Protein AF-A0A3R6XPB7-F1 (afdb_monomer_lite)

InterPro domains:
  IPR036163 Heavy metal-associated domain superfamily [SSF55008] (160-229)
  IPR056866 WRKY19-like, zinc finger domain [PF24906] (2-22)

Sequence (388 aa):
MCQFPGCTKGYQRGGFCRNHGGGSRCTVPFCIKVDAGHGLCRSHGGGKRCKAADCGKADVAPPVAFAYRRLLVQVQLQAPWTELRVLALLQSEPQVRSVHILGYRHSSAPRQPKSAVCFVVRWAAHSSAALELALGALDVRYSVLENSLVEDMASLVVVETILKVNGMMCVANCGNTVVRAIQSVASVLEVHLEFDDAQVVVQSHNTVTAHALIARIQAIGFEADLVSVTPVPWHRQFHMQRTGGCHVTMDVALQLETVLSHVEGVEKVAVVPHLATVDVFGFFDVHEVVLMAATVALHLTDREASVDPLQAEGGSTPVHHECSFACSSGCIKYQTTMAHTAALAVGWAVPGCGMAFGYECNCGDSCKCAGCPTHNPGTTIDPVTALL

pLDDT: mean 76.09, std 17.61, range [26.27, 96.38]

Secondary structure (DSSP, 8-state):
--SSTT--SPP-TTSS-GGGT-SPBPSSTT--SBP-STT--GGGT-SPBP-STT--SB-------EEEEEEEEEEE--TT--HHHHHHHHHHSTTEEEEEETT----SSPPPPPSEEEEEEEE-SS-SHHHHHHHHTTT--EEEEEEEEEEE--TT-EEEEEEEEET---IIIIIHHHHHHHHTSTTEEEEEEETTTTEEEEEEETTS-HHHHHHHHHHTT-EEEEEEEEEPPEEEEEEEEETTS----HHHHHHHHHHHTTSTTEEEEEEEGGGTEEEEEES--HHHHHHHHHTTTEEEEESSTT--TT--------------TT--S--HHHHHHHHHHHHHHTTPPPTT--PPTT-----GGG---TT-TTT-TT----TTTT--

Structure (mmCIF, N/CA/C/O backbone):
data_AF-A0A3R6XPB7-F1
#
_entry.id   AF-A0A3R6XPB7-F1
#
loop_
_atom_site.group_PDB
_atom_site.id
_atom_site.type_symbol
_atom_site.label_atom_id
_atom_site.label_alt_id
_atom_site.label_comp_id
_atom_site.label_asym_id
_atom_site.label_entity_id
_atom_site.label_seq_id
_atom_site.pdbx_PDB_ins_code
_atom_site.Cartn_x
_atom_site.Cartn_y
_atom_site.Cartn_z
_atom_site.occupancy
_atom_site.B_iso_or_equiv
_atom_site.auth_seq_id
_atom_site.auth_comp_id
_atom_site.auth_asym_id
_atom_site.auth_atom_id
_atom_site.pdbx_PDB_model_num
ATOM 1 N N . MET A 1 1 ? 14.703 -21.124 -35.960 1.00 80.12 1 MET A N 1
ATOM 2 C CA . MET A 1 1 ? 15.801 -20.570 -35.135 1.00 80.12 1 MET A CA 1
ATOM 3 C C . MET A 1 1 ? 16.540 -19.501 -35.927 1.00 80.12 1 MET A C 1
ATOM 5 O O . MET A 1 1 ? 16.455 -19.533 -37.149 1.00 80.12 1 MET A O 1
ATOM 9 N N . CYS A 1 2 ? 17.200 -18.553 -35.256 1.00 89.25 2 CYS A N 1
ATOM 10 C CA . CYS A 1 2 ? 18.058 -17.541 -35.882 1.00 89.25 2 CYS A CA 1
ATOM 11 C C . CYS A 1 2 ? 19.211 -18.184 -36.669 1.00 89.25 2 CYS A C 1
ATOM 13 O O . CYS A 1 2 ? 19.837 -19.113 -36.176 1.00 89.25 2 CYS A O 1
ATOM 15 N N . GLN A 1 3 ? 19.514 -17.669 -37.862 1.00 89.88 3 GLN A N 1
ATOM 16 C CA . GLN A 1 3 ? 20.593 -18.179 -38.722 1.00 89.88 3 GLN A CA 1
ATOM 17 C C . GLN A 1 3 ? 22.006 -17.786 -38.257 1.00 89.88 3 GLN A C 1
ATOM 19 O O . GLN A 1 3 ? 22.988 -18.323 -38.758 1.00 89.88 3 GLN A O 1
ATOM 24 N N . PHE A 1 4 ? 22.127 -16.863 -37.298 1.00 87.12 4 PHE A N 1
ATOM 25 C CA . PHE A 1 4 ? 23.420 -16.510 -36.707 1.00 87.12 4 PHE A CA 1
ATOM 26 C C . PHE A 1 4 ? 24.012 -17.700 -35.919 1.00 87.12 4 PHE A C 1
ATOM 28 O O . PHE A 1 4 ? 23.304 -18.239 -35.057 1.00 87.12 4 PHE A O 1
ATOM 35 N N . PRO A 1 5 ? 25.280 -18.095 -36.161 1.00 88.69 5 PRO A N 1
ATOM 36 C CA . PRO A 1 5 ? 25.899 -19.249 -35.510 1.00 88.69 5 PRO A CA 1
ATOM 37 C C . PRO A 1 5 ? 25.820 -19.172 -33.980 1.00 88.69 5 PRO A C 1
ATOM 39 O O . PRO A 1 5 ? 26.162 -18.156 -33.382 1.00 88.69 5 PRO A O 1
ATOM 42 N N . GLY A 1 6 ? 25.340 -20.242 -33.342 1.00 88.38 6 GLY A N 1
ATOM 43 C CA . GLY A 1 6 ? 25.217 -20.320 -31.880 1.00 88.38 6 GLY A CA 1
ATOM 44 C C . GLY A 1 6 ? 24.031 -19.557 -31.272 1.00 88.38 6 GLY A C 1
ATOM 45 O O . GLY A 1 6 ? 23.871 -19.561 -30.055 1.00 88.38 6 GLY A O 1
ATOM 46 N N . CYS A 1 7 ? 23.165 -18.923 -32.072 1.00 87.56 7 CYS A N 1
ATOM 47 C CA . CYS A 1 7 ? 21.994 -18.219 -31.550 1.00 87.56 7 CYS A CA 1
ATOM 48 C C . CYS A 1 7 ? 20.764 -19.133 -31.435 1.00 87.56 7 CYS A C 1
ATOM 50 O O . CYS A 1 7 ? 20.198 -19.570 -32.435 1.00 87.56 7 CYS A O 1
ATOM 52 N N . THR A 1 8 ? 20.275 -19.334 -30.212 1.00 89.25 8 THR A N 1
ATOM 53 C CA . THR A 1 8 ? 19.059 -20.116 -29.916 1.00 89.25 8 THR A CA 1
ATOM 54 C C . THR A 1 8 ? 17.771 -19.283 -29.916 1.00 89.25 8 THR A C 1
ATOM 56 O O . THR A 1 8 ? 16.692 -19.806 -29.649 1.00 89.25 8 THR A O 1
ATOM 59 N N . LYS A 1 9 ? 17.842 -17.976 -30.219 1.00 86.00 9 LYS A N 1
ATOM 60 C CA . LYS A 1 9 ? 16.659 -17.098 -30.261 1.00 86.00 9 LYS A CA 1
ATOM 61 C C . LYS A 1 9 ? 15.836 -17.351 -31.541 1.00 86.00 9 LYS A C 1
ATOM 63 O O . LYS A 1 9 ? 16.372 -17.686 -32.601 1.00 86.00 9 LYS A O 1
ATOM 68 N N . GLY A 1 10 ? 14.517 -17.155 -31.463 1.00 84.00 10 GLY A N 1
ATOM 69 C CA . GLY A 1 10 ? 13.610 -17.256 -32.615 1.00 84.00 10 GLY A CA 1
ATOM 70 C C . GLY A 1 10 ? 13.953 -16.253 -33.726 1.00 84.00 10 GLY A C 1
ATOM 71 O O . GLY A 1 10 ? 14.329 -15.112 -33.446 1.00 84.00 10 GLY A O 1
ATOM 72 N N . TYR A 1 11 ? 13.837 -16.674 -34.990 1.00 84.56 11 TYR A N 1
ATOM 73 C CA . TYR A 1 11 ? 14.066 -15.785 -36.132 1.00 84.56 11 TYR A CA 1
ATOM 74 C C . TYR A 1 11 ? 12.835 -14.912 -36.400 1.00 84.56 11 TYR A C 1
ATOM 76 O O . TYR A 1 11 ? 11.706 -15.304 -36.120 1.00 84.56 11 TYR A O 1
ATOM 84 N N . GLN A 1 12 ? 13.072 -13.719 -36.930 1.00 83.12 12 GLN A N 1
ATOM 85 C CA . GLN A 1 12 ? 12.059 -12.793 -37.433 1.00 83.12 12 GLN A CA 1
ATOM 86 C C . GLN A 1 12 ? 12.137 -12.749 -38.970 1.00 83.12 12 GLN A C 1
ATOM 88 O O . GLN A 1 12 ? 12.821 -13.565 -39.590 1.00 83.12 12 GLN A O 1
ATOM 93 N N . ARG A 1 13 ? 11.479 -11.787 -39.630 1.00 76.38 13 ARG A N 1
ATOM 94 C CA . ARG A 1 13 ? 11.708 -11.557 -41.070 1.00 76.38 13 ARG A CA 1
ATOM 95 C C . ARG A 1 13 ? 13.207 -11.373 -41.357 1.00 76.38 13 ARG A C 1
ATOM 97 O O . ARG A 1 13 ? 13.880 -10.633 -40.643 1.00 76.38 13 ARG A O 1
ATOM 104 N N . GLY A 1 14 ? 13.702 -12.049 -42.396 1.00 80.31 14 GLY A N 1
ATOM 105 C CA . GLY A 1 14 ? 15.111 -12.015 -42.803 1.00 80.31 14 GLY A CA 1
ATOM 106 C C . GLY A 1 14 ? 15.999 -13.108 -42.200 1.00 80.31 14 GLY A C 1
ATOM 107 O O . GLY A 1 14 ? 17.203 -13.050 -42.386 1.00 80.31 14 GLY A O 1
ATOM 108 N N . GLY A 1 15 ? 15.449 -14.095 -41.481 1.00 84.00 15 GLY A N 1
ATOM 109 C CA . GLY A 1 15 ? 16.212 -15.276 -41.032 1.00 84.00 15 GLY A CA 1
ATOM 110 C C . GLY A 1 15 ? 17.029 -15.083 -39.748 1.00 84.00 15 GLY A C 1
ATOM 111 O O . GLY A 1 15 ? 17.500 -16.057 -39.164 1.00 84.00 15 GLY A O 1
ATOM 112 N N . PHE A 1 16 ? 17.123 -13.860 -39.231 1.00 86.25 16 PHE A N 1
ATOM 113 C CA . PHE A 1 16 ? 17.847 -13.539 -37.999 1.00 86.25 16 PHE A CA 1
ATOM 114 C C . PHE A 1 16 ? 16.899 -13.178 -36.848 1.00 86.25 16 PHE A C 1
ATOM 116 O O . PHE A 1 16 ? 15.742 -12.820 -37.067 1.00 86.25 16 PHE A O 1
ATOM 123 N N . CYS A 1 17 ? 17.360 -13.278 -35.599 1.00 86.38 17 CYS A N 1
ATOM 124 C CA . CYS A 1 17 ? 16.636 -12.741 -34.443 1.00 86.38 17 CYS A CA 1
ATOM 125 C C . CYS A 1 17 ? 16.791 -11.217 -34.373 1.00 86.38 17 CYS A C 1
ATOM 127 O O . CYS A 1 17 ? 17.651 -10.640 -35.036 1.00 86.38 17 CYS A O 1
ATOM 129 N N . ARG A 1 18 ? 15.999 -10.554 -33.526 1.00 76.88 18 ARG A N 1
ATOM 130 C CA . ARG A 1 18 ? 16.013 -9.089 -33.371 1.00 76.88 18 ARG A CA 1
ATOM 131 C C . ARG A 1 18 ? 17.411 -8.504 -33.106 1.00 76.88 18 ARG A C 1
ATOM 133 O O . ARG A 1 18 ? 17.721 -7.445 -33.643 1.00 76.88 18 ARG A O 1
ATOM 140 N N . ASN A 1 19 ? 18.249 -9.210 -32.341 1.00 76.31 19 ASN A N 1
ATOM 141 C CA . ASN A 1 19 ? 19.615 -8.774 -32.018 1.00 76.31 19 ASN A CA 1
ATOM 142 C C . ASN A 1 19 ? 20.604 -9.011 -33.167 1.00 76.31 19 ASN A C 1
ATOM 144 O O . ASN A 1 19 ? 21.558 -8.259 -33.308 1.00 76.31 19 ASN A O 1
ATOM 148 N N . HIS A 1 20 ? 20.360 -10.009 -34.019 1.00 80.62 20 HIS A N 1
ATOM 149 C CA . HIS A 1 20 ? 21.228 -10.349 -35.152 1.00 80.62 20 HIS A CA 1
ATOM 150 C C . HIS A 1 20 ? 20.718 -9.791 -36.486 1.00 80.62 20 HIS A C 1
ATOM 152 O O . HIS A 1 20 ? 21.024 -10.326 -37.544 1.00 80.62 20 HIS A O 1
ATOM 158 N N . GLY A 1 21 ? 19.924 -8.719 -36.453 1.00 77.44 21 GLY A N 1
ATOM 159 C CA . GLY A 1 21 ? 19.478 -8.043 -37.673 1.00 77.44 21 GLY A CA 1
ATOM 160 C C . GLY A 1 21 ? 18.098 -8.464 -38.188 1.00 77.44 21 GLY A C 1
ATOM 161 O O . GLY A 1 21 ? 17.660 -7.961 -39.221 1.00 77.44 21 GLY A O 1
ATOM 162 N N . GLY A 1 22 ? 17.367 -9.300 -37.455 1.00 82.38 22 GLY A N 1
ATOM 163 C CA . GLY A 1 22 ? 16.000 -9.700 -37.782 1.00 82.38 22 GLY A CA 1
ATOM 164 C C . GLY A 1 22 ? 14.983 -8.566 -37.661 1.00 82.38 22 GLY A C 1
ATOM 165 O O . GLY A 1 22 ? 15.039 -7.768 -36.722 1.00 82.38 22 GLY A O 1
ATOM 166 N N . GLY A 1 23 ? 14.019 -8.541 -38.584 1.00 84.50 23 GLY A N 1
ATOM 167 C CA . GLY A 1 23 ? 12.950 -7.540 -38.658 1.00 84.50 23 GLY A CA 1
ATOM 168 C C . GLY A 1 23 ? 13.187 -6.460 -39.720 1.00 84.50 23 GLY A C 1
ATOM 169 O O . GLY A 1 23 ? 14.318 -6.202 -40.133 1.00 84.50 23 GLY A O 1
ATOM 170 N N . SER A 1 24 ? 12.099 -5.828 -40.169 1.00 86.81 24 SER A N 1
ATOM 171 C CA . SER A 1 24 ? 12.149 -4.723 -41.134 1.00 86.81 24 SER A CA 1
ATOM 172 C C . SER A 1 24 ? 12.866 -3.509 -40.536 1.00 86.81 24 SER A C 1
ATOM 174 O O . SER A 1 24 ? 12.782 -3.263 -39.331 1.00 86.81 24 SER A O 1
ATOM 176 N N . ARG A 1 25 ? 13.578 -2.742 -41.366 1.00 87.19 25 ARG A N 1
ATOM 177 C CA . ARG A 1 25 ? 14.220 -1.487 -40.952 1.00 87.19 25 ARG A CA 1
ATOM 178 C C . ARG A 1 25 ? 13.277 -0.316 -41.165 1.00 87.19 25 ARG A C 1
ATOM 180 O O . ARG A 1 25 ? 12.395 -0.365 -42.016 1.00 87.19 25 ARG A O 1
ATOM 187 N N . CYS A 1 26 ? 13.496 0.726 -40.378 1.00 86.94 26 CYS A N 1
ATOM 188 C CA . CYS A 1 26 ? 12.856 2.010 -40.577 1.00 86.94 26 CYS A CA 1
ATOM 189 C C . CYS A 1 26 ? 13.111 2.514 -42.007 1.00 86.94 26 CYS A C 1
ATOM 191 O O . CYS A 1 26 ? 14.246 2.511 -42.471 1.00 86.94 26 CYS A O 1
ATOM 193 N N . THR A 1 27 ? 12.063 2.975 -42.680 1.00 88.50 27 THR A N 1
ATOM 194 C CA . THR A 1 27 ? 12.092 3.471 -44.062 1.00 88.50 27 THR A CA 1
ATOM 195 C C . THR A 1 27 ? 12.718 4.857 -44.184 1.00 88.50 27 THR A C 1
ATOM 197 O O . THR A 1 27 ? 13.087 5.263 -45.282 1.00 88.50 27 THR A O 1
ATOM 200 N N . VAL A 1 28 ? 12.874 5.580 -43.068 1.00 81.38 28 VAL A N 1
ATOM 201 C CA . VAL A 1 28 ? 13.632 6.839 -43.034 1.00 81.38 28 VAL A CA 1
ATOM 202 C C . VAL A 1 28 ? 15.079 6.587 -43.482 1.00 81.38 28 VAL A C 1
ATOM 204 O O . VAL A 1 28 ? 15.744 5.735 -42.880 1.00 81.38 28 VAL A O 1
ATOM 207 N N . PRO A 1 29 ? 15.585 7.333 -44.484 1.00 81.50 29 PRO A N 1
ATOM 208 C CA . PRO A 1 29 ? 16.949 7.191 -44.979 1.00 81.50 29 PRO A CA 1
ATOM 209 C C . PRO A 1 29 ? 17.979 7.205 -43.847 1.00 81.50 29 PRO A C 1
ATOM 211 O O . PRO A 1 29 ? 17.874 7.992 -42.908 1.00 81.50 29 PRO A O 1
ATOM 214 N N . PHE A 1 30 ? 18.970 6.316 -43.937 1.00 78.62 30 PHE A N 1
ATOM 215 C CA . PHE A 1 30 ? 20.063 6.163 -42.964 1.00 78.62 30 PHE A CA 1
ATOM 216 C C . PHE A 1 30 ? 19.648 5.707 -41.552 1.00 78.62 30 PHE A C 1
ATOM 218 O O . PHE A 1 30 ? 20.490 5.600 -40.660 1.00 78.62 30 PHE A O 1
ATOM 225 N N . CYS A 1 31 ? 18.374 5.375 -41.319 1.00 76.56 31 CYS A N 1
ATOM 226 C CA . CYS A 1 31 ? 17.936 4.847 -40.035 1.00 76.56 31 CYS A CA 1
ATOM 227 C C . CYS A 1 31 ? 18.129 3.326 -39.945 1.00 76.56 31 CYS A C 1
ATOM 229 O O . CYS A 1 31 ? 17.431 2.552 -40.593 1.00 76.56 31 CYS A O 1
ATOM 231 N N . ILE A 1 32 ? 19.016 2.876 -39.057 1.00 82.12 32 ILE A N 1
ATOM 232 C CA . ILE A 1 32 ? 19.280 1.439 -38.833 1.00 82.12 32 ILE A CA 1
ATOM 233 C C . ILE A 1 32 ? 18.321 0.775 -37.824 1.00 82.12 32 ILE A C 1
ATOM 235 O O . ILE A 1 32 ? 18.379 -0.438 -37.585 1.00 82.12 32 ILE A O 1
ATOM 239 N N . LYS A 1 33 ? 17.428 1.563 -37.210 1.00 80.69 33 LYS A N 1
ATOM 240 C CA . LYS A 1 33 ? 16.485 1.086 -36.188 1.00 80.69 33 LYS A CA 1
ATOM 241 C C . LYS A 1 33 ? 15.419 0.178 -36.804 1.00 80.69 33 LYS A C 1
ATOM 243 O O . LYS A 1 33 ? 15.013 0.353 -37.951 1.00 80.69 33 LYS A O 1
ATOM 248 N N . VAL A 1 34 ? 14.967 -0.796 -36.019 1.00 82.44 34 VAL A N 1
ATOM 249 C CA . VAL A 1 34 ? 13.910 -1.738 -36.415 1.00 82.44 34 VAL A CA 1
ATOM 250 C C . VAL A 1 34 ? 12.568 -1.002 -36.509 1.00 82.44 34 VAL A C 1
ATOM 252 O O . VAL A 1 34 ? 12.255 -0.160 -35.662 1.00 82.44 34 VAL A O 1
ATOM 255 N N . ASP A 1 35 ? 11.797 -1.330 -37.540 1.00 85.12 35 ASP A N 1
ATOM 256 C CA . ASP A 1 35 ? 10.408 -0.924 -37.740 1.00 85.12 35 ASP A CA 1
ATOM 257 C C . ASP A 1 35 ? 9.536 -1.405 -36.568 1.00 85.12 35 ASP A C 1
ATOM 259 O O . ASP A 1 35 ? 9.539 -2.583 -36.204 1.00 85.12 35 ASP A O 1
ATOM 263 N N . ALA A 1 36 ? 8.810 -0.474 -35.956 1.00 79.19 36 ALA A N 1
ATOM 264 C CA . ALA A 1 36 ? 7.891 -0.726 -34.851 1.00 79.19 36 ALA A CA 1
ATOM 265 C C . ALA A 1 36 ? 6.413 -0.682 -35.286 1.00 79.19 36 ALA A C 1
ATOM 267 O O . ALA A 1 36 ? 5.526 -0.767 -34.437 1.00 79.19 36 ALA A O 1
ATOM 268 N N . GLY A 1 37 ? 6.151 -0.540 -36.585 1.00 77.94 37 GLY A N 1
ATOM 269 C CA . GLY A 1 37 ? 4.845 -0.423 -37.220 1.00 77.94 37 GLY A CA 1
ATOM 270 C C . GLY A 1 37 ? 4.864 0.643 -38.320 1.00 77.94 37 GLY A C 1
ATOM 271 O O . GLY A 1 37 ? 5.455 1.709 -38.147 1.00 77.94 37 GLY A O 1
ATOM 272 N N . HIS A 1 38 ? 4.163 0.377 -39.427 1.00 80.94 38 HIS A N 1
ATOM 273 C CA . HIS A 1 38 ? 4.027 1.284 -40.580 1.00 80.94 38 HIS A CA 1
ATOM 274 C C . HIS A 1 38 ? 5.347 1.653 -41.285 1.00 80.94 38 HIS A C 1
ATOM 276 O O . HIS A 1 38 ? 5.434 2.705 -41.915 1.00 80.94 38 HIS A O 1
ATOM 282 N N . GLY A 1 39 ? 6.377 0.805 -41.204 1.00 83.31 39 GLY A N 1
ATOM 283 C CA . GLY A 1 39 ? 7.665 1.061 -41.847 1.00 83.31 39 GLY A CA 1
ATOM 284 C C . GLY A 1 39 ? 8.564 2.014 -41.062 1.00 83.31 39 GLY A C 1
ATOM 285 O O . GLY A 1 39 ? 9.636 2.355 -41.540 1.00 83.31 39 GLY A O 1
ATOM 286 N N . LEU A 1 40 ? 8.187 2.459 -39.865 1.00 82.31 40 LEU A N 1
ATOM 287 C CA . LEU A 1 40 ? 8.917 3.481 -39.116 1.00 82.31 40 LEU A CA 1
ATOM 288 C C . LEU A 1 40 ? 9.385 2.918 -37.772 1.00 82.31 40 LEU A C 1
ATOM 290 O O . LEU A 1 40 ? 8.710 2.119 -37.130 1.00 82.31 40 LEU A O 1
ATOM 294 N N . CYS A 1 41 ? 10.562 3.330 -37.301 1.00 83.94 41 CYS A N 1
ATOM 295 C CA . CYS A 1 41 ? 10.961 3.030 -35.924 1.00 83.94 41 CYS A CA 1
ATOM 296 C C . CYS A 1 41 ? 10.207 3.928 -34.929 1.00 83.94 41 CYS A C 1
ATOM 298 O O . CYS A 1 41 ? 9.643 4.954 -35.310 1.00 83.94 41 CYS A O 1
ATOM 300 N N . ARG A 1 42 ? 10.255 3.599 -33.630 1.00 75.56 42 ARG A N 1
ATOM 301 C CA . ARG A 1 42 ? 9.580 4.385 -32.574 1.00 75.56 42 ARG A CA 1
ATOM 302 C C . ARG A 1 42 ? 9.935 5.876 -32.584 1.00 75.56 42 ARG A C 1
ATOM 304 O O . ARG A 1 42 ? 9.061 6.704 -32.376 1.00 75.56 42 ARG A O 1
ATOM 311 N N . SER A 1 43 ? 11.190 6.232 -32.872 1.00 69.62 43 SER A N 1
ATOM 312 C CA . SER A 1 43 ? 11.610 7.643 -32.936 1.00 69.62 43 SER A CA 1
ATOM 313 C C . SER A 1 43 ? 11.180 8.360 -34.215 1.00 69.62 43 SER A C 1
ATOM 315 O O . SER A 1 43 ? 11.243 9.578 -34.270 1.00 69.62 43 SER A O 1
ATOM 317 N N . HIS A 1 44 ? 10.796 7.616 -35.252 1.00 71.81 44 HIS A N 1
ATOM 318 C CA . HIS A 1 44 ? 10.298 8.162 -36.513 1.00 71.81 44 HIS A CA 1
ATOM 319 C C . HIS A 1 44 ? 8.783 7.958 -36.658 1.00 71.81 44 HIS A C 1
ATOM 321 O O . HIS A 1 44 ? 8.261 8.049 -37.760 1.00 71.81 44 HIS A O 1
ATOM 327 N N . GLY A 1 45 ? 8.066 7.696 -35.557 1.00 67.06 45 GLY A N 1
ATOM 328 C CA . GLY A 1 45 ? 6.601 7.653 -35.537 1.00 67.06 45 GLY A CA 1
ATOM 329 C C . GLY A 1 45 ? 5.967 6.284 -35.799 1.00 67.06 45 GLY A C 1
ATOM 330 O O . GLY A 1 45 ? 4.776 6.237 -36.123 1.00 67.06 45 GLY A O 1
ATOM 331 N N . GLY A 1 46 ? 6.728 5.193 -35.671 1.00 76.50 46 GLY A N 1
ATOM 332 C CA . GLY A 1 46 ? 6.201 3.825 -35.691 1.00 76.50 46 GLY A CA 1
ATOM 333 C C . GLY A 1 46 ? 5.750 3.322 -34.317 1.00 76.50 46 GLY A C 1
ATOM 334 O O . GLY A 1 46 ? 6.293 3.713 -33.284 1.00 76.50 46 GLY A O 1
ATOM 335 N N . GLY A 1 47 ? 4.769 2.420 -34.310 1.00 75.31 47 GLY A N 1
ATOM 336 C CA . GLY A 1 47 ? 4.080 1.933 -33.108 1.00 75.31 47 GLY A CA 1
ATOM 337 C C . GLY A 1 47 ? 2.598 2.317 -33.094 1.00 75.31 47 GLY A C 1
ATOM 338 O O . GLY A 1 47 ? 2.128 3.039 -33.973 1.00 75.31 47 GLY A O 1
ATOM 339 N N . LYS A 1 48 ? 1.846 1.823 -32.102 1.00 68.19 48 LYS A N 1
ATOM 340 C CA . LYS A 1 48 ? 0.450 2.241 -31.896 1.00 68.19 48 LYS A CA 1
ATOM 341 C C . LYS A 1 48 ? 0.423 3.743 -31.594 1.00 68.19 48 LYS A C 1
ATOM 343 O O . LYS A 1 48 ? 1.267 4.227 -30.837 1.00 68.19 48 LYS A O 1
ATOM 348 N N . ARG A 1 49 ? -0.509 4.474 -32.207 1.00 64.88 49 ARG A N 1
ATOM 349 C CA . ARG A 1 49 ? -0.719 5.910 -31.972 1.00 64.88 49 ARG A CA 1
ATOM 350 C C . ARG A 1 49 ? -1.931 6.132 -31.085 1.00 64.88 49 ARG A C 1
ATOM 352 O O . ARG A 1 49 ? -2.855 5.321 -31.114 1.00 64.88 49 ARG A O 1
ATOM 359 N N . CYS A 1 50 ? -1.894 7.220 -30.322 1.00 56.47 50 CYS A N 1
ATOM 360 C CA . CYS A 1 50 ? -3.019 7.640 -29.501 1.00 56.47 50 CYS A CA 1
ATOM 361 C C . CYS A 1 50 ? -4.285 7.744 -30.368 1.00 56.47 50 CYS A C 1
ATOM 363 O O . CYS A 1 50 ? -4.246 8.305 -31.462 1.00 56.47 50 CYS A O 1
ATOM 365 N N . LYS A 1 51 ? -5.404 7.184 -29.895 1.00 58.75 51 LYS A N 1
ATOM 366 C CA . LYS A 1 51 ? -6.686 7.194 -30.626 1.00 58.75 51 LYS A CA 1
ATOM 367 C C . LYS A 1 51 ? -7.441 8.529 -30.546 1.00 58.75 51 LYS A C 1
ATOM 369 O O . LYS A 1 51 ? -8.470 8.667 -31.201 1.00 58.75 51 LYS A O 1
ATOM 374 N N . ALA A 1 52 ? -6.974 9.483 -29.740 1.00 46.97 52 ALA A N 1
ATOM 375 C CA . ALA A 1 52 ? -7.572 10.811 -29.644 1.00 46.97 52 ALA A CA 1
ATOM 376 C C . ALA A 1 52 ? -7.317 11.618 -30.929 1.00 46.97 52 ALA A C 1
ATOM 378 O O . ALA A 1 52 ? -6.205 11.590 -31.464 1.00 46.97 52 ALA A O 1
ATOM 379 N N . ALA A 1 53 ? -8.338 12.341 -31.406 1.00 43.56 53 ALA A N 1
ATOM 380 C CA . ALA A 1 53 ? -8.214 13.214 -32.571 1.00 43.56 53 ALA A CA 1
ATOM 381 C C . ALA A 1 53 ? -7.062 14.217 -32.363 1.00 43.56 53 ALA A C 1
ATOM 383 O O . ALA A 1 53 ? -6.927 14.801 -31.290 1.00 43.56 53 ALA A O 1
ATOM 384 N N . ASP A 1 54 ? -6.206 14.346 -33.377 1.00 53.81 54 ASP A N 1
ATOM 385 C CA . ASP A 1 54 ? -5.052 15.256 -33.439 1.00 53.81 54 ASP A CA 1
ATOM 386 C C . ASP A 1 54 ? -3.899 15.016 -32.441 1.00 53.81 54 ASP A C 1
ATOM 388 O O . ASP A 1 54 ? -2.982 15.833 -32.326 1.00 53.81 54 ASP A O 1
ATOM 392 N N . CYS A 1 55 ? -3.841 13.856 -31.774 1.00 46.56 55 CYS A N 1
ATOM 393 C CA . CYS A 1 55 ? -2.697 13.498 -30.932 1.00 46.56 55 CYS A CA 1
ATOM 394 C C . CYS A 1 55 ? -1.601 12.757 -31.725 1.00 46.56 55 CYS A C 1
ATOM 396 O O . CYS A 1 55 ? -1.673 11.553 -31.963 1.00 46.56 55 CYS A O 1
ATOM 398 N N . GLY A 1 56 ? -0.521 13.460 -32.088 1.00 54.88 56 GLY A N 1
ATOM 399 C CA . GLY A 1 56 ? 0.656 12.879 -32.760 1.00 54.88 56 GLY A CA 1
ATOM 400 C C . GLY A 1 56 ? 1.567 12.015 -31.872 1.00 54.88 56 GLY A C 1
ATOM 401 O O . GLY A 1 56 ? 2.624 11.572 -32.325 1.00 54.88 56 GLY A O 1
ATOM 402 N N . LYS A 1 57 ? 1.201 11.792 -30.603 1.00 54.81 57 LYS A N 1
ATOM 403 C CA . LYS A 1 57 ? 2.011 11.026 -29.647 1.00 54.81 57 LYS A CA 1
ATOM 404 C C . LYS A 1 57 ? 1.808 9.520 -29.848 1.00 54.81 57 LYS A C 1
ATOM 406 O O . LYS A 1 57 ? 0.735 9.057 -30.247 1.00 54.81 57 LYS A O 1
ATOM 411 N N . ALA A 1 58 ? 2.856 8.745 -29.559 1.00 54.03 58 ALA A N 1
ATOM 412 C CA . ALA A 1 58 ? 2.723 7.298 -29.420 1.00 54.03 58 ALA A CA 1
ATOM 413 C C . ALA A 1 58 ? 1.636 6.998 -28.376 1.00 54.03 58 ALA A C 1
ATOM 415 O O . ALA A 1 58 ? 1.506 7.748 -27.409 1.00 54.03 58 ALA A O 1
ATOM 416 N N . ASP A 1 59 ? 0.855 5.940 -28.599 1.00 50.94 59 ASP A N 1
ATOM 417 C CA . ASP A 1 59 ? -0.140 5.424 -27.657 1.00 50.94 59 ASP A CA 1
ATOM 418 C C . ASP A 1 59 ? 0.627 5.033 -26.387 1.00 50.94 59 ASP A C 1
ATOM 420 O O . ASP A 1 59 ? 1.202 3.943 -26.297 1.00 50.94 59 ASP A O 1
ATOM 424 N N . VAL A 1 60 ? 0.768 5.979 -25.453 1.00 54.22 60 VAL A N 1
ATOM 425 C CA . VAL A 1 60 ? 1.200 5.670 -24.096 1.00 54.22 60 VAL A CA 1
ATOM 426 C C . VAL A 1 60 ? 0.123 4.718 -23.620 1.00 54.22 60 VAL A C 1
ATOM 428 O O . VAL A 1 60 ? -1.055 5.076 -23.634 1.00 54.22 60 VAL A O 1
ATOM 431 N N . ALA A 1 61 ? 0.509 3.472 -23.348 1.00 54.53 61 ALA A N 1
ATOM 432 C CA . ALA A 1 61 ? -0.419 2.480 -22.833 1.00 54.53 61 ALA A CA 1
ATOM 433 C C . ALA A 1 61 ? -1.250 3.114 -21.702 1.00 54.53 61 ALA A C 1
ATOM 435 O O . ALA A 1 61 ? -0.719 3.976 -20.992 1.00 54.53 61 ALA A O 1
ATOM 436 N N . PRO A 1 62 ? -2.541 2.751 -21.571 1.00 59.00 62 PRO A N 1
ATOM 437 C CA . PRO A 1 62 ? -3.390 3.340 -20.546 1.00 59.00 62 PRO A CA 1
ATOM 438 C C . PRO A 1 62 ? -2.696 3.249 -19.178 1.00 59.00 62 PRO A C 1
ATOM 440 O O . PRO A 1 62 ? -1.924 2.302 -18.970 1.00 59.00 62 PRO A O 1
ATOM 443 N N . PRO A 1 63 ? -2.934 4.218 -18.273 1.00 65.31 63 PRO A N 1
ATOM 444 C CA . PRO A 1 63 ? -2.356 4.195 -16.937 1.00 65.31 63 PRO A CA 1
ATOM 445 C C . PRO A 1 63 ? -2.548 2.823 -16.298 1.00 65.31 63 PRO A C 1
ATOM 447 O O . PRO A 1 63 ? -3.575 2.171 -16.508 1.00 65.31 63 PRO A O 1
ATOM 450 N N . VAL A 1 64 ? -1.561 2.381 -15.523 1.00 69.31 64 VAL A N 1
ATOM 451 C CA . VAL A 1 64 ? -1.705 1.157 -14.739 1.00 69.31 64 VAL A CA 1
ATOM 452 C C . VAL A 1 64 ? -2.814 1.407 -13.717 1.00 69.31 64 VAL A C 1
ATOM 454 O O . VAL A 1 64 ? -2.661 2.225 -12.807 1.00 69.31 64 VAL A O 1
ATOM 457 N N . ALA A 1 65 ? -3.955 0.749 -13.920 1.00 71.19 65 ALA A N 1
ATOM 458 C CA . ALA A 1 65 ? -5.059 0.751 -12.977 1.00 71.19 65 ALA A CA 1
ATOM 459 C C . ALA A 1 65 ? -4.760 -0.263 -11.873 1.00 71.19 65 ALA A C 1
ATOM 461 O O . ALA A 1 65 ? -4.378 -1.403 -12.157 1.00 71.19 65 ALA A O 1
ATOM 462 N N . PHE A 1 66 ? -4.950 0.149 -10.624 1.00 75.81 66 PHE A N 1
ATOM 463 C CA . PHE A 1 66 ? -4.878 -0.757 -9.488 1.00 75.81 66 PHE A CA 1
ATOM 464 C C . PHE A 1 66 ? -6.288 -1.066 -9.036 1.00 75.81 66 PHE A C 1
ATOM 466 O O . PHE A 1 66 ? -7.112 -0.173 -8.860 1.00 75.81 66 PHE A O 1
ATOM 473 N N . ALA A 1 67 ? -6.557 -2.349 -8.854 1.00 77.75 67 ALA A N 1
ATOM 474 C CA . ALA A 1 67 ? -7.786 -2.801 -8.246 1.00 77.75 67 ALA A CA 1
ATOM 475 C C . ALA A 1 67 ? -7.434 -3.602 -7.001 1.00 77.75 67 ALA A C 1
ATOM 477 O O . ALA A 1 67 ? -6.502 -4.408 -7.014 1.00 77.75 67 ALA A O 1
ATOM 478 N N . TYR A 1 68 ? -8.189 -3.385 -5.936 1.00 83.94 68 TYR A N 1
ATOM 479 C CA . TYR A 1 68 ? -8.119 -4.192 -4.730 1.00 83.94 68 TYR A CA 1
ATOM 480 C C . TYR A 1 68 ? -9.502 -4.750 -4.425 1.00 83.94 68 TYR A C 1
ATOM 482 O O . TYR A 1 68 ? -10.526 -4.214 -4.849 1.00 83.94 68 TYR A O 1
ATOM 490 N N . ARG A 1 69 ? -9.551 -5.848 -3.681 1.00 86.31 69 ARG A N 1
ATOM 491 C CA . ARG A 1 69 ? -10.803 -6.361 -3.134 1.00 86.31 69 ARG A CA 1
ATOM 492 C C . ARG A 1 69 ? -11.021 -5.785 -1.749 1.00 86.31 69 ARG A C 1
ATOM 494 O O . ARG A 1 69 ? -10.125 -5.834 -0.908 1.00 86.31 69 ARG A O 1
ATOM 501 N N . ARG A 1 70 ? -12.217 -5.260 -1.517 1.00 90.19 70 ARG A N 1
ATOM 502 C CA . ARG A 1 70 ? -12.726 -4.903 -0.200 1.00 90.19 70 ARG A CA 1
ATOM 503 C C . ARG A 1 70 ? -13.618 -6.038 0.278 1.00 90.19 70 ARG A C 1
ATOM 505 O O . ARG A 1 70 ? -14.614 -6.362 -0.369 1.00 90.19 70 ARG A O 1
ATOM 512 N N . LEU A 1 71 ? -13.237 -6.657 1.386 1.00 90.62 71 LEU A N 1
ATOM 513 C CA . LEU A 1 71 ? -13.916 -7.825 1.929 1.00 90.62 71 LEU A CA 1
ATOM 514 C C . LEU A 1 71 ? -14.435 -7.499 3.322 1.00 90.62 71 LEU A C 1
ATOM 516 O O . LEU A 1 71 ? -13.661 -7.089 4.184 1.00 90.62 71 LEU A O 1
ATOM 520 N N . LEU A 1 72 ? -15.729 -7.706 3.548 1.00 92.56 72 LEU A N 1
ATOM 521 C CA . LEU A 1 72 ? -16.309 -7.636 4.885 1.00 92.56 72 LEU A CA 1
ATOM 522 C C . LEU A 1 72 ? -16.395 -9.051 5.443 1.00 92.56 72 LEU A C 1
ATOM 524 O O . LEU A 1 72 ? -17.222 -9.846 5.003 1.00 92.56 72 LEU A O 1
ATOM 528 N N . VAL A 1 73 ? -15.537 -9.376 6.403 1.00 91.62 73 VAL A N 1
ATOM 529 C CA . VAL A 1 73 ? -15.427 -10.718 6.974 1.00 91.62 73 VAL A CA 1
ATOM 530 C C . VAL A 1 73 ? -15.931 -10.695 8.407 1.00 91.62 73 VAL A C 1
ATOM 532 O O . VAL A 1 73 ? -15.357 -10.034 9.268 1.00 91.62 73 VAL A O 1
ATOM 535 N N . GLN A 1 74 ? -17.000 -11.434 8.681 1.00 92.69 74 GLN A N 1
ATOM 536 C CA . GLN A 1 74 ? -17.454 -11.682 10.041 1.00 92.69 74 GLN A CA 1
ATOM 537 C C . GLN A 1 74 ? -16.785 -12.944 10.575 1.00 92.69 74 GLN A C 1
ATOM 539 O O . GLN A 1 74 ? -16.842 -13.997 9.948 1.00 92.69 74 GLN A O 1
ATOM 544 N N . VAL A 1 75 ? -16.181 -12.842 11.750 1.00 91.38 75 VAL A N 1
ATOM 545 C CA . VAL A 1 75 ? -15.435 -13.910 12.412 1.00 91.38 75 VAL A CA 1
ATOM 546 C C . VAL A 1 75 ? -16.083 -14.192 13.761 1.00 91.38 75 VAL A C 1
ATOM 548 O O . VAL A 1 75 ? -16.295 -13.271 14.550 1.00 91.38 75 VAL A O 1
ATOM 551 N N . GLN A 1 76 ? -16.410 -15.454 14.031 1.00 91.56 76 GLN A N 1
ATOM 552 C CA . GLN A 1 76 ? -16.887 -15.896 15.340 1.00 91.56 76 GLN A CA 1
ATOM 553 C C . GLN A 1 76 ? -15.692 -16.085 16.272 1.00 91.56 76 GLN A C 1
ATOM 555 O O . GLN A 1 76 ? -14.755 -16.814 15.952 1.00 91.56 76 GLN A O 1
ATOM 560 N N . LEU A 1 77 ? -15.723 -15.439 17.431 1.00 89.12 77 LEU A N 1
ATOM 561 C CA . LEU A 1 77 ? -14.645 -15.515 18.405 1.00 89.12 77 LEU A CA 1
ATOM 562 C C . LEU A 1 77 ? -14.899 -16.662 19.377 1.00 89.12 77 LEU A C 1
ATOM 564 O O . LEU A 1 77 ? -15.903 -16.701 20.087 1.00 89.12 77 LEU A O 1
ATOM 568 N N . GLN A 1 78 ? -13.948 -17.584 19.421 1.00 86.19 78 GLN A N 1
ATOM 569 C CA . GLN A 1 78 ? -13.881 -18.670 20.390 1.00 86.19 78 GLN A CA 1
ATOM 570 C C . GLN A 1 78 ? -12.431 -18.829 20.831 1.00 86.19 78 GLN A C 1
ATOM 572 O O . GLN A 1 78 ? -11.520 -18.572 20.044 1.00 86.19 78 GLN A O 1
ATOM 577 N N . ALA A 1 79 ? -12.196 -19.254 22.074 1.00 83.50 79 ALA A N 1
ATOM 578 C CA . ALA A 1 79 ? -10.836 -19.483 22.545 1.00 83.50 79 ALA A CA 1
ATOM 579 C C . ALA A 1 79 ? -10.100 -20.453 21.589 1.00 83.50 79 ALA A C 1
ATOM 581 O O . ALA A 1 79 ? -10.675 -21.474 21.216 1.00 83.50 79 ALA A O 1
ATOM 582 N N . PRO A 1 80 ? -8.860 -20.142 21.169 1.00 87.12 80 PRO A N 1
ATOM 583 C CA . PRO A 1 80 ? -7.975 -19.124 21.732 1.00 87.12 80 PRO A CA 1
ATOM 584 C C . PRO A 1 80 ? -7.953 -17.797 20.935 1.00 87.12 80 PRO A C 1
ATOM 586 O O . PRO A 1 80 ? -7.044 -16.983 21.118 1.00 87.12 80 PRO A O 1
ATOM 589 N N . TRP A 1 81 ? -8.913 -17.586 20.035 1.00 87.44 81 TRP A N 1
ATOM 590 C CA . TRP A 1 81 ? -8.983 -16.458 19.110 1.00 87.44 81 TRP A CA 1
ATOM 591 C C . TRP A 1 81 ? -9.645 -15.233 19.741 1.00 87.44 81 TRP A C 1
ATOM 593 O O . TRP A 1 81 ? -10.799 -15.264 20.166 1.00 87.44 81 TRP A O 1
ATOM 603 N N . THR A 1 82 ? -8.894 -14.134 19.780 1.00 87.50 82 THR A N 1
ATOM 604 C CA . THR A 1 82 ? -9.356 -12.808 20.208 1.00 87.50 82 THR A CA 1
ATOM 605 C C . THR A 1 82 ? -9.367 -11.850 19.020 1.00 87.50 82 THR A C 1
ATOM 607 O O . THR A 1 82 ? -8.726 -12.127 18.005 1.00 87.50 82 THR A O 1
ATOM 610 N N . GLU A 1 83 ? -10.037 -10.700 19.161 1.00 86.88 83 GLU A N 1
ATOM 611 C CA . GLU A 1 83 ? -10.053 -9.634 18.140 1.00 86.88 83 GLU A CA 1
ATOM 612 C C . GLU A 1 83 ? -8.639 -9.313 17.638 1.00 86.88 83 GLU A C 1
ATOM 614 O O . GLU A 1 83 ? -8.379 -9.345 16.440 1.00 86.88 83 GLU A O 1
ATOM 619 N N . LEU A 1 84 ? -7.711 -9.093 18.575 1.00 85.81 84 LEU A N 1
ATOM 620 C CA . LEU A 1 84 ? -6.325 -8.733 18.285 1.00 85.81 84 LEU A CA 1
ATOM 621 C C . LEU A 1 84 ? -5.542 -9.865 17.614 1.00 85.81 84 LEU A C 1
ATOM 623 O O . LEU A 1 84 ? -4.707 -9.596 16.760 1.00 85.81 84 LEU A O 1
ATOM 627 N N . ARG A 1 85 ? -5.803 -11.131 17.969 1.00 88.62 85 ARG A N 1
ATOM 628 C CA . ARG A 1 85 ? -5.115 -12.268 17.336 1.00 88.62 85 ARG A CA 1
ATOM 629 C C . ARG A 1 85 ? -5.559 -12.472 15.895 1.00 88.62 85 ARG A C 1
ATOM 631 O O . ARG A 1 85 ? -4.721 -12.751 15.048 1.00 88.62 85 ARG A O 1
ATOM 638 N N . VAL A 1 86 ? -6.857 -12.326 15.628 1.00 88.50 86 VAL A N 1
ATOM 639 C CA . VAL A 1 86 ? -7.391 -12.392 14.263 1.00 88.50 86 VAL A CA 1
ATOM 640 C C . VAL A 1 86 ? -6.875 -11.210 13.444 1.00 88.50 86 VAL A C 1
ATOM 642 O O . VAL A 1 86 ? -6.398 -11.414 12.333 1.00 88.50 86 VAL A O 1
ATOM 645 N N . LEU A 1 87 ? -6.892 -9.998 14.014 1.00 88.25 87 LEU A N 1
ATOM 646 C CA . LEU A 1 87 ? -6.349 -8.797 13.379 1.00 88.25 87 LEU A CA 1
ATOM 647 C C . LEU A 1 87 ? -4.876 -8.975 12.987 1.00 88.25 87 LEU A C 1
ATOM 649 O O . LEU A 1 87 ? -4.539 -8.802 11.821 1.00 88.25 87 LEU A O 1
ATOM 653 N N . ALA A 1 88 ? -4.024 -9.371 13.938 1.00 87.44 88 ALA A N 1
ATOM 654 C CA . ALA A 1 88 ? -2.591 -9.548 13.711 1.00 87.44 88 ALA A CA 1
ATOM 655 C C . ALA A 1 88 ? -2.295 -10.608 12.644 1.00 87.44 88 ALA A C 1
ATOM 657 O O . ALA A 1 88 ? -1.378 -10.443 11.844 1.00 87.44 88 ALA A O 1
ATOM 658 N N . LEU A 1 89 ? -3.083 -11.686 12.607 1.00 86.88 89 LEU A N 1
ATOM 659 C CA . LEU A 1 89 ? -2.908 -12.719 11.596 1.00 86.88 89 LEU A CA 1
ATOM 660 C C . LEU A 1 89 ? -3.313 -12.224 10.210 1.00 86.88 89 LEU A C 1
ATOM 662 O O . LEU A 1 89 ? -2.534 -12.361 9.274 1.00 86.88 89 LEU A O 1
ATOM 666 N N . LEU A 1 90 ? -4.479 -11.587 10.082 1.00 87.31 90 LEU A N 1
ATOM 667 C CA . LEU A 1 90 ? -4.896 -10.998 8.810 1.00 87.31 90 LEU A CA 1
ATOM 668 C C . LEU A 1 90 ? -3.884 -9.956 8.315 1.00 87.31 90 LEU A C 1
ATOM 670 O O . LEU A 1 90 ? -3.595 -9.912 7.129 1.00 87.31 90 LEU A O 1
ATOM 674 N N . GLN A 1 91 ? -3.300 -9.156 9.210 1.00 87.44 91 GLN A N 1
ATOM 675 C CA . GLN A 1 91 ? -2.244 -8.195 8.866 1.00 87.44 91 GLN A CA 1
ATOM 676 C C . GLN A 1 91 ? -0.925 -8.856 8.437 1.00 87.44 91 GLN A C 1
ATOM 678 O O . GLN A 1 91 ? -0.134 -8.223 7.747 1.00 87.44 91 GLN A O 1
ATOM 683 N N . SER A 1 92 ? -0.672 -10.106 8.837 1.00 86.12 92 SER A N 1
ATOM 684 C CA . SER A 1 92 ? 0.538 -10.844 8.448 1.00 86.12 92 SER A CA 1
ATOM 685 C C . SER A 1 92 ? 0.459 -11.472 7.052 1.00 86.12 92 SER A C 1
ATOM 687 O O . SER A 1 92 ? 1.475 -11.928 6.528 1.00 86.12 92 SER A O 1
ATOM 689 N N . GLU A 1 93 ? -0.724 -11.484 6.434 1.00 85.06 93 GLU A N 1
ATOM 690 C CA . GLU A 1 93 ? -0.909 -12.031 5.093 1.00 85.06 93 GLU A CA 1
ATOM 691 C C . GLU A 1 93 ? -0.312 -11.094 4.025 1.00 85.06 93 GLU A C 1
ATOM 693 O O . GLU A 1 93 ? -0.722 -9.939 3.916 1.00 85.06 93 GLU A O 1
ATOM 698 N N . PRO A 1 94 ? 0.601 -11.568 3.159 1.00 81.12 94 PRO A N 1
ATOM 699 C CA . PRO A 1 94 ? 1.413 -10.707 2.288 1.00 81.12 94 PRO A CA 1
ATOM 700 C C . PRO A 1 94 ? 0.619 -9.961 1.207 1.00 81.12 94 PRO A C 1
ATOM 702 O O . PRO A 1 94 ? 1.111 -8.999 0.622 1.00 81.12 94 PRO A O 1
ATOM 705 N N . GLN A 1 95 ? -0.594 -10.420 0.894 1.00 82.75 95 GLN A N 1
ATOM 706 C CA . GLN A 1 95 ? -1.482 -9.776 -0.080 1.00 82.75 95 GLN A CA 1
ATOM 707 C C . GLN A 1 95 ? -2.538 -8.880 0.581 1.00 82.75 95 GLN A C 1
ATOM 709 O O . GLN A 1 95 ? -3.298 -8.209 -0.126 1.00 82.75 95 GLN A O 1
ATOM 714 N N . VAL A 1 96 ? -2.585 -8.838 1.915 1.00 86.38 96 VAL A N 1
ATOM 715 C CA . VAL A 1 96 ? -3.397 -7.879 2.662 1.00 86.38 96 VAL A CA 1
ATOM 716 C C . VAL A 1 96 ? -2.677 -6.539 2.690 1.00 86.38 96 VAL A C 1
ATOM 718 O O . VAL A 1 96 ? -1.511 -6.442 3.051 1.00 86.38 96 VAL A O 1
ATOM 721 N N . ARG A 1 97 ? -3.397 -5.490 2.301 1.00 85.62 97 ARG A N 1
ATOM 722 C CA . ARG A 1 97 ? -2.940 -4.100 2.382 1.00 85.62 97 ARG A CA 1
ATOM 723 C C . ARG A 1 97 ? -3.256 -3.513 3.747 1.00 85.62 97 ARG A C 1
ATOM 725 O O . ARG A 1 97 ? -2.398 -2.920 4.383 1.00 85.62 97 ARG A O 1
ATOM 732 N N . SER A 1 98 ? -4.492 -3.700 4.201 1.00 90.44 98 SER A N 1
ATOM 733 C CA . SER A 1 98 ? -4.947 -3.191 5.489 1.00 90.44 98 SER A CA 1
ATOM 734 C C . SER A 1 98 ? -6.116 -4.009 6.037 1.00 90.44 98 SER A C 1
ATOM 736 O O . SER A 1 98 ? -6.864 -4.650 5.288 1.00 90.44 98 SER A O 1
ATOM 738 N N . VAL A 1 99 ? -6.267 -3.993 7.362 1.00 92.44 99 VAL A N 1
ATOM 739 C CA . VAL A 1 99 ? -7.324 -4.704 8.091 1.00 92.44 99 VAL A CA 1
ATOM 740 C C . VAL A 1 99 ? -7.867 -3.797 9.175 1.00 92.44 99 VAL A C 1
ATOM 742 O O . VAL A 1 99 ? -7.099 -3.264 9.972 1.00 92.44 99 VAL A O 1
ATOM 745 N N . HIS A 1 100 ? -9.189 -3.668 9.239 1.00 92.88 100 HIS A N 1
ATOM 746 C CA . HIS A 1 100 ? -9.847 -2.750 10.162 1.00 92.88 100 HIS A CA 1
ATOM 747 C C . HIS A 1 100 ? -11.048 -3.402 10.825 1.00 92.88 100 HIS A C 1
ATOM 749 O O . HIS A 1 100 ? -11.828 -4.093 10.176 1.00 92.88 100 HIS A O 1
ATOM 755 N N . ILE A 1 101 ? -11.234 -3.159 12.119 1.00 90.75 101 ILE A N 1
ATOM 756 C CA . ILE A 1 101 ? -12.425 -3.615 12.841 1.00 90.75 101 ILE A CA 1
ATOM 757 C C . ILE A 1 101 ? -13.578 -2.654 12.553 1.00 90.75 101 ILE A C 1
ATOM 759 O O . ILE A 1 101 ? -13.532 -1.481 12.928 1.00 90.75 101 ILE A O 1
ATOM 763 N N . LEU A 1 102 ? -14.646 -3.163 11.938 1.00 86.31 102 LEU A N 1
ATOM 764 C CA . LEU A 1 102 ? -15.830 -2.363 11.647 1.00 86.31 102 LEU A CA 1
ATOM 765 C C . LEU A 1 102 ? -16.535 -1.957 12.949 1.00 86.31 102 LEU A C 1
ATOM 767 O O . LEU A 1 102 ? -16.820 -2.790 13.813 1.00 86.31 102 LEU A O 1
ATOM 771 N N . GLY A 1 103 ? -16.852 -0.667 13.075 1.00 75.25 103 GLY A N 1
ATOM 772 C CA . GLY A 1 103 ? -17.532 -0.133 14.255 1.00 75.25 103 GLY A CA 1
ATOM 773 C C . GLY A 1 103 ? -16.646 -0.084 15.501 1.00 75.25 103 GLY A C 1
ATOM 774 O O . GLY A 1 103 ? -17.169 -0.097 16.621 1.00 75.25 103 GLY A O 1
ATOM 775 N N . TYR A 1 104 ? -15.319 -0.037 15.329 1.00 77.69 104 TYR A N 1
ATOM 776 C CA . TYR A 1 104 ? -14.406 0.223 16.433 1.00 77.69 104 TYR A CA 1
ATOM 777 C C . TYR A 1 104 ? -14.826 1.496 17.179 1.00 77.69 104 TYR A C 1
ATOM 779 O O . TYR A 1 104 ? -15.140 2.530 16.594 1.00 77.69 104 TYR A O 1
ATOM 787 N N . ARG A 1 105 ? -14.852 1.404 18.507 1.00 68.75 105 ARG A N 1
ATOM 788 C CA . ARG A 1 105 ? -15.034 2.558 19.390 1.00 68.75 105 ARG A CA 1
ATOM 789 C C . ARG A 1 105 ? -13.964 2.505 20.455 1.00 68.75 105 ARG A C 1
ATOM 791 O O . ARG A 1 105 ? -13.770 1.447 21.055 1.00 68.75 105 ARG A O 1
ATOM 798 N N . HIS A 1 106 ? -13.313 3.620 20.724 1.00 65.44 106 HIS A N 1
ATOM 799 C CA . HIS A 1 106 ? -12.473 3.714 21.902 1.00 65.44 106 HIS A CA 1
ATOM 800 C C . HIS A 1 106 ? -13.371 3.717 23.151 1.00 65.44 106 HIS A C 1
ATOM 802 O O . HIS A 1 106 ? -14.328 4.486 23.236 1.00 65.44 106 HIS A O 1
ATOM 808 N N . SER A 1 107 ? -13.121 2.815 24.100 1.00 67.50 107 SER A N 1
ATOM 809 C CA . SER A 1 107 ? -13.821 2.792 25.385 1.00 67.50 107 SER A CA 1
ATOM 810 C C . SER A 1 107 ? -12.852 2.362 26.472 1.00 67.50 107 SER A C 1
ATOM 812 O O . SER A 1 107 ? -12.204 1.329 26.347 1.00 67.50 107 SER A O 1
ATOM 814 N N . SER A 1 108 ? -12.778 3.156 27.538 1.00 59.75 108 SER A N 1
ATOM 815 C CA . SER A 1 108 ? -12.014 2.846 28.748 1.00 59.75 108 SER A CA 1
ATOM 816 C C . SER A 1 108 ? -12.722 1.838 29.662 1.00 59.75 108 SER A C 1
ATOM 818 O O . SER A 1 108 ? -12.131 1.377 30.635 1.00 59.75 108 SER A O 1
ATOM 820 N N . ALA A 1 109 ? -13.982 1.492 29.374 1.00 65.56 109 ALA A N 1
ATOM 821 C CA . ALA A 1 109 ? -14.744 0.525 30.153 1.00 65.56 109 ALA A CA 1
ATOM 822 C C . ALA A 1 109 ? -14.427 -0.919 29.716 1.00 65.56 109 ALA A C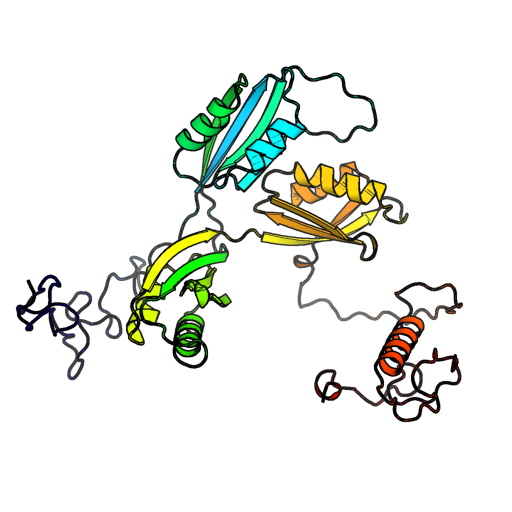 1
ATOM 824 O O . ALA A 1 109 ? -14.235 -1.170 28.521 1.00 65.56 109 ALA A O 1
ATOM 825 N N . PRO A 1 110 ? -14.422 -1.890 30.649 1.00 58.72 110 PRO A N 1
ATOM 826 C CA . PRO A 1 110 ? -14.231 -3.294 30.310 1.00 58.72 110 PRO A CA 1
ATOM 827 C C . PRO A 1 110 ? -15.337 -3.758 29.356 1.00 58.72 110 PRO A C 1
ATOM 829 O O . PRO A 1 110 ? -16.525 -3.740 29.684 1.00 58.72 110 PRO A O 1
ATOM 832 N N . ARG A 1 111 ? -14.940 -4.156 28.144 1.00 65.38 111 ARG A N 1
ATOM 833 C CA . ARG A 1 111 ? -15.858 -4.690 27.137 1.00 65.38 111 ARG A CA 1
ATOM 834 C C . ARG A 1 111 ? -16.259 -6.111 27.495 1.00 65.38 111 ARG A C 1
ATOM 836 O O . ARG A 1 111 ? -15.407 -6.939 27.811 1.00 65.38 111 ARG A O 1
ATOM 843 N N . GLN A 1 112 ? -17.550 -6.409 27.366 1.00 69.06 112 GLN A N 1
ATOM 844 C CA . GLN A 1 112 ? -17.986 -7.799 27.316 1.00 69.06 112 GLN A CA 1
ATOM 845 C C . GLN A 1 112 ? -17.334 -8.487 26.105 1.00 69.06 112 GLN A C 1
ATOM 847 O O . GLN A 1 112 ? -17.220 -7.860 25.044 1.00 69.06 112 GLN A O 1
ATOM 852 N N . PRO A 1 113 ? -16.892 -9.748 26.246 1.00 68.50 113 PRO A N 1
ATOM 853 C CA . PRO A 1 113 ? -16.320 -10.490 25.135 1.00 68.50 113 PRO A CA 1
ATOM 854 C C . PRO A 1 113 ? -17.369 -10.620 24.029 1.00 68.50 113 PRO A C 1
ATOM 856 O O . PRO A 1 113 ? -18.474 -11.114 24.260 1.00 68.50 113 PRO A O 1
ATOM 859 N N . LYS A 1 114 ? -17.037 -10.146 22.826 1.00 76.81 114 LYS A N 1
ATOM 860 C CA . LYS A 1 114 ? -17.914 -10.302 21.666 1.00 76.81 114 LYS A CA 1
ATOM 861 C C . LYS A 1 114 ? -17.854 -11.752 21.197 1.00 76.81 114 LYS A C 1
ATOM 863 O O . LYS A 1 114 ? -16.773 -12.321 21.098 1.00 76.81 114 LYS A O 1
ATOM 868 N N . SER A 1 115 ? -19.004 -12.331 20.865 1.00 83.75 115 SER A N 1
ATOM 869 C CA . SER A 1 115 ? -19.072 -13.646 20.217 1.00 83.75 115 SER A CA 1
ATOM 870 C C . SER A 1 115 ? -18.706 -13.587 18.732 1.00 83.75 115 SER A C 1
ATOM 872 O O . SER A 1 115 ? -18.323 -14.600 18.160 1.00 83.75 115 SER A O 1
ATOM 874 N N . ALA A 1 116 ? -18.785 -12.407 18.107 1.00 88.12 116 ALA A N 1
ATOM 875 C CA . ALA A 1 116 ? -18.419 -12.199 16.712 1.00 88.12 116 ALA A CA 1
ATOM 876 C C . ALA A 1 116 ? -17.898 -10.780 16.455 1.00 88.12 116 ALA A C 1
ATOM 878 O O . ALA A 1 116 ? -18.311 -9.829 17.123 1.00 88.12 116 ALA A O 1
ATOM 879 N N . VAL A 1 117 ? -17.023 -10.640 15.456 1.00 90.81 117 VAL A N 1
ATOM 880 C CA . VAL A 1 117 ? -16.437 -9.364 15.022 1.00 90.81 117 VAL A CA 1
ATOM 881 C C . VAL A 1 117 ? -16.369 -9.285 13.510 1.00 90.81 117 VAL A C 1
ATOM 883 O O . VAL A 1 117 ? -16.083 -10.276 12.849 1.00 90.81 117 VAL A O 1
ATOM 886 N N . CYS A 1 118 ? -16.634 -8.097 12.971 1.00 92.88 118 CYS A N 1
ATOM 887 C CA . CYS A 1 118 ? -16.518 -7.824 11.547 1.00 92.88 118 CYS A CA 1
ATOM 888 C C . CYS A 1 118 ? -15.216 -7.078 11.254 1.00 92.88 118 CYS A C 1
ATOM 890 O O . CYS A 1 118 ? -14.924 -6.058 11.881 1.00 92.88 118 CYS A O 1
ATOM 892 N N . PHE A 1 119 ? -14.477 -7.574 10.270 1.00 93.00 119 PHE A N 1
ATOM 893 C CA . PHE A 1 119 ? -13.258 -6.979 9.751 1.00 93.00 119 PHE A CA 1
ATOM 894 C C . PHE A 1 119 ? -13.486 -6.516 8.316 1.00 93.00 119 PHE A C 1
ATOM 896 O O . PHE A 1 119 ? -14.040 -7.256 7.505 1.00 93.00 119 PHE A O 1
ATOM 903 N N . VAL A 1 120 ? -13.035 -5.309 7.998 1.00 93.12 120 VAL A N 1
ATOM 904 C CA . VAL A 1 120 ? -12.833 -4.860 6.624 1.00 93.12 120 VAL A CA 1
ATOM 905 C C . VAL A 1 120 ? -11.401 -5.207 6.243 1.00 93.12 120 VAL A C 1
ATOM 907 O O . VAL A 1 120 ? -10.463 -4.729 6.878 1.00 93.12 120 VAL A O 1
ATOM 910 N N . VAL A 1 121 ? -11.233 -6.048 5.227 1.00 91.44 121 VAL A N 1
ATOM 911 C CA . VAL A 1 121 ? -9.930 -6.481 4.711 1.00 91.44 121 VAL A CA 1
ATOM 912 C C . VAL A 1 121 ? -9.758 -5.917 3.306 1.00 91.44 121 VAL A C 1
ATOM 914 O O . VAL A 1 121 ? -10.575 -6.194 2.423 1.00 91.44 121 VAL A O 1
ATOM 917 N N . ARG A 1 122 ? -8.698 -5.132 3.089 1.00 89.50 122 ARG A N 1
ATOM 918 C CA . ARG A 1 122 ? -8.295 -4.660 1.757 1.00 89.50 122 ARG A CA 1
ATOM 919 C C . ARG A 1 122 ? -7.200 -5.563 1.217 1.00 89.50 122 ARG A C 1
ATOM 921 O O . ARG A 1 122 ? -6.151 -5.716 1.835 1.00 89.50 122 ARG A O 1
ATOM 928 N N . TRP A 1 123 ? -7.455 -6.163 0.064 1.00 85.38 123 TRP A N 1
ATOM 929 C CA . TRP A 1 123 ? -6.658 -7.253 -0.488 1.00 85.38 123 TRP A CA 1
ATOM 930 C C . TRP A 1 123 ? -6.194 -6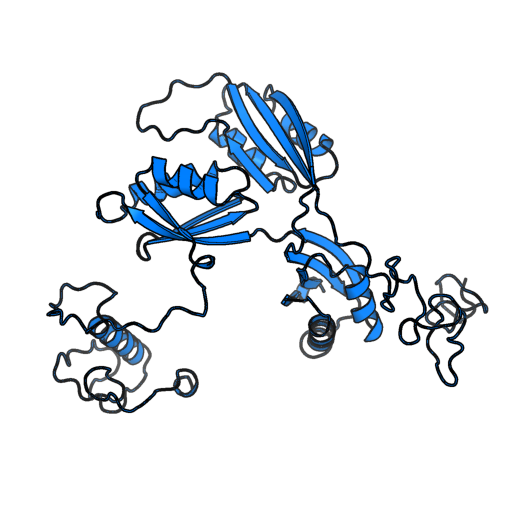.933 -1.909 1.00 85.38 123 TRP A C 1
ATOM 932 O O . TRP A 1 123 ? -7.013 -6.644 -2.779 1.00 85.38 123 TRP A O 1
ATOM 942 N N . ALA A 1 124 ? -4.888 -6.996 -2.161 1.00 76.81 124 ALA A N 1
ATOM 943 C CA . ALA A 1 124 ? -4.284 -6.577 -3.428 1.00 76.81 124 ALA A CA 1
ATOM 944 C C . ALA A 1 124 ? -4.396 -7.613 -4.562 1.00 76.81 124 ALA A C 1
ATOM 946 O O . ALA A 1 124 ? -4.114 -7.286 -5.713 1.00 76.81 124 ALA A O 1
ATOM 947 N N . ALA A 1 125 ? -4.773 -8.864 -4.279 1.00 68.06 125 ALA A N 1
ATOM 948 C CA . ALA A 1 125 ? -4.804 -9.897 -5.312 1.00 68.06 125 ALA A CA 1
ATOM 949 C C . ALA A 1 125 ? -6.112 -9.925 -6.113 1.00 68.06 125 ALA A C 1
ATOM 951 O O . ALA A 1 125 ? -7.201 -9.615 -5.629 1.00 68.06 125 ALA A O 1
ATOM 952 N N . HIS A 1 126 ? -6.006 -10.426 -7.344 1.00 66.00 126 HIS A N 1
ATOM 953 C CA . HIS A 1 126 ? -7.128 -10.541 -8.278 1.00 66.00 126 HIS A CA 1
ATOM 954 C C . HIS A 1 126 ? -8.186 -11.586 -7.860 1.00 66.00 126 HIS A C 1
ATOM 956 O O . HIS A 1 126 ? -9.326 -11.537 -8.333 1.00 66.00 126 HIS A O 1
ATOM 962 N N . SER A 1 127 ? -7.851 -12.505 -6.944 1.00 68.31 127 SER A N 1
ATOM 963 C CA . SER A 1 127 ? -8.754 -13.557 -6.447 1.00 68.31 127 SER A CA 1
ATOM 964 C C . SER A 1 127 ? -8.855 -13.568 -4.918 1.00 68.31 127 SER A C 1
ATOM 966 O O . SER A 1 127 ? -7.879 -13.249 -4.239 1.00 68.31 127 SER A O 1
ATOM 968 N N . SER A 1 128 ? -10.021 -13.965 -4.391 1.00 68.44 128 SER A N 1
ATOM 969 C CA . SER A 1 128 ? -10.248 -14.179 -2.951 1.00 68.44 128 SER A CA 1
ATOM 970 C C . SER A 1 128 ? -9.754 -15.540 -2.451 1.00 68.44 128 SER A C 1
ATOM 972 O O . SER A 1 128 ? -9.671 -15.736 -1.245 1.00 68.44 128 SER A O 1
ATOM 974 N N . ALA A 1 129 ? -9.382 -16.461 -3.349 1.00 73.50 129 ALA A N 1
ATOM 975 C CA . ALA A 1 129 ? -9.058 -17.848 -3.007 1.00 73.50 129 ALA A CA 1
ATOM 976 C C . ALA A 1 129 ? -7.908 -17.976 -1.993 1.00 73.50 129 ALA A C 1
ATOM 978 O O . ALA A 1 129 ? -7.960 -18.815 -1.100 1.00 73.50 129 ALA A O 1
ATOM 979 N N . ALA A 1 130 ? -6.885 -17.125 -2.100 1.00 70.81 130 ALA A N 1
ATOM 980 C CA . ALA A 1 130 ? -5.767 -17.118 -1.160 1.00 70.81 130 ALA A CA 1
ATOM 981 C C . ALA A 1 130 ? -6.168 -16.591 0.231 1.00 70.81 130 ALA A C 1
ATOM 983 O O . ALA A 1 130 ? -5.702 -17.132 1.228 1.00 70.81 130 ALA A O 1
ATOM 984 N N . LEU A 1 131 ? -7.090 -15.624 0.320 1.00 72.94 131 LEU A N 1
ATOM 985 C CA . LEU A 1 131 ? -7.631 -15.208 1.614 1.00 72.94 131 LEU A CA 1
ATOM 986 C C . LEU A 1 131 ? -8.565 -16.268 2.202 1.00 72.94 131 LEU A C 1
ATOM 988 O O . LEU A 1 131 ? -8.514 -16.514 3.396 1.00 72.94 131 LEU A O 1
ATOM 992 N N . GLU A 1 132 ? -9.415 -16.903 1.394 1.00 75.75 132 GLU A N 1
ATOM 993 C CA . GLU A 1 132 ? -10.275 -18.003 1.857 1.00 75.75 132 GLU A CA 1
ATOM 994 C C . GLU A 1 132 ? -9.439 -19.174 2.391 1.00 75.75 132 GLU A C 1
ATOM 996 O O . GLU A 1 132 ? -9.805 -19.784 3.395 1.00 75.75 132 GLU A O 1
ATOM 1001 N N . LEU A 1 133 ? -8.282 -19.437 1.773 1.00 76.88 133 LEU A N 1
ATOM 1002 C CA . LEU A 1 133 ? -7.290 -20.390 2.264 1.00 76.88 133 LEU A CA 1
ATOM 1003 C C . LEU A 1 133 ? -6.653 -19.925 3.583 1.00 76.88 133 LEU A C 1
ATOM 1005 O O . LEU A 1 133 ? -6.596 -20.712 4.526 1.00 76.88 133 LEU A O 1
ATOM 1009 N N . ALA A 1 134 ? -6.223 -18.661 3.675 1.00 71.75 134 ALA A N 1
ATOM 1010 C CA . ALA A 1 134 ? -5.644 -18.085 4.892 1.00 71.75 134 ALA A CA 1
ATOM 1011 C C . ALA A 1 134 ? -6.642 -18.092 6.063 1.00 71.75 134 ALA A C 1
ATOM 1013 O O . ALA A 1 134 ? -6.327 -18.553 7.155 1.00 71.75 134 ALA A O 1
ATOM 1014 N N . LEU A 1 135 ? -7.885 -17.669 5.818 1.00 74.69 135 LEU A N 1
ATOM 1015 C CA . LEU A 1 135 ? -8.992 -17.726 6.773 1.00 74.69 135 LEU A CA 1
ATOM 1016 C C . LEU A 1 135 ? -9.372 -19.171 7.118 1.00 74.69 135 LEU A C 1
ATOM 1018 O O . LEU A 1 135 ? -9.690 -19.465 8.267 1.00 74.69 135 LEU A O 1
ATOM 1022 N N . GLY A 1 136 ? -9.326 -20.083 6.146 1.00 75.44 136 GLY A N 1
ATOM 1023 C CA . GLY A 1 136 ? -9.554 -21.512 6.358 1.00 75.44 136 GLY A CA 1
ATOM 1024 C C . GLY A 1 136 ? -8.498 -22.155 7.259 1.00 75.44 136 GLY A C 1
ATOM 1025 O O . GLY A 1 136 ? -8.829 -23.029 8.058 1.00 75.44 136 GLY A O 1
ATOM 1026 N N . ALA A 1 137 ? -7.250 -21.685 7.198 1.00 73.56 137 ALA A N 1
ATOM 1027 C CA . ALA A 1 137 ? -6.158 -22.157 8.048 1.00 73.56 137 ALA A CA 1
ATOM 1028 C C . ALA A 1 137 ? -6.308 -21.753 9.527 1.00 73.56 137 ALA A C 1
ATOM 1030 O O . ALA A 1 137 ? -5.626 -22.310 10.385 1.00 73.56 137 ALA A O 1
ATOM 1031 N N . LEU A 1 138 ? -7.204 -20.811 9.842 1.00 71.94 138 LEU A N 1
ATOM 1032 C CA . LEU A 1 138 ? -7.405 -20.310 11.202 1.00 71.94 138 LEU A CA 1
ATOM 1033 C C . LEU A 1 138 ? -8.129 -21.287 12.131 1.00 71.94 138 LEU A C 1
ATOM 1035 O O . LEU A 1 138 ? -8.106 -21.085 13.341 1.00 71.94 138 LEU A O 1
ATOM 1039 N N . ASP A 1 139 ? -8.816 -22.303 11.601 1.00 79.88 139 ASP A N 1
ATOM 1040 C CA . ASP A 1 139 ? -9.777 -23.105 12.380 1.00 79.88 139 ASP A CA 1
ATOM 1041 C C . ASP A 1 139 ? -10.786 -22.215 13.152 1.00 79.88 139 ASP A C 1
ATOM 1043 O O . ASP A 1 139 ? -11.210 -22.481 14.281 1.00 79.88 139 ASP A O 1
ATOM 1047 N N . VAL A 1 140 ? -11.152 -21.083 12.539 1.00 82.69 140 VAL A N 1
ATOM 1048 C CA . VAL A 1 140 ? -12.155 -20.143 13.044 1.00 82.69 140 VAL A CA 1
ATOM 1049 C C . VAL A 1 140 ? -13.361 -20.168 12.122 1.00 82.69 140 VAL A C 1
ATOM 1051 O O . VAL A 1 140 ? -13.229 -20.211 10.901 1.00 82.69 140 VAL A O 1
ATOM 1054 N N . ARG A 1 141 ? -14.567 -20.093 12.693 1.00 88.69 141 ARG A N 1
ATOM 1055 C CA . ARG A 1 141 ? -15.778 -19.919 11.886 1.00 88.69 141 ARG A CA 1
ATOM 1056 C C . ARG A 1 141 ? -15.849 -18.484 11.381 1.00 88.69 141 ARG A C 1
ATOM 1058 O O . ARG A 1 141 ? -15.916 -17.553 12.183 1.00 88.69 141 ARG A O 1
ATOM 1065 N N . TYR A 1 142 ? -15.899 -18.316 10.067 1.00 90.50 142 TYR A N 1
ATOM 1066 C CA . TYR A 1 142 ? -16.042 -17.014 9.432 1.00 90.50 142 TYR A CA 1
ATOM 1067 C C . TYR A 1 142 ? -17.106 -17.038 8.331 1.00 90.50 142 TYR A C 1
ATOM 1069 O O . TYR A 1 142 ? -17.481 -18.094 7.825 1.00 90.50 142 TYR A O 1
ATOM 1077 N N . SER A 1 143 ? -17.585 -15.855 7.959 1.00 90.69 143 SER A N 1
ATOM 1078 C CA . SER A 1 143 ? -18.448 -15.632 6.804 1.00 90.69 143 SER A CA 1
ATOM 1079 C C . SER A 1 143 ? -18.052 -14.340 6.101 1.00 90.69 143 SER A C 1
ATOM 1081 O O . SER A 1 143 ? -17.935 -13.292 6.739 1.00 90.69 143 SER A O 1
ATOM 1083 N N . VAL A 1 144 ? -17.876 -14.403 4.783 1.00 90.44 144 VAL A N 1
ATOM 1084 C CA . VAL A 1 144 ? -17.658 -13.217 3.947 1.00 90.44 144 VAL A CA 1
ATOM 1085 C C . VAL A 1 144 ? -19.023 -12.607 3.633 1.00 90.44 144 VAL A C 1
ATOM 1087 O O . VAL A 1 144 ? -19.820 -13.197 2.909 1.00 90.44 144 VAL A O 1
ATOM 1090 N N . LEU A 1 145 ? -19.308 -11.453 4.231 1.00 91.25 145 LEU A N 1
ATOM 1091 C CA . LEU A 1 145 ? -20.561 -10.713 4.076 1.00 91.25 145 LEU A CA 1
ATOM 1092 C C . LEU A 1 145 ? -20.568 -9.846 2.810 1.00 91.25 145 LEU A C 1
ATOM 1094 O O . LEU A 1 145 ? -21.620 -9.626 2.220 1.00 91.25 145 LEU A O 1
ATOM 1098 N N . GLU A 1 146 ? -19.399 -9.357 2.394 1.00 90.75 146 GLU A N 1
ATOM 1099 C CA . GLU A 1 146 ? -19.227 -8.514 1.209 1.00 90.75 146 GLU A CA 1
ATOM 1100 C C . GLU A 1 146 ? -17.909 -8.863 0.511 1.00 90.75 146 GLU A C 1
ATOM 1102 O O . GLU A 1 146 ? -16.902 -9.103 1.182 1.00 90.75 146 GLU A O 1
ATOM 1107 N N . ASN A 1 147 ? -17.910 -8.868 -0.825 1.00 90.25 147 ASN A N 1
ATOM 1108 C CA . ASN A 1 147 ? -16.708 -8.994 -1.644 1.00 90.25 147 ASN A CA 1
ATOM 1109 C C . ASN A 1 147 ? -16.811 -8.095 -2.878 1.00 90.25 147 ASN A C 1
ATOM 1111 O O . ASN A 1 147 ? -17.397 -8.477 -3.893 1.00 90.25 147 ASN A O 1
ATOM 1115 N N . SER A 1 148 ? -16.222 -6.910 -2.770 1.00 87.81 148 SER A N 1
ATOM 1116 C CA . SER A 1 148 ? -16.318 -5.851 -3.772 1.00 87.81 148 SER A CA 1
ATOM 1117 C C . SER A 1 148 ? -14.954 -5.623 -4.419 1.00 87.81 148 SER A C 1
ATOM 1119 O O . SER A 1 148 ? -13.954 -5.471 -3.719 1.00 87.81 148 SER A O 1
ATOM 1121 N N . LEU A 1 149 ? -14.889 -5.600 -5.754 1.00 84.31 149 LEU A N 1
ATOM 1122 C CA . LEU A 1 149 ? -13.702 -5.133 -6.474 1.00 84.31 149 LEU A CA 1
ATOM 1123 C C . LEU A 1 149 ? -13.760 -3.606 -6.539 1.00 84.31 149 LEU A C 1
ATOM 1125 O O . LEU A 1 149 ? -14.712 -3.054 -7.083 1.00 84.31 149 LEU A O 1
ATOM 1129 N N . VAL A 1 150 ? -12.756 -2.944 -5.980 1.00 80.69 150 VAL A N 1
ATOM 1130 C CA . VAL A 1 150 ? -12.619 -1.491 -6.012 1.00 80.69 150 VAL A CA 1
ATOM 1131 C C . VAL A 1 150 ? -11.493 -1.147 -6.973 1.00 80.69 150 VAL A C 1
ATOM 1133 O O . VAL A 1 150 ? -10.349 -1.548 -6.761 1.00 80.69 150 VAL A O 1
ATOM 1136 N N . GLU A 1 151 ? -11.830 -0.433 -8.044 1.00 72.50 151 GLU A N 1
ATOM 1137 C CA . GLU A 1 151 ? -10.867 0.112 -9.000 1.00 72.50 151 GLU A CA 1
ATOM 1138 C C . GLU A 1 151 ? -10.449 1.502 -8.521 1.00 72.50 151 GLU A C 1
ATOM 1140 O O . GLU A 1 151 ? -11.254 2.434 -8.502 1.00 72.50 151 GLU A O 1
ATOM 1145 N N . ASP A 1 152 ? -9.197 1.638 -8.091 1.00 64.56 152 ASP A N 1
ATOM 1146 C CA . ASP A 1 152 ? -8.663 2.913 -7.633 1.00 64.56 152 ASP A CA 1
ATOM 1147 C C . ASP A 1 152 ? -8.217 3.723 -8.860 1.00 64.56 152 ASP A C 1
ATOM 1149 O O . ASP A 1 152 ? -7.169 3.478 -9.466 1.00 64.56 152 ASP A O 1
ATOM 1153 N N . MET A 1 153 ? -9.090 4.636 -9.293 1.00 53.41 153 MET A N 1
ATOM 1154 C CA . MET A 1 153 ? -8.928 5.468 -10.491 1.00 53.41 153 MET A CA 1
ATOM 1155 C C . MET A 1 153 ? -8.374 6.865 -10.180 1.00 53.41 153 MET A C 1
ATOM 1157 O O . MET A 1 153 ? -8.712 7.836 -10.861 1.00 53.41 153 MET A O 1
ATOM 1161 N N . ALA A 1 154 ? -7.521 7.014 -9.165 1.00 56.25 154 ALA A N 1
ATOM 1162 C CA . ALA A 1 154 ? -6.822 8.280 -8.986 1.00 56.25 154 ALA A CA 1
ATOM 1163 C C . ALA A 1 154 ? -5.915 8.555 -10.205 1.00 56.25 154 ALA A C 1
ATOM 1165 O O . ALA A 1 154 ? -5.065 7.749 -10.589 1.00 56.25 154 ALA A O 1
ATOM 1166 N N . SER A 1 155 ? -6.106 9.718 -10.832 1.00 54.16 155 SER A N 1
ATOM 1167 C CA . SER A 1 155 ? -5.525 10.082 -12.132 1.00 54.16 155 SER A CA 1
ATOM 1168 C C . SER A 1 155 ? -3.987 10.115 -12.167 1.00 54.16 155 SER A C 1
ATOM 1170 O O . SER A 1 155 ? -3.420 10.199 -13.254 1.00 54.16 155 SER A O 1
ATOM 1172 N N . LEU A 1 156 ? -3.317 10.058 -11.005 1.00 66.25 156 LEU A N 1
ATOM 1173 C CA . LEU A 1 156 ? -1.858 10.099 -10.835 1.00 66.25 156 LEU A CA 1
ATOM 1174 C C . LEU A 1 156 ? -1.408 9.357 -9.553 1.00 66.25 156 LEU A C 1
ATOM 1176 O O . LEU A 1 156 ? -0.872 9.970 -8.631 1.00 66.25 156 LEU A O 1
ATOM 1180 N N . VAL A 1 157 ? -1.606 8.038 -9.473 1.00 79.12 157 VAL A N 1
ATOM 1181 C CA . VAL A 1 157 ? -1.065 7.218 -8.364 1.00 79.12 157 VAL A CA 1
ATOM 1182 C C . VAL A 1 157 ? 0.451 7.072 -8.511 1.00 79.12 157 VAL A C 1
ATOM 1184 O O . VAL A 1 157 ? 0.938 6.831 -9.617 1.00 79.12 157 VAL A O 1
ATOM 1187 N N . VAL A 1 158 ? 1.202 7.198 -7.413 1.00 88.12 158 VAL A N 1
ATOM 1188 C CA . VAL A 1 158 ? 2.630 6.849 -7.387 1.00 88.12 158 VAL A CA 1
ATOM 1189 C C . VAL A 1 158 ? 2.768 5.335 -7.271 1.00 88.12 158 VAL A C 1
ATOM 1191 O O . VAL A 1 158 ? 2.133 4.696 -6.434 1.00 88.12 158 VAL A O 1
ATOM 1194 N N . VAL A 1 159 ? 3.590 4.757 -8.135 1.00 89.88 159 VAL A N 1
ATOM 1195 C CA . VAL A 1 159 ? 3.839 3.323 -8.220 1.00 89.88 159 VAL A CA 1
ATOM 1196 C C . VAL A 1 159 ? 5.317 3.051 -8.077 1.00 89.88 159 VAL A C 1
ATOM 1198 O O . VAL A 1 159 ? 6.146 3.762 -8.643 1.00 89.88 159 VAL A O 1
ATOM 1201 N N . GLU A 1 160 ? 5.623 1.982 -7.365 1.00 93.50 160 GLU A N 1
ATOM 1202 C CA . GLU A 1 160 ? 6.942 1.392 -7.302 1.00 93.50 160 GLU A CA 1
ATOM 1203 C C . GLU A 1 160 ? 6.998 0.237 -8.299 1.00 93.50 160 GLU A C 1
ATOM 1205 O O . GLU A 1 160 ? 6.178 -0.681 -8.269 1.00 93.50 160 GLU A O 1
ATOM 1210 N N . THR A 1 161 ? 7.936 0.316 -9.233 1.00 94.44 161 THR A N 1
ATOM 1211 C CA . THR A 1 161 ? 8.215 -0.734 -10.208 1.00 94.44 161 THR A CA 1
ATOM 1212 C C . THR A 1 161 ? 9.586 -1.314 -9.925 1.00 94.44 161 THR A C 1
ATOM 1214 O O . THR A 1 161 ? 10.586 -0.601 -10.000 1.00 94.44 161 THR A O 1
ATOM 1217 N N . ILE A 1 162 ? 9.632 -2.614 -9.655 1.00 95.81 162 ILE A N 1
ATOM 1218 C CA . ILE A 1 162 ? 10.872 -3.346 -9.422 1.00 95.81 162 ILE A CA 1
ATOM 1219 C C . ILE A 1 162 ? 11.241 -4.095 -10.701 1.00 95.81 162 ILE A C 1
ATOM 1221 O O . ILE A 1 162 ? 10.460 -4.896 -11.225 1.00 95.81 162 ILE A O 1
ATOM 1225 N N . LEU A 1 163 ? 12.438 -3.826 -11.220 1.00 95.56 163 LEU A N 1
ATOM 1226 C CA . LEU A 1 163 ? 12.980 -4.454 -12.423 1.00 95.56 163 LEU A CA 1
ATOM 1227 C C . LEU A 1 163 ? 14.260 -5.208 -12.087 1.00 95.56 163 LEU A C 1
ATOM 1229 O O . LEU A 1 163 ? 15.188 -4.633 -11.528 1.00 95.56 163 LEU A O 1
ATOM 1233 N N . LYS A 1 164 ? 14.353 -6.470 -12.502 1.00 94.75 164 LYS A N 1
ATOM 1234 C CA . LYS A 1 164 ? 15.597 -7.236 -12.437 1.00 94.75 164 LYS A CA 1
ATOM 1235 C C . LYS A 1 164 ? 16.420 -6.951 -13.683 1.00 94.75 164 LYS A C 1
ATOM 1237 O O . LYS A 1 164 ? 15.921 -7.137 -14.790 1.00 94.75 164 LYS A O 1
ATOM 1242 N N . VAL A 1 165 ? 17.663 -6.506 -13.521 1.00 92.50 165 VAL A N 1
ATOM 1243 C CA . VAL A 1 165 ? 18.541 -6.125 -14.635 1.00 92.50 165 VAL A CA 1
ATOM 1244 C C . VAL A 1 165 ? 19.683 -7.119 -14.774 1.00 92.50 165 VAL A C 1
ATOM 1246 O O . VAL A 1 165 ? 20.583 -7.206 -13.941 1.00 92.50 165 VAL A O 1
ATOM 1249 N N . ASN A 1 166 ? 19.669 -7.852 -15.880 1.00 85.81 166 ASN A N 1
ATOM 1250 C CA . ASN A 1 166 ? 20.666 -8.867 -16.174 1.00 85.81 166 ASN A CA 1
ATOM 1251 C C . ASN A 1 166 ? 21.933 -8.218 -16.759 1.00 85.81 166 ASN A C 1
ATOM 1253 O O . ASN A 1 166 ? 21.866 -7.332 -17.615 1.00 85.81 166 ASN A O 1
ATOM 1257 N N . GLY A 1 167 ? 23.107 -8.690 -16.325 1.00 78.12 167 GLY A N 1
ATOM 1258 C CA . GLY A 1 167 ? 24.404 -8.238 -16.847 1.00 78.12 167 GLY A CA 1
ATOM 1259 C C . GLY A 1 167 ? 24.995 -6.996 -16.167 1.00 78.12 167 GLY A C 1
ATOM 1260 O O . GLY A 1 167 ? 25.978 -6.445 -16.661 1.00 78.12 167 GLY A O 1
ATOM 1261 N N . MET A 1 168 ? 24.443 -6.553 -15.033 1.00 78.38 168 MET A N 1
ATOM 1262 C CA . MET A 1 168 ? 25.018 -5.465 -14.237 1.00 78.38 168 MET A CA 1
ATOM 1263 C C . MET A 1 168 ? 26.218 -5.973 -13.421 1.00 78.38 168 MET A C 1
ATOM 1265 O O . MET A 1 168 ? 26.057 -6.563 -12.363 1.00 78.38 168 MET A O 1
ATOM 1269 N N . MET A 1 169 ? 27.439 -5.764 -13.922 1.00 75.62 169 MET A N 1
ATOM 1270 C CA . MET A 1 169 ? 28.657 -6.306 -13.290 1.00 75.62 169 MET A CA 1
ATOM 1271 C C . MET A 1 169 ? 29.210 -5.446 -12.142 1.00 75.62 169 MET A C 1
ATOM 1273 O O . MET A 1 169 ? 30.032 -5.920 -11.364 1.00 75.62 169 MET A O 1
ATOM 1277 N N . CYS A 1 170 ? 28.818 -4.171 -12.044 1.00 75.19 170 CYS A N 1
ATOM 1278 C CA . CYS A 1 170 ? 29.295 -3.274 -10.990 1.00 75.19 170 CYS A CA 1
ATOM 1279 C C . CYS A 1 170 ? 28.339 -2.103 -10.719 1.00 75.19 170 CYS A C 1
ATOM 1281 O O . CYS A 1 170 ? 27.722 -1.562 -11.643 1.00 75.19 170 CYS A O 1
ATOM 1283 N N . VAL A 1 171 ? 28.287 -1.660 -9.458 1.00 74.62 171 VAL A N 1
ATOM 1284 C CA . VAL A 1 171 ? 27.484 -0.506 -9.009 1.00 74.62 171 VAL A CA 1
ATOM 1285 C C . VAL A 1 171 ? 27.970 0.795 -9.652 1.00 74.62 171 VAL A C 1
ATOM 1287 O O . VAL A 1 171 ? 27.188 1.544 -10.236 1.00 74.62 171 VAL A O 1
ATOM 1290 N N . ALA A 1 172 ? 29.282 1.044 -9.583 1.00 73.88 172 ALA A N 1
ATOM 1291 C CA . ALA A 1 172 ? 29.871 2.348 -9.889 1.00 73.88 172 ALA A CA 1
ATOM 1292 C C . ALA A 1 172 ? 29.679 2.793 -11.349 1.00 73.88 172 ALA A C 1
ATOM 1294 O O . ALA A 1 172 ? 29.502 3.984 -11.601 1.00 73.88 172 ALA A O 1
ATOM 1295 N N . ASN A 1 173 ? 29.664 1.851 -12.300 1.00 82.25 173 ASN A N 1
ATOM 1296 C CA . ASN A 1 173 ? 29.545 2.168 -13.727 1.00 82.25 173 ASN A CA 1
ATOM 1297 C C . ASN A 1 173 ? 28.255 1.618 -14.343 1.00 82.25 173 ASN A C 1
ATOM 1299 O O . ASN A 1 173 ? 27.458 2.392 -14.876 1.00 82.25 173 ASN A O 1
ATOM 1303 N N . CYS A 1 174 ? 28.024 0.300 -14.274 1.00 83.06 174 CYS A N 1
ATOM 1304 C CA . CYS A 1 174 ? 26.847 -0.313 -14.900 1.00 83.06 174 CYS A CA 1
ATOM 1305 C C . CYS A 1 174 ? 25.562 0.149 -14.204 1.00 83.06 174 CYS A C 1
ATOM 1307 O O . CYS A 1 174 ? 24.637 0.601 -14.875 1.00 83.06 174 CYS A O 1
ATOM 1309 N N . GLY A 1 175 ? 25.552 0.129 -12.867 1.00 85.31 175 GLY A N 1
ATOM 1310 C CA . GLY A 1 175 ? 24.433 0.615 -12.062 1.00 85.31 175 GLY A CA 1
ATOM 1311 C C . GLY A 1 175 ? 24.095 2.077 -12.351 1.00 85.31 175 GLY A C 1
ATOM 1312 O O . GLY A 1 175 ? 22.985 2.383 -12.784 1.00 85.31 175 GLY A O 1
ATOM 1313 N N . ASN A 1 176 ? 25.062 2.986 -12.201 1.00 89.38 176 ASN A N 1
ATOM 1314 C CA . ASN A 1 176 ? 24.844 4.417 -12.460 1.00 89.38 176 ASN A CA 1
ATOM 1315 C C . ASN A 1 176 ? 24.346 4.715 -13.885 1.00 89.38 176 ASN A C 1
ATOM 1317 O O . ASN A 1 176 ? 23.551 5.635 -14.087 1.00 89.38 176 ASN A O 1
ATOM 1321 N N . THR A 1 177 ? 24.786 3.938 -14.878 1.00 91.69 177 THR A N 1
ATOM 1322 C CA . THR A 1 177 ? 24.301 4.069 -16.261 1.00 91.69 177 THR A CA 1
ATOM 1323 C C . THR A 1 177 ? 22.812 3.730 -16.360 1.00 91.69 177 THR A C 1
ATOM 1325 O O . THR A 1 177 ? 22.057 4.469 -16.994 1.00 91.69 177 THR A O 1
ATOM 1328 N N . VAL A 1 178 ? 22.378 2.654 -15.699 1.00 91.50 178 VAL A N 1
ATOM 1329 C CA . VAL A 1 178 ? 20.968 2.240 -15.641 1.00 91.50 178 VAL A CA 1
ATOM 1330 C C . VAL A 1 178 ? 20.117 3.277 -14.905 1.00 91.50 178 VAL A C 1
ATOM 1332 O O . VAL A 1 178 ? 19.094 3.705 -15.439 1.00 91.50 178 VAL A O 1
ATOM 1335 N N . VAL A 1 179 ? 20.573 3.760 -13.745 1.00 93.88 179 VAL A N 1
ATOM 1336 C CA . VAL A 1 179 ? 19.873 4.793 -12.958 1.00 93.88 179 VAL A CA 1
ATOM 1337 C C . VAL A 1 179 ? 19.653 6.056 -13.776 1.00 93.88 179 VAL A C 1
ATOM 1339 O O . VAL A 1 179 ? 18.514 6.489 -13.942 1.00 93.88 179 VAL A O 1
ATOM 1342 N N . ARG A 1 180 ? 20.715 6.608 -14.377 1.00 93.31 180 ARG A N 1
ATOM 1343 C CA . ARG A 1 180 ? 20.617 7.824 -15.202 1.00 93.31 180 ARG A CA 1
ATOM 1344 C C . ARG A 1 180 ? 19.684 7.636 -16.396 1.00 93.31 180 ARG A C 1
ATOM 1346 O O . ARG A 1 180 ? 18.955 8.554 -16.774 1.00 93.31 180 ARG A O 1
ATOM 1353 N N . ALA A 1 181 ? 19.690 6.449 -17.004 1.00 90.31 181 ALA A N 1
ATOM 1354 C CA . ALA A 1 181 ? 18.805 6.152 -18.121 1.00 90.31 181 ALA A CA 1
ATOM 1355 C C . ALA A 1 181 ? 17.330 6.160 -17.702 1.00 90.31 181 ALA A C 1
ATOM 1357 O O . ALA A 1 181 ? 16.510 6.692 -18.452 1.00 90.31 181 ALA A O 1
ATOM 1358 N N . ILE A 1 182 ? 16.995 5.626 -16.527 1.00 93.81 182 ILE A N 1
ATOM 1359 C CA . ILE A 1 182 ? 15.620 5.602 -16.015 1.00 93.81 182 ILE A CA 1
ATOM 1360 C C . ILE A 1 182 ? 15.187 6.975 -15.498 1.00 93.81 182 ILE A C 1
ATOM 1362 O O . ILE A 1 182 ? 14.099 7.418 -15.845 1.00 93.81 182 ILE A O 1
ATOM 1366 N N . GLN A 1 183 ? 16.049 7.692 -14.772 1.00 93.94 183 GLN A N 1
ATOM 1367 C CA . GLN A 1 183 ? 15.771 9.054 -14.287 1.00 93.94 183 GLN A CA 1
ATOM 1368 C C . GLN A 1 183 ? 15.420 10.028 -15.422 1.00 93.94 183 GLN A C 1
ATOM 1370 O O . GLN A 1 183 ? 14.687 10.988 -15.223 1.00 93.94 183 GLN A O 1
ATOM 1375 N N . SER A 1 184 ? 1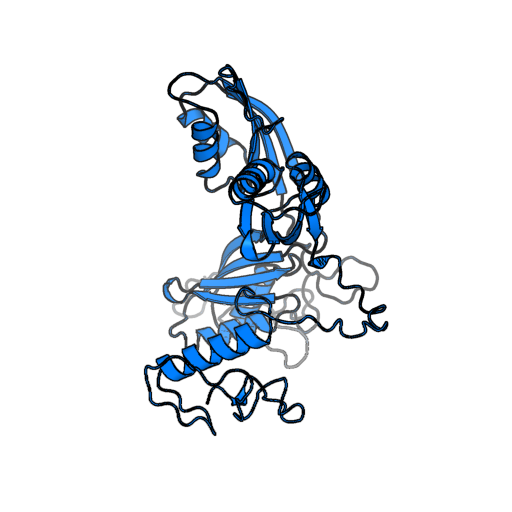5.914 9.778 -16.639 1.00 88.62 184 SER A N 1
ATOM 1376 C CA . SER A 1 184 ? 15.570 10.588 -17.816 1.00 88.62 184 SER A CA 1
ATOM 1377 C C . SER A 1 184 ? 14.169 10.327 -18.399 1.00 88.62 184 SER A C 1
ATOM 1379 O O . SER A 1 184 ? 13.781 10.985 -19.366 1.00 88.62 184 SER A O 1
ATOM 1381 N N . VAL A 1 185 ? 13.418 9.353 -17.875 1.00 87.56 185 VAL A N 1
ATOM 1382 C CA . VAL A 1 185 ? 12.037 9.076 -18.292 1.00 87.56 185 VAL A CA 1
ATOM 1383 C C . VAL A 1 185 ? 11.100 10.058 -17.589 1.00 87.56 185 VAL A C 1
ATOM 1385 O O . VAL A 1 185 ? 11.120 10.188 -16.370 1.00 87.56 185 VAL A O 1
ATOM 1388 N N . ALA A 1 186 ? 10.261 10.752 -18.361 1.00 85.19 186 ALA A N 1
ATOM 1389 C CA . ALA A 1 186 ? 9.281 11.683 -17.807 1.00 85.19 186 ALA A CA 1
ATOM 1390 C C . ALA A 1 186 ? 8.350 10.978 -16.806 1.00 85.19 186 ALA A C 1
ATOM 1392 O O . ALA A 1 186 ? 7.935 9.846 -17.049 1.00 85.19 186 ALA A O 1
ATOM 1393 N N . SER A 1 187 ? 8.007 11.674 -15.718 1.00 87.00 187 SER A N 1
ATOM 1394 C CA . SER A 1 187 ? 7.144 11.176 -14.634 1.00 87.00 187 SER A CA 1
ATOM 1395 C C . SER A 1 187 ? 7.748 10.073 -13.751 1.00 87.00 187 SER A C 1
ATOM 1397 O O . SER A 1 187 ? 7.032 9.515 -12.919 1.00 87.00 187 SER A O 1
ATOM 1399 N N . VAL A 1 188 ? 9.051 9.794 -13.879 1.00 92.25 188 VAL A N 1
ATOM 1400 C CA . VAL A 1 188 ? 9.838 9.110 -12.840 1.00 92.25 188 VAL A CA 1
ATOM 1401 C C . VAL A 1 188 ? 10.183 10.113 -11.739 1.00 92.25 188 VAL A C 1
ATOM 1403 O O . VAL A 1 188 ? 10.626 11.221 -12.034 1.00 92.25 188 VAL A O 1
ATOM 1406 N N . LEU A 1 189 ? 9.952 9.722 -10.488 1.00 93.00 189 LEU A N 1
ATOM 1407 C CA . LEU A 1 189 ? 10.183 10.532 -9.290 1.00 93.00 189 LEU A CA 1
ATOM 1408 C C . LEU A 1 189 ? 11.501 10.148 -8.618 1.00 93.00 189 LEU A C 1
ATOM 1410 O O . LEU A 1 189 ? 12.307 11.015 -8.296 1.00 93.00 189 LEU A O 1
ATOM 1414 N N . GLU A 1 190 ? 11.739 8.847 -8.458 1.00 94.75 190 GLU A N 1
ATOM 1415 C CA . GLU A 1 190 ? 12.907 8.332 -7.751 1.00 94.75 190 GLU A CA 1
ATOM 1416 C C . GLU A 1 190 ? 13.383 7.008 -8.357 1.00 94.75 190 GLU A C 1
ATOM 1418 O O . GLU A 1 190 ? 12.596 6.245 -8.925 1.00 94.75 190 GLU A O 1
ATOM 1423 N N . VAL A 1 191 ? 14.689 6.745 -8.272 1.00 95.94 191 VAL A N 1
ATOM 1424 C CA . VAL A 1 191 ? 15.305 5.515 -8.779 1.00 95.94 191 VAL A CA 1
ATOM 1425 C C . VAL A 1 191 ? 16.404 5.076 -7.827 1.00 95.94 191 VAL A C 1
ATOM 1427 O O . VAL A 1 191 ? 17.366 5.817 -7.621 1.00 95.94 191 VAL A O 1
ATOM 1430 N N . HIS A 1 192 ? 16.299 3.843 -7.345 1.00 93.88 192 HIS A N 1
ATOM 1431 C CA . HIS A 1 192 ? 17.271 3.209 -6.462 1.00 93.88 192 HIS A CA 1
ATOM 1432 C C . HIS A 1 192 ? 17.804 1.918 -7.072 1.00 93.88 192 HIS A C 1
ATOM 1434 O O . HIS A 1 192 ? 17.108 1.228 -7.820 1.00 93.88 192 HIS A O 1
ATOM 1440 N N . LEU A 1 193 ? 19.054 1.592 -6.751 1.00 92.50 193 LEU A N 1
ATOM 1441 C CA . LEU A 1 193 ? 19.673 0.319 -7.110 1.00 92.50 193 LEU A CA 1
ATOM 1442 C C . LEU A 1 193 ? 19.805 -0.556 -5.882 1.00 92.50 193 LEU A C 1
ATOM 1444 O O . LEU A 1 193 ? 20.433 -0.155 -4.906 1.00 92.50 193 LEU A O 1
ATOM 1448 N N . GLU A 1 194 ? 19.332 -1.784 -6.006 1.00 91.00 194 GLU A N 1
ATOM 1449 C CA . GLU A 1 194 ? 19.589 -2.848 -5.050 1.00 91.00 194 GLU A CA 1
ATOM 1450 C C . GLU A 1 194 ? 20.520 -3.856 -5.724 1.00 91.00 194 GLU A C 1
ATOM 1452 O O . GLU A 1 194 ? 20.113 -4.723 -6.502 1.00 91.00 194 GLU A O 1
ATOM 1457 N N . PHE A 1 195 ? 21.824 -3.640 -5.533 1.00 84.56 195 PHE A N 1
ATOM 1458 C CA . PHE A 1 195 ? 22.854 -4.332 -6.306 1.00 84.56 195 PHE A CA 1
ATOM 1459 C C . PHE A 1 195 ? 22.941 -5.822 -5.987 1.00 84.56 195 PHE A C 1
ATOM 1461 O O . PHE A 1 195 ? 23.154 -6.613 -6.904 1.00 84.56 195 PHE A O 1
ATOM 1468 N N . ASP A 1 196 ? 22.744 -6.193 -4.722 1.00 86.94 196 ASP A N 1
ATOM 1469 C CA . ASP A 1 196 ? 22.850 -7.581 -4.265 1.00 86.94 196 ASP A CA 1
ATOM 1470 C C . ASP A 1 196 ? 21.832 -8.488 -4.974 1.00 86.94 196 ASP A C 1
ATOM 1472 O O . ASP A 1 196 ? 22.160 -9.613 -5.353 1.00 86.94 196 ASP A O 1
ATOM 1476 N N . ASP A 1 197 ? 20.647 -7.954 -5.281 1.00 87.94 197 ASP A N 1
ATOM 1477 C CA . ASP A 1 197 ? 19.599 -8.661 -6.020 1.00 87.94 197 ASP A CA 1
ATOM 1478 C C . ASP A 1 197 ? 19.586 -8.361 -7.529 1.00 87.94 197 ASP A C 1
ATOM 1480 O O . ASP A 1 197 ? 18.756 -8.898 -8.276 1.00 87.94 197 ASP A O 1
ATOM 1484 N N . ALA A 1 198 ? 20.511 -7.518 -7.999 1.00 90.50 198 ALA A N 1
ATOM 1485 C CA . ALA A 1 198 ? 20.532 -6.955 -9.348 1.00 90.50 198 ALA A CA 1
ATOM 1486 C C . ALA A 1 198 ? 19.190 -6.301 -9.737 1.00 90.50 198 ALA A C 1
ATOM 1488 O O . ALA A 1 198 ? 18.710 -6.445 -10.869 1.00 90.50 198 ALA A O 1
ATOM 1489 N N . GLN A 1 199 ? 18.573 -5.593 -8.789 1.00 93.88 199 GLN A N 1
ATOM 1490 C CA . GLN A 1 199 ? 17.282 -4.941 -8.957 1.00 93.88 199 GLN A CA 1
ATOM 1491 C C . GLN A 1 199 ? 17.418 -3.424 -9.073 1.00 93.88 199 GLN A C 1
ATOM 1493 O O . GLN A 1 199 ? 18.334 -2.788 -8.550 1.00 93.88 199 GLN A O 1
ATOM 1498 N N . VAL A 1 200 ? 16.469 -2.843 -9.796 1.00 94.75 200 VAL A N 1
ATOM 1499 C CA . VAL A 1 200 ? 16.258 -1.406 -9.877 1.00 94.75 200 VAL A CA 1
ATOM 1500 C C . VAL A 1 200 ? 14.845 -1.125 -9.407 1.00 94.75 200 VAL A C 1
ATOM 1502 O O . VAL A 1 200 ? 13.886 -1.636 -9.989 1.00 94.75 200 VAL A O 1
ATOM 1505 N N . VAL A 1 201 ? 14.733 -0.299 -8.376 1.00 96.38 201 VAL A N 1
ATOM 1506 C CA . VAL A 1 201 ? 13.465 0.128 -7.792 1.00 96.38 201 VAL A CA 1
ATOM 1507 C C . VAL A 1 201 ? 13.155 1.521 -8.322 1.00 96.38 201 VAL A C 1
ATOM 1509 O O . VAL A 1 201 ? 13.968 2.437 -8.201 1.00 96.38 201 VAL A O 1
ATOM 1512 N N . VAL A 1 202 ? 12.007 1.677 -8.974 1.00 96.38 202 VAL A N 1
ATOM 1513 C CA . VAL A 1 202 ? 11.622 2.913 -9.662 1.00 96.38 202 VAL A CA 1
ATOM 1514 C C . VAL A 1 202 ? 10.302 3.410 -9.106 1.00 96.38 202 VAL A C 1
ATOM 1516 O O . VAL A 1 202 ? 9.281 2.752 -9.295 1.00 96.38 202 VAL A O 1
ATOM 1519 N N . GLN A 1 203 ? 10.296 4.592 -8.496 1.00 95.06 203 GLN A N 1
ATOM 1520 C CA . GLN A 1 203 ? 9.062 5.285 -8.146 1.00 95.06 203 GLN A CA 1
ATOM 1521 C C . GLN A 1 203 ? 8.674 6.246 -9.265 1.00 95.06 203 GLN A C 1
ATOM 1523 O O . GLN A 1 203 ? 9.467 7.078 -9.709 1.00 95.06 203 GLN A O 1
ATOM 1528 N N . SER A 1 204 ? 7.447 6.128 -9.759 1.00 92.25 204 SER A N 1
ATOM 1529 C CA . SER A 1 204 ? 6.936 6.934 -10.872 1.00 92.25 204 SER A CA 1
ATOM 1530 C C . SER A 1 204 ? 5.425 7.091 -10.785 1.00 92.25 204 SER A C 1
ATOM 1532 O O . SER A 1 204 ? 4.770 6.337 -10.075 1.00 92.25 204 SER A O 1
ATOM 1534 N N . HIS A 1 205 ? 4.838 8.031 -11.519 1.00 89.62 205 HIS A N 1
ATOM 1535 C CA . HIS A 1 205 ? 3.384 8.014 -11.696 1.00 89.62 205 HIS A CA 1
ATOM 1536 C C . HIS A 1 205 ? 2.948 6.784 -12.508 1.00 89.62 205 HIS A C 1
ATOM 1538 O O . HIS A 1 205 ? 3.654 6.351 -13.418 1.00 89.62 205 HIS A O 1
ATOM 1544 N N . ASN A 1 206 ? 1.745 6.269 -12.249 1.00 83.75 206 ASN A N 1
ATOM 1545 C CA . ASN A 1 206 ? 1.152 5.100 -12.915 1.00 83.75 206 ASN A CA 1
ATOM 1546 C C . ASN A 1 206 ? 0.952 5.243 -14.438 1.00 83.75 206 ASN A C 1
ATOM 1548 O O . ASN A 1 206 ? 0.577 4.283 -15.113 1.00 83.75 206 ASN A O 1
ATOM 1552 N N . THR A 1 207 ? 1.207 6.425 -14.998 1.00 82.62 207 THR A N 1
ATOM 1553 C CA . THR A 1 207 ? 1.284 6.673 -16.444 1.00 82.62 207 THR A CA 1
ATOM 1554 C C . THR A 1 207 ? 2.559 6.098 -17.071 1.00 82.62 207 THR A C 1
ATOM 1556 O O . THR A 1 207 ? 2.592 5.821 -18.273 1.00 82.62 207 THR A O 1
ATOM 1559 N N . VAL A 1 208 ? 3.610 5.885 -16.275 1.00 87.25 208 VAL A N 1
ATOM 1560 C CA . VAL A 1 208 ? 4.846 5.232 -16.702 1.00 87.25 208 VAL A CA 1
ATOM 1561 C C . VAL A 1 208 ? 4.663 3.723 -16.596 1.00 87.25 208 VAL A C 1
ATOM 1563 O O . VAL A 1 208 ? 4.527 3.155 -15.518 1.00 87.25 208 VAL A O 1
ATOM 1566 N N . THR A 1 209 ? 4.662 3.044 -17.741 1.00 86.38 209 THR A N 1
ATOM 1567 C CA . THR A 1 209 ? 4.502 1.584 -17.768 1.00 86.38 209 THR A CA 1
ATOM 1568 C C . THR A 1 209 ? 5.834 0.861 -17.588 1.00 86.38 209 THR A C 1
ATOM 1570 O O . THR A 1 209 ? 6.866 1.308 -18.097 1.00 86.38 209 THR A O 1
ATOM 1573 N N . ALA A 1 210 ? 5.803 -0.329 -16.981 1.00 88.00 210 ALA A N 1
ATOM 1574 C CA . ALA A 1 210 ? 6.968 -1.213 -16.886 1.00 88.00 210 ALA A CA 1
ATOM 1575 C C . ALA A 1 210 ? 7.636 -1.460 -18.252 1.00 88.00 210 ALA A C 1
ATOM 1577 O O . ALA A 1 210 ? 8.859 -1.466 -18.371 1.00 88.00 210 ALA A O 1
ATOM 1578 N N . HIS A 1 211 ? 6.838 -1.580 -19.319 1.00 84.69 211 HIS A N 1
ATOM 1579 C CA . HIS A 1 211 ? 7.346 -1.726 -20.685 1.00 84.69 211 HIS A CA 1
ATOM 1580 C C . HIS A 1 211 ? 8.178 -0.522 -21.147 1.00 84.69 211 HIS A C 1
ATOM 1582 O O . HIS A 1 211 ? 9.178 -0.699 -21.844 1.00 84.69 211 HIS A O 1
ATOM 1588 N N . ALA A 1 212 ? 7.787 0.701 -20.774 1.00 86.12 212 ALA A N 1
ATOM 1589 C CA . ALA A 1 212 ? 8.548 1.905 -21.100 1.00 86.12 212 ALA A CA 1
ATOM 1590 C C . ALA A 1 212 ? 9.904 1.923 -20.377 1.00 86.12 212 ALA A C 1
ATOM 1592 O O . ALA A 1 212 ? 10.924 2.212 -21.008 1.00 86.12 212 ALA A O 1
ATOM 1593 N N . LEU A 1 213 ? 9.922 1.542 -19.097 1.00 89.69 213 LEU A N 1
ATOM 1594 C CA . LEU A 1 213 ? 11.143 1.437 -18.295 1.00 89.69 213 LEU A CA 1
ATOM 1595 C C . LEU A 1 213 ? 12.089 0.357 -18.844 1.00 89.69 213 LEU A C 1
ATOM 1597 O O . LEU A 1 213 ? 13.250 0.642 -19.137 1.00 89.69 213 LEU A O 1
ATOM 1601 N N . ILE A 1 214 ? 11.583 -0.851 -19.109 1.00 88.00 214 ILE A N 1
ATOM 1602 C CA . ILE A 1 214 ? 12.365 -1.950 -19.701 1.00 88.00 214 ILE A CA 1
ATOM 1603 C C . ILE A 1 214 ? 12.923 -1.547 -21.070 1.00 88.00 214 ILE A C 1
ATOM 1605 O O . ILE A 1 214 ? 14.099 -1.772 -21.357 1.00 88.00 214 ILE A O 1
ATOM 1609 N N . ALA A 1 215 ? 12.119 -0.897 -21.917 1.00 84.75 215 ALA A N 1
ATOM 1610 C CA . ALA A 1 215 ? 12.584 -0.420 -23.217 1.00 84.75 215 ALA A CA 1
ATOM 1611 C C . ALA A 1 215 ? 13.712 0.619 -23.093 1.00 84.75 215 ALA A C 1
ATOM 1613 O O . ALA A 1 215 ? 14.574 0.688 -23.973 1.00 84.75 215 ALA A O 1
ATOM 1614 N N . ARG A 1 216 ? 13.719 1.419 -22.018 1.00 88.81 216 ARG A N 1
ATOM 1615 C CA . ARG A 1 216 ? 14.787 2.381 -21.738 1.00 88.81 216 ARG A CA 1
ATOM 1616 C C . ARG A 1 216 ? 16.082 1.684 -21.327 1.00 88.81 216 ARG A C 1
ATOM 1618 O O . ARG A 1 216 ? 17.132 2.040 -21.855 1.00 88.81 216 ARG A O 1
ATOM 1625 N N . ILE A 1 217 ? 15.997 0.663 -20.477 1.00 88.38 217 ILE A N 1
ATOM 1626 C CA . ILE A 1 217 ? 17.146 -0.153 -20.055 1.00 88.38 217 ILE A CA 1
ATOM 1627 C C . ILE A 1 217 ? 17.730 -0.938 -21.246 1.00 88.38 217 ILE A C 1
ATOM 1629 O O . ILE A 1 217 ? 18.938 -0.955 -21.463 1.00 88.38 217 ILE A O 1
ATOM 1633 N N . GLN A 1 218 ? 16.879 -1.480 -22.117 1.00 86.00 218 GLN A N 1
ATOM 1634 C CA . GLN A 1 218 ? 17.319 -2.154 -23.346 1.00 86.00 218 GLN A CA 1
ATOM 1635 C C . GLN A 1 218 ? 18.040 -1.221 -24.324 1.00 86.00 218 GLN A C 1
ATOM 1637 O O . GLN A 1 218 ? 18.951 -1.652 -25.031 1.00 86.00 218 GLN A 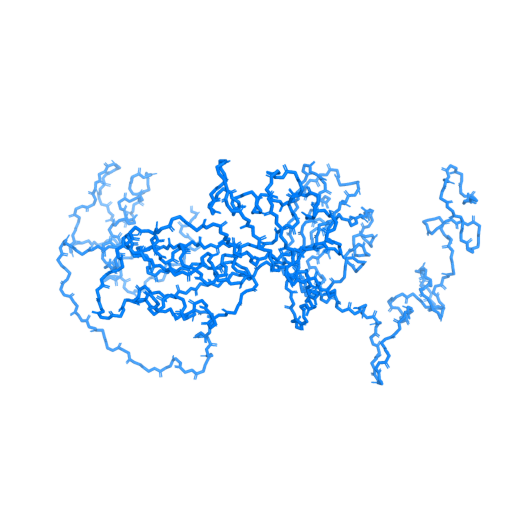O 1
ATOM 1642 N N . ALA A 1 219 ? 17.670 0.061 -24.371 1.00 83.56 219 ALA A N 1
ATOM 1643 C CA . ALA A 1 219 ? 18.295 1.029 -25.272 1.00 83.56 219 ALA A CA 1
ATOM 1644 C C . ALA A 1 219 ? 19.756 1.346 -24.910 1.00 83.56 219 ALA A C 1
ATOM 1646 O O . ALA A 1 219 ? 20.519 1.733 -25.793 1.00 83.56 219 ALA A O 1
ATOM 1647 N N . ILE A 1 220 ? 20.142 1.169 -23.643 1.00 88.25 220 ILE A N 1
ATOM 1648 C CA . ILE A 1 220 ? 21.525 1.332 -23.168 1.00 88.25 220 ILE A CA 1
ATOM 1649 C C . ILE A 1 220 ? 22.308 0.007 -23.145 1.00 88.25 220 ILE A C 1
ATOM 1651 O O . ILE A 1 220 ? 23.463 -0.005 -22.736 1.00 88.25 220 ILE A O 1
ATOM 1655 N N . GLY A 1 221 ? 21.704 -1.093 -23.613 1.00 83.81 221 GLY A N 1
ATOM 1656 C CA . GLY A 1 221 ? 22.382 -2.378 -23.809 1.00 83.81 221 GLY A CA 1
ATOM 1657 C C . GLY A 1 221 ? 22.195 -3.415 -22.699 1.00 83.81 221 GLY A C 1
ATOM 1658 O O . GLY A 1 221 ? 22.863 -4.444 -22.748 1.00 83.81 221 GLY A O 1
ATOM 1659 N N . PHE A 1 222 ? 21.293 -3.192 -21.740 1.00 88.56 222 PHE A N 1
ATOM 1660 C CA . PHE A 1 222 ? 21.002 -4.150 -20.666 1.00 88.56 222 PHE A CA 1
ATOM 1661 C C . PHE A 1 222 ? 19.668 -4.874 -20.897 1.00 88.56 222 PHE A C 1
ATOM 1663 O O . PHE A 1 222 ? 18.714 -4.297 -21.416 1.00 88.56 222 PHE A O 1
ATOM 1670 N N . GLU A 1 223 ? 19.575 -6.143 -20.500 1.00 86.62 223 GLU A N 1
ATOM 1671 C CA . GLU A 1 223 ? 18.299 -6.870 -20.474 1.00 86.62 223 GLU A CA 1
ATOM 1672 C C . GLU A 1 223 ? 17.635 -6.667 -19.102 1.00 86.62 223 GLU A C 1
ATOM 1674 O O . GLU A 1 223 ? 18.317 -6.654 -18.079 1.00 86.62 223 GLU A O 1
ATOM 1679 N N . ALA A 1 224 ? 16.314 -6.476 -19.079 1.00 89.69 224 ALA A N 1
ATOM 1680 C CA . ALA A 1 224 ? 15.565 -6.256 -17.848 1.00 89.69 224 ALA A CA 1
ATOM 1681 C C . ALA A 1 224 ? 14.213 -6.965 -17.880 1.00 89.69 224 ALA A C 1
ATOM 1683 O O . ALA A 1 224 ? 13.522 -6.928 -18.903 1.00 89.69 224 ALA A O 1
ATOM 1684 N N . ASP A 1 225 ? 13.846 -7.540 -16.741 1.00 89.06 225 ASP A N 1
ATOM 1685 C CA . ASP A 1 225 ? 12.606 -8.271 -16.521 1.00 89.06 225 ASP A CA 1
ATOM 1686 C C . ASP A 1 225 ? 11.795 -7.594 -15.412 1.00 89.06 225 ASP A C 1
ATOM 1688 O O . ASP A 1 225 ? 12.345 -7.118 -14.416 1.00 89.06 225 ASP A O 1
ATOM 1692 N N . LEU A 1 226 ? 10.474 -7.536 -15.585 1.00 91.38 226 LEU A N 1
ATOM 1693 C CA . LEU A 1 226 ? 9.580 -7.008 -14.559 1.00 91.38 226 LEU A CA 1
ATOM 1694 C C . LEU A 1 226 ? 9.483 -7.995 -13.394 1.00 91.38 226 LEU A C 1
ATOM 1696 O O . LEU A 1 226 ? 9.130 -9.153 -13.609 1.00 91.38 226 LEU A O 1
ATOM 1700 N N . VAL A 1 227 ? 9.737 -7.517 -12.176 1.00 94.00 227 VAL A N 1
ATOM 1701 C CA . VAL A 1 227 ? 9.516 -8.277 -10.939 1.00 94.00 227 VAL A CA 1
ATOM 1702 C C . VAL A 1 227 ? 8.131 -7.962 -10.384 1.00 94.00 227 VAL A C 1
ATOM 1704 O O . VAL A 1 227 ? 7.308 -8.861 -10.228 1.00 94.00 227 VAL A O 1
ATOM 1707 N N . SER A 1 228 ? 7.842 -6.684 -10.135 1.00 89.50 228 SER A N 1
ATOM 1708 C CA . SER A 1 228 ? 6.561 -6.245 -9.578 1.00 89.50 228 SER A CA 1
ATOM 1709 C C . SER A 1 228 ? 6.241 -4.796 -9.948 1.00 89.50 228 SER A C 1
ATOM 1711 O O . SER A 1 228 ? 7.124 -4.004 -10.284 1.00 89.50 228 SER A O 1
ATOM 1713 N N . VAL A 1 229 ? 4.950 -4.462 -9.892 1.00 88.94 229 VAL A N 1
ATOM 1714 C CA . VAL A 1 229 ? 4.449 -3.084 -9.890 1.00 88.94 229 VAL A CA 1
ATOM 1715 C C . VAL A 1 229 ? 3.450 -2.972 -8.750 1.00 88.94 229 VAL A C 1
ATOM 1717 O O . VAL A 1 229 ? 2.443 -3.681 -8.751 1.00 88.94 229 VAL A O 1
ATOM 1720 N N . THR A 1 230 ? 3.710 -2.095 -7.791 1.00 86.94 230 THR A N 1
ATOM 1721 C CA . THR A 1 230 ? 2.863 -1.914 -6.609 1.00 86.94 230 THR A CA 1
ATOM 1722 C C . THR A 1 230 ? 2.556 -0.439 -6.379 1.00 86.94 230 THR A C 1
ATOM 1724 O O . THR A 1 230 ? 3.444 0.398 -6.536 1.00 86.94 230 THR A O 1
ATOM 1727 N N . PRO A 1 231 ? 1.316 -0.081 -6.002 1.00 86.94 231 PRO A N 1
ATOM 1728 C CA . PRO A 1 231 ? 0.997 1.296 -5.664 1.00 86.94 231 PRO A CA 1
ATOM 1729 C C . PRO A 1 231 ? 1.636 1.644 -4.317 1.00 86.94 231 PRO A C 1
ATOM 1731 O O . PRO A 1 231 ? 1.530 0.873 -3.351 1.00 86.94 231 PRO A O 1
ATOM 1734 N N . VAL A 1 232 ? 2.290 2.804 -4.271 1.00 87.62 232 VAL A N 1
ATOM 1735 C CA . VAL A 1 232 ? 2.931 3.342 -3.069 1.00 87.62 232 VAL A CA 1
ATOM 1736 C C . VAL A 1 232 ? 1.847 3.974 -2.191 1.00 87.62 232 VAL A C 1
ATOM 1738 O O . VAL A 1 232 ? 1.099 4.822 -2.688 1.00 87.62 232 VAL A O 1
ATOM 1741 N N . PRO A 1 233 ? 1.716 3.561 -0.917 1.00 86.19 233 PRO A N 1
ATOM 1742 C CA . PRO A 1 233 ? 0.802 4.197 0.025 1.00 86.19 233 PRO A CA 1
ATOM 1743 C C . PRO A 1 233 ? 1.067 5.692 0.144 1.00 86.19 233 PRO A C 1
ATOM 1745 O O . PRO A 1 233 ? 2.220 6.122 0.155 1.00 86.19 233 PRO A O 1
ATOM 1748 N N . TRP A 1 234 ? 0.010 6.491 0.283 1.00 86.94 234 TRP A N 1
ATOM 1749 C CA . TRP A 1 234 ? 0.186 7.900 0.608 1.00 86.94 234 TRP A CA 1
ATOM 1750 C C . TRP A 1 234 ? 0.806 8.025 1.988 1.00 86.94 234 TRP A C 1
ATOM 1752 O O . TRP A 1 234 ? 0.447 7.279 2.893 1.00 86.94 234 TRP A O 1
ATOM 1762 N N . HIS A 1 235 ? 1.691 8.999 2.149 1.00 91.12 235 HIS A N 1
ATOM 1763 C CA . HIS A 1 235 ? 2.160 9.472 3.442 1.00 91.12 235 HIS A CA 1
ATOM 1764 C C . HIS A 1 235 ? 1.558 10.857 3.654 1.00 91.12 235 HIS A C 1
ATOM 1766 O O . HIS A 1 235 ? 1.793 11.758 2.858 1.00 91.12 235 HIS A O 1
ATOM 1772 N N . ARG A 1 236 ? 0.738 11.017 4.694 1.00 90.44 236 ARG A N 1
ATOM 1773 C CA . ARG A 1 236 ? 0.196 12.320 5.093 1.00 90.44 236 ARG A CA 1
ATOM 1774 C C . ARG A 1 236 ? 0.645 12.638 6.502 1.00 90.44 236 ARG A C 1
ATOM 1776 O O . ARG A 1 236 ? 0.458 11.827 7.410 1.00 90.44 236 ARG A O 1
ATOM 1783 N N . GLN A 1 237 ? 1.191 13.834 6.681 1.00 94.56 237 GLN A N 1
ATOM 1784 C CA . GLN A 1 237 ? 1.541 14.350 7.992 1.00 94.56 237 GLN A CA 1
ATOM 1785 C C . GLN A 1 237 ? 0.492 15.354 8.462 1.00 94.56 237 GLN A C 1
ATOM 1787 O O . GLN A 1 237 ? 0.234 16.370 7.814 1.00 94.56 237 GLN A O 1
ATOM 1792 N N . PHE A 1 238 ? -0.055 15.106 9.645 1.00 95.06 238 PHE A N 1
ATOM 1793 C CA . PHE A 1 238 ? -0.997 15.995 10.304 1.00 95.06 238 PHE A CA 1
ATOM 1794 C C . PHE A 1 238 ? -0.353 16.635 11.523 1.00 95.06 238 PHE A C 1
ATOM 1796 O O . PHE A 1 238 ? 0.341 15.976 12.298 1.00 95.06 238 PHE A O 1
ATOM 1803 N N . HIS A 1 239 ? -0.631 17.916 11.731 1.00 93.56 239 HIS A N 1
ATOM 1804 C CA . HIS A 1 239 ? -0.421 18.549 13.025 1.00 93.56 239 HIS A CA 1
ATOM 1805 C C . HIS A 1 239 ? -1.618 18.247 13.931 1.00 93.56 239 HIS A C 1
ATOM 1807 O O . HIS A 1 239 ? -2.762 18.326 13.484 1.00 93.56 239 HIS A O 1
ATOM 1813 N N . MET A 1 240 ? -1.360 17.889 15.190 1.00 92.56 240 MET A N 1
ATOM 1814 C CA . MET A 1 240 ? -2.393 17.547 16.166 1.00 92.56 240 MET A CA 1
ATOM 1815 C C . MET A 1 240 ? -2.505 18.602 17.261 1.00 92.56 240 MET A C 1
ATOM 1817 O O . MET A 1 240 ? -1.523 18.980 17.895 1.00 92.56 240 MET A O 1
ATOM 1821 N N . GLN A 1 241 ? -3.731 19.044 17.523 1.00 89.81 241 GLN A N 1
ATOM 1822 C CA . GLN A 1 241 ? -4.046 20.014 18.565 1.00 89.81 241 GLN A CA 1
ATOM 1823 C C . GLN A 1 241 ? -5.149 19.476 19.461 1.00 89.81 241 GLN A C 1
ATOM 1825 O O . GLN A 1 241 ? -6.144 18.934 18.986 1.00 89.81 241 GLN A O 1
ATOM 1830 N N . ARG A 1 242 ? -5.004 19.633 20.775 1.00 87.56 242 ARG A N 1
ATOM 1831 C CA . ARG A 1 242 ? -6.026 19.175 21.714 1.00 87.56 242 ARG A CA 1
ATOM 1832 C C . ARG A 1 242 ? -7.191 20.148 21.766 1.00 87.56 242 ARG A C 1
ATOM 1834 O O . ARG A 1 242 ? -6.999 21.355 21.930 1.00 87.56 242 ARG A O 1
ATOM 1841 N N . THR A 1 243 ? -8.407 19.618 21.714 1.00 77.75 243 THR A N 1
ATOM 1842 C CA . THR A 1 243 ? -9.623 20.402 21.924 1.00 77.75 243 THR A CA 1
ATOM 1843 C C . THR A 1 243 ? -9.641 20.878 23.382 1.00 77.75 243 THR A C 1
ATOM 1845 O O . THR A 1 243 ? -9.858 20.085 24.295 1.00 77.75 243 THR A O 1
ATOM 1848 N N . GLY A 1 244 ? -9.320 22.154 23.618 1.00 74.00 244 GLY A N 1
ATOM 1849 C CA . GLY A 1 244 ? -9.170 22.735 24.964 1.00 74.00 244 GLY A CA 1
ATOM 1850 C C . GLY A 1 244 ? -7.750 23.179 25.346 1.00 74.00 244 GLY A C 1
ATOM 1851 O O . GLY A 1 244 ? -7.536 23.581 26.486 1.00 74.00 244 GLY A O 1
ATOM 1852 N N . GLY A 1 245 ? -6.779 23.127 24.425 1.00 66.31 245 GLY A N 1
ATOM 1853 C CA . GLY A 1 245 ? -5.469 23.783 24.584 1.00 66.31 245 GLY A CA 1
ATOM 1854 C C . GLY A 1 245 ? -4.471 23.099 25.528 1.00 66.31 245 GLY A C 1
ATOM 1855 O O . GLY A 1 245 ? -3.407 23.654 25.791 1.00 66.31 245 GLY A O 1
ATOM 1856 N N . CYS A 1 246 ? -4.775 21.906 26.050 1.00 70.00 246 CYS A N 1
ATOM 1857 C CA . CYS A 1 246 ? -3.845 21.152 26.899 1.00 70.00 246 CYS A CA 1
ATOM 1858 C C . CYS A 1 246 ? -2.826 20.356 26.062 1.00 70.00 246 CYS A C 1
ATOM 1860 O O . CYS A 1 246 ? -3.101 19.984 24.923 1.00 70.00 246 CYS A O 1
ATOM 1862 N N . HIS A 1 247 ? -1.671 20.023 26.647 1.00 76.69 247 HIS A N 1
ATOM 1863 C CA . HIS A 1 247 ? -0.654 19.197 25.984 1.00 76.69 247 HIS A CA 1
ATOM 1864 C C . HIS A 1 247 ? -1.182 17.792 25.614 1.00 76.69 247 HIS A C 1
ATOM 1866 O O . HIS A 1 247 ? -2.061 17.225 26.284 1.00 76.69 247 HIS A O 1
ATOM 1872 N N . VAL A 1 248 ? -0.634 17.228 24.535 1.00 80.94 248 VAL A N 1
ATOM 1873 C CA . VAL A 1 248 ? -0.902 15.851 24.103 1.00 80.94 248 VAL A CA 1
ATOM 1874 C C . VAL A 1 248 ? -0.093 14.895 24.978 1.00 80.94 248 VAL A C 1
ATOM 1876 O O . VAL A 1 248 ? 1.121 14.799 24.837 1.00 80.94 248 VAL A O 1
ATOM 1879 N N . THR A 1 249 ? -0.767 14.194 25.891 1.00 85.50 249 THR A N 1
ATOM 1880 C CA . THR A 1 249 ? -0.135 13.188 26.756 1.00 85.50 249 THR A CA 1
ATOM 1881 C C . THR A 1 249 ? 0.196 11.919 25.969 1.00 85.50 249 THR A C 1
ATOM 1883 O O . THR A 1 249 ? -0.431 11.636 24.947 1.00 85.50 249 THR A O 1
ATOM 1886 N N . MET A 1 250 ? 1.124 11.105 26.485 1.00 86.56 250 MET A N 1
ATOM 1887 C CA . MET A 1 250 ? 1.430 9.791 25.902 1.00 86.56 250 MET A CA 1
ATOM 1888 C C . MET A 1 250 ? 0.194 8.889 25.799 1.00 86.56 250 MET A C 1
ATOM 1890 O O . MET A 1 250 ? 0.013 8.232 24.781 1.00 86.56 250 MET A O 1
ATOM 1894 N N . ASP A 1 251 ? -0.701 8.912 26.791 1.00 87.75 251 ASP A N 1
ATOM 1895 C CA . ASP A 1 251 ? -1.942 8.129 26.737 1.00 87.75 251 ASP A CA 1
ATOM 1896 C C . ASP A 1 251 ? -2.827 8.540 25.557 1.00 87.75 251 ASP A C 1
ATOM 1898 O O . ASP A 1 251 ? -3.337 7.690 24.836 1.00 87.75 251 ASP A O 1
ATOM 1902 N N . VAL A 1 252 ? -2.978 9.847 25.319 1.00 88.56 252 VAL A N 1
ATOM 1903 C CA . VAL A 1 252 ? -3.765 10.356 24.187 1.00 88.56 252 VAL A CA 1
ATOM 1904 C C . VAL A 1 252 ? -3.095 10.006 22.859 1.00 88.56 252 VAL A C 1
ATOM 1906 O O . VAL A 1 252 ? -3.791 9.688 21.899 1.00 88.56 252 VAL A O 1
ATOM 1909 N N . ALA A 1 253 ? -1.763 10.000 22.806 1.00 89.69 253 ALA A N 1
ATOM 1910 C CA . ALA A 1 253 ? -1.022 9.570 21.626 1.00 89.69 253 ALA A CA 1
ATOM 1911 C C . ALA A 1 253 ? -1.258 8.087 21.292 1.00 89.69 253 ALA A C 1
ATOM 1913 O O . ALA A 1 253 ? -1.583 7.776 20.148 1.00 89.69 253 ALA A O 1
ATOM 1914 N N . LEU A 1 254 ? -1.186 7.183 22.280 1.00 90.25 254 LEU A N 1
ATOM 1915 C CA . LEU A 1 254 ? -1.504 5.762 22.070 1.00 90.25 254 LEU A CA 1
ATOM 1916 C C . LEU A 1 254 ? -2.970 5.556 21.663 1.00 90.25 254 LEU A C 1
ATOM 1918 O O . LEU A 1 254 ? -3.279 4.713 20.817 1.00 90.25 254 LEU A O 1
ATOM 1922 N N . GLN A 1 255 ? -3.890 6.320 22.258 1.00 91.38 255 GLN A N 1
ATOM 1923 C CA . GLN A 1 255 ? -5.304 6.269 21.888 1.00 91.38 255 GLN A CA 1
ATOM 1924 C C . GLN A 1 255 ? -5.519 6.719 20.444 1.00 91.38 255 GLN A C 1
ATOM 1926 O O . GLN A 1 255 ? -6.255 6.055 19.715 1.00 91.38 255 GLN A O 1
ATOM 1931 N N . LEU A 1 256 ? -4.857 7.799 20.019 1.00 93.94 256 LEU A N 1
ATOM 1932 C CA . LEU A 1 256 ? -4.895 8.274 18.640 1.00 93.94 256 LEU A CA 1
ATOM 1933 C C . LEU A 1 256 ? -4.376 7.204 17.679 1.00 93.94 256 LEU A C 1
ATOM 1935 O O . LEU A 1 256 ? -5.078 6.865 16.732 1.00 93.94 256 LEU A O 1
ATOM 1939 N N . GLU A 1 257 ? -3.197 6.638 17.945 1.00 94.25 257 GLU A N 1
ATOM 1940 C CA . GLU A 1 257 ? -2.618 5.565 17.128 1.00 94.25 257 GLU A CA 1
ATOM 1941 C C . GLU A 1 257 ? -3.596 4.394 16.976 1.00 94.25 257 GLU A C 1
ATOM 1943 O O . GLU A 1 257 ? -3.894 3.946 15.866 1.00 94.25 257 GLU A O 1
ATOM 1948 N N . THR A 1 258 ? -4.188 3.965 18.095 1.00 91.31 258 THR A N 1
ATOM 1949 C CA . THR A 1 258 ? -5.158 2.870 18.108 1.00 91.31 258 THR A CA 1
ATOM 1950 C C . THR A 1 258 ? -6.398 3.215 17.288 1.00 91.31 258 THR A C 1
ATOM 1952 O O . THR A 1 258 ? -6.826 2.405 16.472 1.00 91.31 258 THR A O 1
ATOM 1955 N N . VAL A 1 259 ? -7.005 4.389 17.473 1.00 92.62 259 VAL A N 1
ATOM 1956 C CA . VAL A 1 259 ? -8.228 4.756 16.742 1.00 92.62 259 VAL A CA 1
ATOM 1957 C C . VAL A 1 259 ? -7.944 4.902 15.246 1.00 92.62 259 VAL A C 1
ATOM 1959 O O . VAL A 1 259 ? -8.701 4.369 14.438 1.00 92.62 259 VAL A O 1
ATOM 1962 N N . LEU A 1 260 ? -6.841 5.554 14.869 1.00 94.88 260 LEU A N 1
ATOM 1963 C CA . LEU A 1 260 ? -6.482 5.754 13.465 1.00 94.88 260 LEU A CA 1
ATOM 1964 C C . LEU A 1 260 ? -6.143 4.441 12.747 1.00 94.88 260 LEU A C 1
ATOM 1966 O O . LEU A 1 260 ? -6.482 4.301 11.577 1.00 94.88 260 LEU A O 1
ATOM 1970 N N . SER A 1 261 ? -5.579 3.442 13.439 1.00 92.75 261 SER A N 1
ATOM 1971 C CA . SER A 1 261 ? -5.340 2.107 12.853 1.00 92.75 261 SER A CA 1
ATOM 1972 C C . SER A 1 261 ? -6.623 1.387 12.393 1.00 92.75 261 SER A C 1
ATOM 1974 O O . SER A 1 261 ? -6.576 0.461 11.584 1.00 92.75 261 SER A O 1
ATOM 1976 N N . HIS A 1 262 ? -7.792 1.827 12.870 1.00 91.44 262 HIS A N 1
ATOM 1977 C CA . HIS A 1 262 ? -9.093 1.278 12.493 1.00 91.44 262 HIS A CA 1
ATOM 1978 C C . HIS A 1 262 ? -9.800 2.063 11.373 1.00 91.44 262 HIS A C 1
ATOM 1980 O O . HIS A 1 262 ? -10.897 1.670 10.981 1.00 91.44 262 HIS A O 1
ATOM 1986 N N . VAL A 1 263 ? -9.202 3.143 10.856 1.00 91.38 263 VAL A N 1
ATOM 1987 C CA . VAL A 1 263 ? -9.721 3.884 9.692 1.00 91.38 263 VAL A CA 1
ATOM 1988 C C . VAL A 1 263 ? -9.461 3.087 8.422 1.00 91.38 263 VAL A C 1
ATOM 1990 O O . VAL A 1 263 ? -8.338 2.639 8.198 1.00 91.38 263 VAL A O 1
ATOM 1993 N N . GLU A 1 264 ? -10.476 2.932 7.570 1.00 89.00 264 GLU A N 1
ATOM 1994 C CA . GLU A 1 264 ? -10.350 2.123 6.362 1.00 89.00 264 GLU A CA 1
ATOM 1995 C C . GLU A 1 264 ? -9.265 2.671 5.418 1.00 89.00 264 GLU A C 1
ATOM 1997 O O . GLU A 1 264 ? -9.257 3.837 5.036 1.00 89.00 264 GLU A O 1
ATOM 2002 N N . GLY A 1 265 ? -8.333 1.806 5.019 1.00 88.44 265 GLY A N 1
ATOM 2003 C CA . GLY A 1 265 ? -7.215 2.159 4.146 1.00 88.44 265 GLY A CA 1
ATOM 2004 C C . GLY A 1 265 ? -5.952 2.625 4.859 1.00 88.44 265 GLY A C 1
ATOM 2005 O O . GLY A 1 265 ? -4.934 2.749 4.185 1.00 88.44 265 GLY A O 1
ATOM 2006 N N . VAL A 1 266 ? -5.975 2.846 6.177 1.00 92.38 266 VAL A N 1
ATOM 2007 C CA . VAL A 1 266 ? -4.756 3.137 6.947 1.00 92.38 266 VAL A CA 1
ATOM 2008 C C . VAL A 1 266 ? -3.913 1.868 7.097 1.00 92.38 266 VAL A C 1
ATOM 2010 O O . VAL A 1 266 ? -4.327 0.878 7.688 1.00 92.38 266 VAL A O 1
ATOM 2013 N N . GLU A 1 267 ? -2.701 1.883 6.568 1.00 90.88 267 GLU A N 1
ATOM 2014 C CA . GLU A 1 267 ? -1.764 0.759 6.659 1.00 90.88 267 GLU A CA 1
ATOM 2015 C C . GLU A 1 267 ? -0.838 0.908 7.875 1.00 90.88 267 GLU A C 1
ATOM 2017 O O . GLU A 1 267 ? -0.498 -0.077 8.531 1.00 90.88 267 GLU A O 1
ATOM 2022 N N . LYS A 1 268 ? -0.447 2.144 8.214 1.00 92.44 268 LYS A N 1
ATOM 2023 C CA . LYS A 1 268 ? 0.437 2.435 9.350 1.00 92.44 268 LYS A CA 1
ATOM 2024 C C . LYS A 1 268 ? 0.177 3.828 9.917 1.00 92.44 268 LYS A C 1
ATOM 2026 O O . LYS A 1 268 ? -0.135 4.759 9.179 1.00 92.44 268 LYS A O 1
ATOM 2031 N N . VAL A 1 269 ? 0.362 3.975 11.226 1.00 95.25 269 VAL A N 1
ATOM 2032 C CA . VAL A 1 269 ? 0.288 5.254 11.944 1.00 95.25 269 VAL A CA 1
ATOM 2033 C C . VAL A 1 269 ? 1.561 5.419 12.765 1.00 95.25 269 VAL A C 1
ATOM 2035 O O . VAL A 1 269 ? 2.040 4.457 13.357 1.00 95.25 269 VAL A O 1
ATOM 2038 N N . ALA A 1 270 ? 2.117 6.625 12.797 1.00 94.69 270 ALA A N 1
ATOM 2039 C CA . ALA A 1 270 ? 3.221 6.983 13.675 1.00 94.69 270 ALA A CA 1
ATOM 2040 C C . ALA A 1 270 ? 2.906 8.316 14.356 1.00 94.69 270 ALA A C 1
ATOM 2042 O O . ALA A 1 270 ? 2.845 9.360 13.710 1.00 94.69 270 ALA A O 1
ATOM 2043 N N . VAL A 1 271 ? 2.678 8.284 15.668 1.00 94.00 271 VAL A N 1
ATOM 2044 C CA . VAL A 1 271 ? 2.405 9.492 16.455 1.00 94.00 271 VAL A CA 1
ATOM 2045 C C . VAL A 1 271 ? 3.713 10.011 17.041 1.00 94.00 271 VAL A C 1
ATOM 2047 O O . VAL A 1 271 ? 4.477 9.253 17.637 1.00 94.00 271 VAL A O 1
ATOM 2050 N N . VAL A 1 272 ? 3.957 11.315 16.909 1.00 91.44 272 VAL A N 1
ATOM 2051 C CA . VAL A 1 272 ? 5.156 11.994 17.410 1.00 91.44 272 VAL A CA 1
ATOM 2052 C C . VAL A 1 272 ? 4.731 13.089 18.404 1.00 91.44 272 VAL A C 1
ATOM 2054 O O . VAL A 1 272 ? 4.586 14.259 18.037 1.00 91.44 272 VAL A O 1
ATOM 2057 N N . PRO A 1 273 ? 4.504 12.739 19.689 1.00 87.88 273 PRO A N 1
ATOM 2058 C CA . PRO A 1 273 ? 3.869 13.633 20.665 1.00 87.88 273 PRO A CA 1
ATOM 2059 C C . PRO A 1 273 ? 4.629 14.933 20.909 1.00 87.88 273 PRO A C 1
ATOM 2061 O O . PRO A 1 273 ? 4.023 15.996 20.998 1.00 87.88 273 PRO A O 1
ATOM 2064 N N . HIS A 1 274 ? 5.960 14.858 20.961 1.00 85.38 274 HIS A N 1
ATOM 2065 C CA . HIS A 1 274 ? 6.829 16.005 21.227 1.00 85.38 274 HIS A CA 1
ATOM 2066 C C . HIS A 1 274 ? 6.856 17.031 20.085 1.00 85.38 274 HIS A C 1
ATOM 2068 O O . HIS A 1 274 ? 7.161 18.194 20.332 1.00 85.38 274 HIS A O 1
ATOM 2074 N N . LEU A 1 275 ? 6.517 16.621 18.857 1.00 88.31 275 LEU A N 1
ATOM 2075 C CA . LEU A 1 275 ? 6.359 17.523 17.711 1.00 88.31 275 LEU A CA 1
ATOM 2076 C C . LEU A 1 275 ? 4.898 17.899 17.459 1.00 88.31 275 LEU A C 1
ATOM 2078 O O . LEU A 1 275 ? 4.621 18.688 16.559 1.00 88.31 275 LEU A O 1
ATOM 2082 N N . ALA A 1 276 ? 3.963 17.346 18.238 1.00 90.75 276 ALA A N 1
ATOM 2083 C CA . ALA A 1 276 ? 2.536 17.459 17.981 1.00 90.75 276 ALA A CA 1
ATOM 2084 C C . ALA A 1 276 ? 2.191 17.100 16.522 1.00 90.75 276 ALA A C 1
ATOM 2086 O O . ALA A 1 276 ? 1.417 17.799 15.865 1.00 90.75 276 ALA A O 1
ATOM 2087 N N . THR A 1 277 ? 2.773 16.013 16.007 1.00 93.19 277 THR A N 1
ATOM 2088 C CA . THR A 1 277 ? 2.481 15.496 14.664 1.00 93.19 277 THR A CA 1
ATOM 2089 C C . THR A 1 277 ? 2.063 14.032 14.690 1.00 93.19 277 THR A C 1
ATOM 2091 O O . THR A 1 277 ? 2.402 13.280 15.605 1.00 93.19 277 THR A O 1
ATO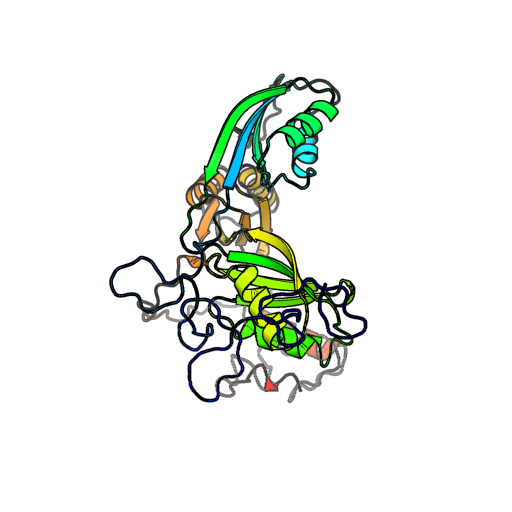M 2094 N N . VAL A 1 278 ? 1.318 13.628 13.666 1.00 95.94 278 VAL A N 1
ATOM 2095 C CA . VAL A 1 278 ? 1.018 12.231 13.359 1.00 95.94 278 VAL A CA 1
ATOM 2096 C C . VAL A 1 278 ? 1.200 11.995 11.866 1.00 95.94 278 VAL A C 1
ATOM 2098 O O . VAL A 1 278 ? 0.683 12.747 11.041 1.00 95.94 278 VAL A O 1
ATOM 2101 N N . ASP A 1 279 ? 1.944 10.952 11.531 1.00 95.69 279 ASP A N 1
ATOM 2102 C CA . ASP A 1 279 ? 2.151 10.481 10.171 1.00 95.69 279 ASP A CA 1
ATOM 2103 C C . ASP A 1 279 ? 1.235 9.279 9.926 1.00 95.69 279 ASP A C 1
ATOM 2105 O O . ASP A 1 279 ? 1.247 8.304 10.683 1.00 95.69 279 ASP A O 1
ATOM 2109 N N . VAL A 1 280 ? 0.414 9.354 8.881 1.00 95.62 280 VAL A N 1
ATOM 2110 C CA . VAL A 1 280 ? -0.535 8.303 8.497 1.00 95.62 280 VAL A CA 1
ATOM 2111 C C . VAL A 1 280 ? -0.182 7.820 7.098 1.00 95.62 280 VAL A C 1
ATOM 2113 O O . VAL A 1 280 ? -0.061 8.620 6.168 1.00 95.62 280 VAL A O 1
ATOM 2116 N N . PHE A 1 281 ? -0.014 6.507 6.960 1.00 92.75 281 PHE A N 1
ATOM 2117 C CA . PHE A 1 281 ? 0.345 5.843 5.714 1.00 92.75 281 PHE A CA 1
ATOM 2118 C C . PHE A 1 281 ? -0.816 4.983 5.225 1.00 92.75 281 PHE A C 1
ATOM 2120 O O . PHE A 1 281 ? -1.408 4.260 6.028 1.00 92.75 281 PHE A O 1
ATOM 2127 N N . GLY A 1 282 ? -1.139 5.028 3.932 1.00 89.12 282 GLY A N 1
ATOM 2128 C CA . GLY A 1 282 ? -2.189 4.185 3.357 1.00 89.12 282 GLY A CA 1
ATOM 2129 C C . GLY A 1 282 ? -2.956 4.807 2.190 1.00 89.12 282 GLY A C 1
ATOM 2130 O O . GLY A 1 282 ? -2.516 5.778 1.584 1.00 89.12 282 GLY A O 1
ATOM 2131 N N . PHE A 1 283 ? -4.124 4.237 1.894 1.00 85.88 283 PHE A N 1
ATOM 2132 C CA . PHE A 1 283 ? -5.075 4.671 0.856 1.00 85.88 283 PHE A CA 1
ATOM 2133 C C . PHE A 1 283 ? -6.402 5.044 1.516 1.00 85.88 283 PHE A C 1
ATOM 2135 O O . PHE A 1 283 ? -7.420 4.387 1.302 1.00 85.88 283 PHE A O 1
ATOM 2142 N N . PHE A 1 284 ? -6.370 6.025 2.406 1.00 87.44 284 PHE A N 1
ATOM 2143 C CA . PHE A 1 284 ? -7.488 6.383 3.280 1.00 87.44 284 PHE A CA 1
ATOM 2144 C C . PHE A 1 284 ? -8.141 7.704 2.862 1.00 87.44 284 PHE A C 1
ATOM 2146 O O . PHE A 1 284 ? -7.522 8.535 2.196 1.00 87.44 284 PHE A O 1
ATOM 2153 N N . ASP A 1 285 ? -9.376 7.928 3.311 1.00 86.62 285 ASP A N 1
ATOM 2154 C CA . ASP A 1 285 ? -10.001 9.249 3.246 1.00 86.62 285 ASP A CA 1
ATOM 2155 C C . ASP A 1 285 ? -9.492 10.119 4.405 1.00 86.62 285 ASP A C 1
ATOM 2157 O O . ASP A 1 285 ? -9.616 9.775 5.585 1.00 86.62 285 ASP A O 1
ATOM 2161 N N . VAL A 1 286 ? -8.921 11.274 4.064 1.00 88.56 286 VAL A N 1
ATOM 2162 C CA . VAL A 1 286 ? -8.435 12.265 5.030 1.00 88.56 286 VAL A CA 1
ATOM 2163 C C . VAL A 1 286 ? -9.548 12.703 5.991 1.00 88.56 286 VAL A C 1
ATOM 2165 O O . VAL A 1 286 ? -9.287 12.907 7.177 1.00 88.56 286 VAL A O 1
ATOM 2168 N N . HIS A 1 287 ? -10.797 12.797 5.525 1.00 89.19 287 HIS A N 1
ATOM 2169 C CA . HIS A 1 287 ? -11.927 13.200 6.363 1.00 89.19 287 HIS A CA 1
ATOM 2170 C C . HIS A 1 287 ? -12.205 12.180 7.469 1.00 89.19 287 HIS A C 1
ATOM 2172 O O . HIS A 1 287 ? -12.472 12.575 8.605 1.00 89.19 287 HIS A O 1
ATOM 2178 N N . GLU A 1 288 ? -12.102 10.879 7.180 1.00 88.94 288 GLU A N 1
ATOM 2179 C CA . GLU A 1 288 ? -12.291 9.833 8.189 1.00 88.94 288 GLU A CA 1
ATOM 2180 C C . GLU A 1 288 ? -11.202 9.881 9.263 1.00 88.94 288 GLU A C 1
ATOM 2182 O O . GLU A 1 288 ? -11.512 9.770 10.450 1.00 88.94 288 GLU A O 1
ATOM 2187 N N . VAL A 1 289 ? -9.946 10.122 8.872 1.00 92.94 289 VAL A N 1
ATOM 2188 C CA . VAL A 1 289 ? -8.817 10.301 9.802 1.00 92.94 289 VAL A CA 1
ATOM 2189 C C . VAL A 1 289 ? -9.069 11.476 10.751 1.00 92.94 289 VAL A C 1
ATOM 2191 O O . VAL A 1 289 ? -8.941 11.331 11.970 1.00 92.94 289 VAL A O 1
ATOM 2194 N N . VAL A 1 290 ? -9.481 12.627 10.213 1.00 92.69 290 VAL A N 1
ATOM 2195 C CA . VAL A 1 290 ? -9.785 13.826 11.010 1.00 92.69 290 VAL A CA 1
ATOM 2196 C C . VAL A 1 290 ? -10.969 13.577 11.955 1.00 92.69 290 VAL A C 1
ATOM 2198 O O . VAL A 1 290 ? -10.891 13.906 13.141 1.00 92.69 290 VAL A O 1
ATOM 2201 N N . LEU A 1 291 ? -12.047 12.948 11.472 1.00 90.38 291 LEU A N 1
ATOM 2202 C CA . LEU A 1 291 ? -13.218 12.606 12.290 1.00 90.38 291 LEU A CA 1
ATOM 2203 C C . LEU A 1 291 ? -12.875 11.621 13.410 1.00 90.38 291 LEU A C 1
ATOM 2205 O O . LEU A 1 291 ? -13.349 11.768 14.538 1.00 90.38 291 LEU A O 1
ATOM 2209 N N . MET A 1 292 ? -12.040 10.624 13.124 1.00 91.75 292 MET A N 1
ATOM 2210 C CA . MET A 1 292 ? -11.605 9.645 14.110 1.00 91.75 292 MET A CA 1
ATOM 2211 C C . MET A 1 292 ? -10.728 10.262 15.197 1.00 91.75 292 MET A C 1
ATOM 2213 O O . MET A 1 292 ? -10.937 9.972 16.377 1.00 91.75 292 MET A O 1
ATOM 2217 N N . ALA A 1 293 ? -9.824 11.175 14.851 1.00 92.69 293 ALA A N 1
ATOM 2218 C CA . ALA A 1 293 ? -9.033 11.900 15.842 1.00 92.69 293 ALA A CA 1
ATOM 2219 C C . ALA A 1 293 ? -9.896 12.758 16.788 1.00 92.69 293 ALA A C 1
ATOM 2221 O O . ALA A 1 293 ? -9.624 12.828 17.990 1.00 92.69 293 ALA A O 1
ATOM 2222 N N . ALA A 1 294 ? -10.999 13.329 16.292 1.00 90.94 294 ALA A N 1
ATOM 2223 C CA . ALA A 1 294 ? -11.923 14.096 17.128 1.00 90.94 294 ALA A CA 1
ATOM 2224 C C . ALA A 1 294 ? -12.544 13.251 18.259 1.00 90.94 294 ALA A C 1
ATOM 2226 O O . ALA A 1 294 ? -12.836 13.779 19.334 1.00 90.94 294 ALA A O 1
ATOM 2227 N N . THR A 1 295 ? -12.679 11.929 18.077 1.00 89.38 295 THR A N 1
ATOM 2228 C CA . THR A 1 295 ? -13.204 11.018 19.116 1.00 89.38 295 THR A CA 1
ATOM 2229 C C . THR A 1 295 ? -12.296 10.894 20.343 1.00 89.38 295 THR A C 1
ATOM 2231 O O . THR A 1 295 ? -12.767 10.511 21.415 1.00 89.38 295 THR A O 1
ATOM 2234 N N . VAL A 1 296 ? -11.017 11.265 20.211 1.00 90.69 296 VAL A N 1
ATOM 2235 C CA . VAL A 1 296 ? -10.029 11.326 21.303 1.00 90.69 296 VAL A CA 1
ATOM 2236 C C . VAL A 1 296 ? -9.675 12.771 21.682 1.00 90.69 296 VAL A C 1
ATOM 2238 O O . VAL A 1 296 ? -8.632 13.026 22.280 1.00 90.69 296 VAL A O 1
ATOM 2241 N N . ALA A 1 297 ? -10.564 13.724 21.366 1.00 90.19 297 ALA A N 1
ATOM 2242 C CA . ALA A 1 297 ? -10.411 15.156 21.638 1.00 90.19 297 ALA A CA 1
ATOM 2243 C C . ALA A 1 297 ? -9.161 15.786 20.993 1.00 90.19 297 ALA A C 1
ATOM 2245 O O . ALA A 1 297 ? -8.526 16.679 21.570 1.00 90.19 297 ALA A O 1
ATOM 2246 N N . LEU A 1 298 ? -8.808 15.318 19.792 1.00 92.56 298 LEU A N 1
ATOM 2247 C CA . LEU A 1 298 ? -7.759 15.894 18.960 1.00 92.56 298 LEU A CA 1
ATOM 2248 C C . LEU A 1 298 ? -8.337 16.443 17.655 1.00 92.56 298 LEU A C 1
ATOM 2250 O O . LEU A 1 298 ? -9.157 15.812 16.998 1.00 92.56 298 LEU A O 1
ATOM 2254 N N . HIS A 1 299 ? -7.865 17.618 17.266 1.00 93.00 299 HIS A N 1
ATOM 2255 C CA . HIS A 1 299 ? -8.078 18.213 15.959 1.00 93.00 299 HIS A CA 1
ATOM 2256 C C . HIS A 1 299 ? -6.817 18.010 15.119 1.00 93.00 299 HIS A C 1
ATOM 2258 O O . HIS A 1 299 ? -5.724 18.374 15.558 1.00 93.00 299 HIS A O 1
ATOM 2264 N N . LEU A 1 300 ? -6.966 17.434 13.926 1.00 94.00 300 LEU A N 1
ATOM 2265 C CA . LEU A 1 300 ? -5.870 17.227 12.983 1.00 94.00 300 LEU A CA 1
ATOM 2266 C C . LEU A 1 300 ? -5.955 18.239 11.841 1.00 94.00 300 LEU A C 1
ATOM 2268 O O . LEU A 1 300 ? -7.017 18.415 11.251 1.00 94.00 300 LEU A O 1
ATOM 2272 N N . THR A 1 301 ? -4.834 18.874 11.507 1.00 91.69 301 THR A N 1
ATOM 2273 C CA . THR A 1 301 ? -4.697 19.722 10.313 1.00 91.69 301 THR A CA 1
ATOM 2274 C C . THR A 1 301 ? -3.632 19.149 9.391 1.00 91.69 301 THR A C 1
ATOM 2276 O O . THR A 1 301 ? -2.489 18.968 9.816 1.00 91.69 301 THR A O 1
ATOM 2279 N N . ASP A 1 302 ? -4.004 18.870 8.144 1.00 87.62 302 ASP A N 1
ATOM 2280 C CA . ASP A 1 302 ? -3.094 18.369 7.109 1.00 87.62 302 ASP A CA 1
ATOM 2281 C C . ASP A 1 302 ? -2.044 19.438 6.758 1.00 87.62 302 ASP A C 1
ATOM 2283 O O . ASP A 1 302 ? -2.398 20.576 6.440 1.00 87.62 302 ASP A O 1
ATOM 2287 N N . ARG A 1 303 ? -0.752 19.090 6.832 1.00 76.06 303 ARG A N 1
ATOM 2288 C CA . ARG A 1 303 ? 0.343 20.007 6.473 1.00 76.06 303 ARG A CA 1
ATOM 2289 C C . ARG A 1 303 ? 0.530 20.156 4.965 1.00 76.06 303 ARG A C 1
ATOM 2291 O O . ARG A 1 303 ? 1.103 21.153 4.537 1.00 76.06 303 ARG A O 1
ATOM 2298 N N . GLU A 1 304 ? 0.065 19.207 4.156 1.00 61.06 304 GLU A N 1
ATOM 2299 C CA . GLU A 1 304 ? 0.194 19.291 2.696 1.00 61.06 304 GLU A CA 1
ATOM 2300 C C . GLU A 1 304 ? -0.915 20.141 2.057 1.00 61.06 304 GLU A C 1
ATOM 2302 O O . GLU A 1 304 ? -0.728 20.677 0.967 1.00 61.06 304 GLU A O 1
ATOM 2307 N N . ALA A 1 305 ? -2.037 20.348 2.755 1.00 48.97 305 ALA A N 1
ATOM 2308 C CA . ALA A 1 305 ? -3.127 21.212 2.298 1.00 48.97 305 ALA A CA 1
ATOM 2309 C C . ALA A 1 305 ? -2.845 22.720 2.472 1.00 48.97 305 ALA A C 1
ATOM 2311 O O . ALA A 1 305 ? -3.578 23.542 1.929 1.00 48.97 305 ALA A O 1
ATOM 2312 N N . SER A 1 306 ? -1.802 23.111 3.218 1.00 35.25 306 SER A N 1
ATOM 2313 C CA . SER A 1 306 ? -1.537 24.515 3.573 1.00 35.25 306 SER A CA 1
ATOM 2314 C C . SER A 1 306 ? -0.534 25.244 2.669 1.00 35.25 306 SER A C 1
ATOM 2316 O O . SER A 1 306 ? -0.010 26.282 3.069 1.00 35.25 306 SER A O 1
ATOM 2318 N N . VAL A 1 307 ? -0.240 24.743 1.466 1.00 36.53 307 VAL A N 1
ATOM 2319 C CA . VAL A 1 307 ? 0.583 25.478 0.487 1.00 36.53 307 VAL A CA 1
ATOM 2320 C C . VAL A 1 307 ? -0.324 26.109 -0.565 1.00 36.53 307 VAL A C 1
ATOM 2322 O O . VAL A 1 307 ? -0.430 25.622 -1.685 1.00 36.53 307 VAL A O 1
ATOM 2325 N N . ASP A 1 308 ? -0.968 27.215 -0.194 1.00 26.27 308 ASP A N 1
ATOM 2326 C CA . ASP A 1 308 ? -1.485 28.185 -1.160 1.00 26.27 308 ASP A CA 1
ATOM 2327 C C . ASP A 1 308 ? -0.363 29.223 -1.390 1.00 26.27 308 ASP A C 1
ATOM 2329 O O . ASP A 1 308 ? -0.069 30.008 -0.482 1.00 26.27 308 ASP A O 1
ATOM 2333 N N . PRO A 1 309 ? 0.342 29.242 -2.542 1.00 31.78 309 PRO A N 1
ATOM 2334 C CA . PRO A 1 309 ? 1.569 30.035 -2.714 1.00 31.78 309 PRO A CA 1
ATOM 2335 C C . PRO A 1 309 ? 1.371 31.560 -2.785 1.00 31.78 309 PRO A C 1
ATOM 2337 O O . PRO A 1 309 ? 2.295 32.268 -3.178 1.00 31.78 309 PRO A O 1
ATOM 2340 N N . LEU A 1 310 ? 0.181 32.089 -2.479 1.00 32.53 310 LEU A N 1
ATOM 2341 C CA . LEU A 1 310 ? -0.191 33.469 -2.814 1.00 32.53 310 LEU A CA 1
ATOM 2342 C C . LEU A 1 310 ? -0.715 34.333 -1.656 1.00 32.53 310 LEU A C 1
ATOM 2344 O O . LEU A 1 310 ? -1.144 35.454 -1.917 1.00 32.53 310 LEU A O 1
ATOM 2348 N N . GLN A 1 311 ? -0.650 33.900 -0.391 1.00 33.75 311 GLN A N 1
ATOM 2349 C CA . GLN A 1 311 ? -1.080 34.748 0.742 1.00 33.75 311 GLN A CA 1
ATOM 2350 C C . GLN A 1 311 ? -0.186 34.671 1.992 1.00 33.75 311 GLN A C 1
ATOM 2352 O O . GLN A 1 311 ? -0.680 34.618 3.114 1.00 33.75 311 GLN A O 1
ATOM 2357 N N . ALA A 1 312 ? 1.137 34.722 1.827 1.00 32.88 312 ALA A N 1
ATOM 2358 C CA . ALA A 1 312 ? 2.068 34.861 2.952 1.00 32.88 312 ALA A CA 1
ATOM 2359 C C . ALA A 1 312 ? 2.866 36.174 2.890 1.00 32.88 312 ALA A C 1
ATOM 2361 O O . ALA A 1 312 ? 4.089 36.165 2.880 1.00 32.88 312 ALA A O 1
ATOM 2362 N N . GLU A 1 313 ? 2.170 37.311 2.881 1.00 32.66 313 GLU A N 1
ATOM 2363 C CA . GLU A 1 313 ? 2.739 38.620 3.232 1.00 32.66 313 GLU A CA 1
ATOM 2364 C C . GLU A 1 313 ? 1.774 39.290 4.220 1.00 32.66 313 GLU A C 1
ATOM 2366 O O . GLU A 1 313 ? 0.661 39.669 3.855 1.00 32.66 313 GLU A O 1
ATOM 2371 N N . GLY A 1 314 ? 2.164 39.390 5.495 1.00 28.50 314 GLY A N 1
ATOM 2372 C CA . GLY A 1 314 ? 1.302 39.985 6.520 1.00 28.50 314 GLY A CA 1
ATOM 2373 C C . GLY A 1 314 ? 1.819 39.874 7.954 1.00 28.50 314 GLY A C 1
ATOM 2374 O O . GLY A 1 314 ? 1.203 39.206 8.771 1.00 28.50 314 GLY A O 1
ATOM 2375 N N . GLY A 1 315 ? 2.956 40.523 8.222 1.00 38.00 315 GLY A N 1
ATOM 2376 C CA . GLY A 1 315 ? 3.496 40.963 9.520 1.00 38.00 315 GLY A CA 1
ATOM 2377 C C . GLY A 1 315 ? 3.061 40.276 10.824 1.00 38.00 315 GLY A C 1
ATOM 2378 O O . GLY A 1 315 ? 1.990 40.552 11.356 1.00 38.00 315 GLY A O 1
ATOM 2379 N N . SER A 1 316 ? 3.993 39.561 11.461 1.00 33.56 316 SER A N 1
ATOM 2380 C CA . SER A 1 316 ? 3.969 39.337 12.911 1.00 33.56 316 SER A CA 1
ATOM 2381 C C . SER A 1 316 ? 5.099 40.126 13.571 1.00 33.56 316 SER A C 1
ATOM 2383 O O . SER A 1 316 ? 6.280 39.856 13.345 1.00 33.56 316 SER A O 1
ATOM 2385 N N . THR A 1 317 ? 4.740 41.108 14.391 1.00 29.77 317 THR A N 1
ATOM 2386 C CA . THR A 1 317 ? 5.647 41.756 15.341 1.00 29.77 317 THR A CA 1
ATOM 2387 C C . THR A 1 317 ? 6.260 40.710 16.287 1.00 29.77 317 THR A C 1
ATOM 2389 O O . THR A 1 317 ? 5.560 39.785 16.709 1.00 29.77 317 THR A O 1
ATOM 2392 N N . PRO A 1 318 ? 7.555 40.811 16.642 1.00 34.88 318 PRO A N 1
ATOM 2393 C CA . PRO A 1 318 ? 8.179 39.845 17.533 1.00 34.88 318 PRO A CA 1
ATOM 2394 C C . PRO A 1 318 ? 7.661 40.067 18.956 1.00 34.88 318 PRO A C 1
ATOM 2396 O O . PRO A 1 318 ? 7.936 41.086 19.589 1.00 34.88 318 PRO A O 1
ATOM 2399 N N . VAL A 1 319 ? 6.901 39.100 19.466 1.00 36.25 319 VAL A N 1
ATOM 2400 C CA . VAL A 1 319 ? 6.556 39.028 20.886 1.00 36.25 319 VAL A CA 1
ATOM 2401 C C . VAL A 1 319 ? 7.843 38.709 21.647 1.00 36.25 319 VAL A C 1
ATOM 2403 O O . VAL A 1 319 ? 8.350 37.589 21.598 1.00 36.25 319 VAL A O 1
ATOM 2406 N N . HIS A 1 320 ? 8.403 39.712 22.323 1.00 37.75 320 HIS A N 1
ATOM 2407 C CA . HIS A 1 320 ? 9.478 39.513 23.2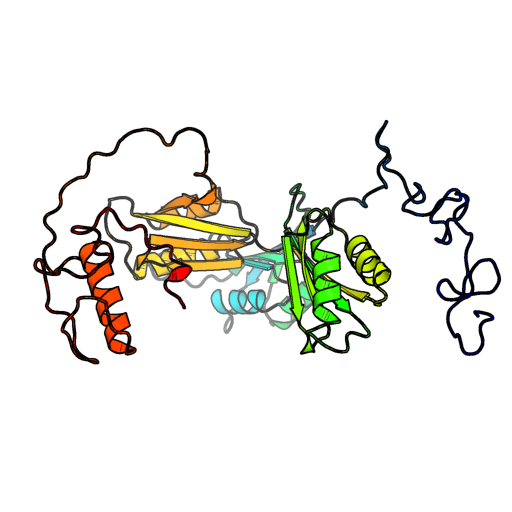89 1.00 37.75 320 HIS A CA 1
ATOM 2408 C C . HIS A 1 320 ? 8.964 38.609 24.417 1.00 37.75 320 HIS A C 1
ATOM 2410 O O . HIS A 1 320 ? 8.079 39.005 25.170 1.00 37.75 320 HIS A O 1
ATOM 2416 N N . HIS A 1 321 ? 9.522 37.403 24.538 1.00 48.38 321 HIS A N 1
ATOM 2417 C CA . HIS A 1 321 ? 9.373 36.581 25.737 1.00 48.38 321 HIS A CA 1
ATOM 2418 C C . HIS A 1 321 ? 10.672 36.644 26.554 1.00 48.38 321 HIS A C 1
ATOM 2420 O O . HIS A 1 321 ? 11.771 36.574 25.997 1.00 48.38 321 HIS A O 1
ATOM 2426 N N . GLU A 1 322 ? 10.554 36.780 27.873 1.00 42.41 322 GLU A N 1
ATOM 2427 C CA . GLU A 1 322 ? 11.676 36.636 28.802 1.00 42.41 322 GLU A CA 1
ATOM 2428 C C . GLU A 1 322 ? 11.964 35.134 29.000 1.00 42.41 322 GLU A C 1
ATOM 2430 O O . GLU A 1 322 ? 11.213 34.427 29.670 1.00 42.41 322 GLU A O 1
ATOM 2435 N N . CYS A 1 323 ? 13.026 34.623 28.360 1.00 50.22 323 CYS A N 1
ATOM 2436 C CA . CYS A 1 323 ? 13.432 33.207 28.436 1.00 50.22 323 CYS A CA 1
ATOM 2437 C C . CYS A 1 323 ? 14.120 32.971 29.803 1.00 50.22 323 CYS A C 1
ATOM 2439 O O . CYS A 1 323 ? 15.220 33.472 30.032 1.00 50.22 323 CYS A O 1
ATOM 2441 N N . SER A 1 324 ? 13.484 32.227 30.719 1.00 49.28 324 SER A N 1
ATOM 2442 C CA . SER A 1 324 ? 14.139 31.673 31.918 1.00 49.28 324 SER A CA 1
ATOM 2443 C C . SER A 1 324 ? 14.663 30.257 31.625 1.00 49.28 324 SER A C 1
ATOM 2445 O O . SER A 1 324 ? 14.151 29.577 30.734 1.00 49.28 324 SER A O 1
ATOM 2447 N N . PHE A 1 325 ? 15.683 29.789 32.360 1.00 44.19 325 PHE A N 1
ATOM 2448 C CA . PHE A 1 325 ? 16.374 28.495 32.156 1.00 44.19 325 PHE A CA 1
ATOM 2449 C C . PHE A 1 325 ? 15.480 27.230 32.226 1.00 44.19 325 PHE A C 1
ATOM 2451 O O . PHE A 1 325 ? 15.980 26.121 32.071 1.00 44.19 325 PHE A O 1
ATOM 2458 N N . ALA A 1 326 ? 14.167 27.373 32.426 1.00 47.59 326 ALA A N 1
ATOM 2459 C CA . ALA A 1 326 ? 13.181 26.293 32.378 1.00 47.59 326 ALA A CA 1
ATOM 2460 C C . ALA A 1 326 ? 12.556 26.067 30.978 1.00 47.59 326 ALA A C 1
ATOM 2462 O O . ALA A 1 326 ? 11.654 25.244 30.836 1.00 47.59 326 ALA A O 1
ATOM 2463 N N . CYS A 1 327 ? 12.983 26.798 29.942 1.00 50.88 327 CYS A N 1
ATOM 2464 C CA . CYS A 1 327 ? 12.391 26.722 28.603 1.00 50.88 327 CYS A CA 1
ATOM 2465 C C . CYS A 1 327 ? 12.910 25.504 27.803 1.00 50.88 327 CYS A C 1
ATOM 2467 O O . CYS A 1 327 ? 14.088 25.443 27.456 1.00 50.88 327 CYS A O 1
ATOM 2469 N N . SER A 1 328 ? 12.042 24.537 27.482 1.00 57.84 328 SER A N 1
ATOM 2470 C CA . SER A 1 328 ? 12.380 23.340 26.691 1.00 57.84 328 SER A CA 1
ATOM 2471 C C . SER A 1 328 ? 12.310 23.577 25.175 1.00 57.84 328 SER A C 1
ATOM 2473 O O . SER A 1 328 ? 11.371 24.216 24.705 1.00 57.84 328 SER A O 1
ATOM 2475 N N . SER A 1 329 ? 13.302 23.033 24.449 1.00 53.56 329 SER A N 1
ATOM 2476 C CA . SER A 1 329 ? 13.417 22.666 23.009 1.00 53.56 329 SER A CA 1
ATOM 2477 C C . SER A 1 329 ? 12.901 23.586 21.884 1.00 53.56 329 SER A C 1
ATOM 2479 O O . SER A 1 329 ? 13.235 23.326 20.731 1.00 53.56 329 SER A O 1
ATOM 2481 N N . GLY A 1 330 ? 12.196 24.684 22.165 1.00 51.91 330 GLY A N 1
ATOM 2482 C CA . GLY A 1 330 ? 11.743 25.680 21.182 1.00 51.91 330 GLY A CA 1
ATOM 2483 C C . GLY A 1 330 ? 12.363 27.079 21.335 1.00 51.91 330 GLY A C 1
ATOM 2484 O O . GLY A 1 330 ? 12.249 27.890 20.421 1.00 51.91 330 GLY A O 1
ATOM 2485 N N . CYS A 1 331 ? 13.040 27.393 22.454 1.00 60.06 331 CYS A N 1
ATOM 2486 C CA . CYS A 1 331 ? 13.751 28.675 22.614 1.00 60.06 331 CYS A CA 1
ATOM 2487 C C . CYS A 1 331 ? 15.020 28.631 21.736 1.00 60.06 331 CYS A C 1
ATOM 2489 O O . CYS A 1 331 ? 15.913 27.818 21.978 1.00 60.06 331 CYS A O 1
ATOM 2491 N N . ILE A 1 332 ? 15.119 29.513 20.730 1.00 58.81 332 ILE A N 1
ATOM 2492 C CA . ILE A 1 332 ? 16.279 29.612 19.814 1.00 58.81 332 ILE A CA 1
ATOM 2493 C C . ILE A 1 332 ? 17.598 29.726 20.598 1.00 58.81 332 ILE A C 1
ATOM 2495 O O . ILE A 1 332 ? 18.598 29.116 20.221 1.00 58.81 332 ILE A O 1
ATOM 2499 N N . LYS A 1 333 ? 17.594 30.433 21.741 1.00 56.41 333 LYS A N 1
ATOM 2500 C CA . LYS A 1 333 ? 18.749 30.502 22.655 1.00 56.41 333 LYS A CA 1
ATOM 2501 C C . LYS A 1 333 ? 19.158 29.118 23.178 1.00 56.41 333 LYS A C 1
ATOM 2503 O O . LYS A 1 333 ? 20.330 28.772 23.103 1.00 56.41 333 LYS A O 1
ATOM 2508 N N . TYR A 1 334 ? 18.204 28.317 23.659 1.00 62.62 334 TYR A N 1
ATOM 2509 C CA . TYR A 1 334 ? 18.464 26.962 24.159 1.00 62.62 334 TYR A CA 1
ATOM 2510 C C . TYR A 1 334 ? 18.992 26.040 23.053 1.00 62.62 334 TYR A C 1
ATOM 2512 O O . TYR A 1 334 ? 19.991 25.352 23.249 1.00 62.62 334 TYR A O 1
ATOM 2520 N N . GLN A 1 335 ? 18.376 26.078 21.867 1.00 62.03 335 GLN A N 1
ATOM 2521 C CA . GLN A 1 335 ? 18.819 25.292 20.711 1.00 62.03 335 GLN A CA 1
ATOM 2522 C C . GLN A 1 335 ? 20.250 25.651 20.285 1.00 62.03 335 GLN A C 1
ATOM 2524 O O . GLN A 1 335 ? 21.055 24.760 20.025 1.00 62.03 335 GLN A O 1
ATOM 2529 N N . THR A 1 336 ? 20.589 26.943 20.284 1.00 63.47 336 THR A N 1
ATOM 2530 C CA . THR A 1 336 ? 21.938 27.422 19.943 1.00 63.47 336 THR A CA 1
ATOM 2531 C C . THR A 1 336 ? 22.974 26.933 20.962 1.00 63.47 336 THR A C 1
ATOM 2533 O O . THR A 1 336 ? 24.041 26.462 20.575 1.00 63.47 336 THR A O 1
ATOM 2536 N N . THR A 1 337 ? 22.658 26.980 22.262 1.00 64.12 337 THR A N 1
ATOM 2537 C CA . THR A 1 337 ? 23.541 26.458 23.320 1.00 64.12 337 THR A CA 1
ATOM 2538 C C . THR A 1 337 ? 23.750 24.949 23.190 1.00 64.12 337 THR A C 1
ATOM 2540 O O . THR A 1 337 ? 24.886 24.487 23.252 1.00 64.12 337 THR A O 1
ATOM 2543 N N . MET A 1 338 ? 22.681 24.182 22.952 1.00 66.88 338 MET A N 1
ATOM 2544 C CA . MET A 1 338 ? 22.763 22.727 22.771 1.00 66.88 338 MET A CA 1
ATOM 2545 C C . MET A 1 338 ? 23.597 22.339 21.545 1.00 66.88 338 MET A C 1
ATOM 2547 O O . MET A 1 338 ? 24.445 21.454 21.644 1.00 66.88 338 MET A O 1
ATOM 2551 N N . ALA A 1 339 ? 23.409 23.024 20.413 1.00 65.00 339 ALA A N 1
ATOM 2552 C CA . ALA A 1 339 ? 24.206 22.802 19.207 1.00 65.00 339 ALA A CA 1
ATOM 2553 C C . ALA A 1 339 ? 25.699 23.093 19.447 1.00 65.00 339 ALA A C 1
ATOM 2555 O O . ALA A 1 339 ? 26.559 22.320 19.024 1.00 65.00 339 ALA A O 1
ATOM 2556 N N . HIS A 1 340 ? 26.019 24.157 20.192 1.00 63.69 340 HIS A N 1
ATOM 2557 C CA . HIS A 1 340 ? 27.401 24.471 20.560 1.00 63.69 340 HIS A CA 1
ATOM 2558 C C . HIS A 1 340 ? 28.027 23.445 21.508 1.00 63.69 340 HIS A C 1
ATOM 2560 O O . HIS A 1 340 ? 29.169 23.039 21.292 1.00 63.69 340 HIS A O 1
ATOM 2566 N N . THR A 1 341 ? 27.299 23.012 22.542 1.00 63.38 341 THR A N 1
ATOM 2567 C CA . THR A 1 341 ? 27.780 21.971 23.463 1.00 63.38 341 THR A CA 1
ATOM 2568 C C . THR A 1 341 ? 28.033 20.663 22.708 1.00 63.38 341 THR A C 1
ATOM 2570 O O . THR A 1 341 ? 29.056 20.020 22.935 1.00 63.38 341 THR A O 1
ATOM 2573 N N . ALA A 1 342 ? 27.169 20.301 21.752 1.00 63.19 342 ALA A N 1
ATOM 2574 C CA . ALA A 1 342 ? 27.378 19.131 20.901 1.00 63.19 342 ALA A CA 1
ATOM 2575 C C . ALA A 1 342 ? 28.651 19.249 20.042 1.00 63.19 342 ALA A C 1
ATOM 2577 O O . ALA A 1 342 ? 29.420 18.292 19.978 1.00 63.19 342 ALA A O 1
ATOM 2578 N N . ALA A 1 343 ? 28.921 20.417 19.445 1.00 61.94 343 ALA A N 1
ATOM 2579 C CA . ALA A 1 343 ? 30.139 20.658 18.664 1.00 61.94 343 ALA A CA 1
ATOM 2580 C C . ALA A 1 343 ? 31.421 20.521 19.514 1.00 61.94 343 ALA A C 1
ATOM 2582 O O . ALA A 1 343 ? 32.363 19.830 19.118 1.00 61.94 343 ALA A O 1
ATOM 2583 N N . LEU A 1 344 ? 31.442 21.102 20.720 1.00 61.31 344 LEU A N 1
ATOM 2584 C CA . LEU A 1 344 ? 32.574 20.967 21.647 1.00 61.31 344 LEU A CA 1
ATOM 2585 C C . LEU A 1 344 ? 32.770 19.520 22.127 1.00 61.31 344 LEU A C 1
ATOM 2587 O O . LEU A 1 344 ? 33.908 19.096 22.320 1.00 61.31 344 LEU A O 1
ATOM 2591 N N . ALA A 1 345 ? 31.691 18.749 22.295 1.00 59.22 345 ALA A N 1
ATOM 2592 C CA . ALA A 1 345 ? 31.759 17.350 22.722 1.00 59.22 345 ALA A CA 1
ATOM 2593 C C . ALA A 1 345 ? 32.400 16.425 21.671 1.00 59.22 345 ALA A C 1
ATOM 2595 O O . ALA A 1 345 ? 32.979 15.402 22.033 1.00 59.22 345 ALA A O 1
ATOM 2596 N N . VAL A 1 346 ? 32.342 16.790 20.386 1.00 62.78 346 VAL A N 1
ATOM 2597 C CA . VAL A 1 346 ? 32.943 16.019 19.279 1.00 62.78 346 VAL A CA 1
ATOM 2598 C C . VAL A 1 346 ? 34.277 16.589 18.786 1.00 62.78 346 VAL A C 1
ATOM 2600 O O . VAL A 1 346 ? 34.798 16.151 17.764 1.00 62.78 346 VAL A O 1
ATOM 2603 N N . GLY A 1 347 ? 34.872 17.534 19.522 1.00 56.59 347 GLY A N 1
ATOM 2604 C CA . GLY A 1 347 ? 36.236 18.008 19.255 1.00 56.59 347 GLY A CA 1
ATOM 2605 C C . GLY A 1 347 ? 36.321 19.202 18.317 1.00 56.59 347 GLY A C 1
ATOM 2606 O O . GLY A 1 347 ? 37.422 19.564 17.907 1.00 56.59 347 GLY A O 1
ATOM 2607 N N . TRP A 1 348 ? 35.192 19.823 17.972 1.00 59.69 348 TRP A N 1
ATOM 2608 C CA . TRP A 1 348 ? 35.183 20.978 17.084 1.00 59.69 348 TRP A CA 1
ATOM 2609 C C . TRP A 1 348 ? 35.484 22.259 17.861 1.00 59.69 348 TRP A C 1
ATOM 2611 O O . TRP A 1 348 ? 34.842 22.568 18.866 1.00 59.69 348 TRP A O 1
ATOM 2621 N N . ALA A 1 349 ? 36.467 23.022 17.381 1.00 59.41 349 ALA A N 1
ATOM 2622 C CA . ALA A 1 349 ? 36.797 24.327 17.934 1.00 59.41 349 ALA A CA 1
ATOM 2623 C C . ALA A 1 349 ? 35.832 25.380 17.379 1.00 59.41 349 ALA A C 1
ATOM 2625 O O . ALA A 1 349 ? 35.782 25.620 16.175 1.00 59.41 349 ALA A O 1
ATOM 2626 N N . VAL A 1 350 ? 35.085 26.035 18.265 1.00 60.94 350 VAL A N 1
ATOM 2627 C CA . VAL A 1 350 ? 34.204 27.146 17.896 1.00 60.94 350 VAL A CA 1
ATOM 2628 C C . VAL A 1 350 ? 35.036 28.432 17.800 1.00 60.94 350 VAL A C 1
ATOM 2630 O O . VAL A 1 350 ? 35.613 28.852 18.810 1.00 60.94 350 VAL A O 1
ATOM 2633 N N . PRO A 1 351 ? 35.093 29.106 16.636 1.00 57.50 351 PRO A N 1
ATOM 2634 C CA . PRO A 1 351 ? 35.843 30.350 16.487 1.00 57.50 351 PRO A CA 1
ATOM 2635 C C . PRO A 1 351 ? 35.378 31.427 17.482 1.00 57.50 351 PRO A C 1
ATOM 2637 O O . PRO A 1 351 ? 34.212 31.826 17.503 1.00 57.50 351 PRO A O 1
ATOM 2640 N N . GLY A 1 352 ? 36.306 31.908 18.315 1.00 59.09 352 GLY A N 1
ATOM 2641 C CA . GLY A 1 352 ? 36.036 32.918 19.347 1.00 59.09 352 GLY A CA 1
ATOM 2642 C C . GLY A 1 352 ? 35.564 32.366 20.701 1.00 59.09 352 GLY A C 1
ATOM 2643 O O . GLY A 1 352 ? 35.337 33.157 21.617 1.00 59.09 352 GLY A O 1
ATOM 2644 N N . CYS A 1 353 ? 35.454 31.042 20.863 1.00 59.53 353 CYS A N 1
ATOM 2645 C CA . CYS A 1 353 ? 35.148 30.397 22.141 1.00 59.53 353 CYS A CA 1
ATOM 2646 C C . CYS A 1 353 ? 36.434 29.921 22.840 1.00 59.53 353 CYS A C 1
ATOM 2648 O O . CYS A 1 353 ? 37.218 29.179 22.258 1.00 59.53 353 CYS A O 1
ATOM 2650 N N . GLY A 1 354 ? 36.653 30.327 24.096 1.00 59.12 354 GLY A N 1
ATOM 2651 C CA . GLY A 1 354 ? 37.829 29.936 24.894 1.00 59.12 354 GLY A CA 1
ATOM 2652 C C . GLY A 1 354 ? 37.673 28.633 25.693 1.00 59.12 354 GLY A C 1
ATOM 2653 O O . GLY A 1 354 ? 38.488 28.373 26.575 1.00 59.12 354 GLY A O 1
ATOM 2654 N N . MET A 1 355 ? 36.611 27.855 25.455 1.00 62.72 355 MET A N 1
ATOM 2655 C CA . MET A 1 355 ? 36.334 26.605 26.176 1.00 62.72 355 MET A CA 1
ATOM 2656 C C . MET A 1 355 ? 37.182 25.451 25.625 1.00 62.72 355 MET A C 1
ATOM 2658 O O . MET A 1 355 ? 37.327 25.304 24.412 1.00 62.72 355 MET A O 1
ATOM 2662 N N . ALA A 1 356 ? 37.717 24.615 26.516 1.00 55.19 356 ALA A N 1
ATOM 2663 C CA . ALA A 1 356 ? 38.421 23.391 26.143 1.00 55.19 356 ALA A CA 1
ATOM 2664 C C . ALA A 1 356 ? 37.439 22.249 25.815 1.00 55.19 356 ALA A C 1
ATOM 2666 O O . ALA A 1 356 ? 36.297 22.238 26.276 1.00 55.19 356 ALA A O 1
ATOM 2667 N N . PHE A 1 357 ? 37.912 21.277 25.033 1.00 53.97 357 PHE A N 1
ATOM 2668 C CA . PHE A 1 357 ? 37.192 20.051 24.678 1.00 53.97 357 PHE A CA 1
ATOM 2669 C C . PHE A 1 357 ? 36.595 19.341 25.907 1.00 53.97 357 PHE A C 1
ATOM 2671 O O . PHE A 1 357 ? 37.280 19.170 26.916 1.00 53.97 357 PHE A O 1
ATOM 2678 N N . GLY A 1 358 ? 35.337 18.896 25.798 1.00 52.06 358 GLY A N 1
ATOM 2679 C CA . GLY A 1 358 ? 34.677 18.053 26.806 1.00 52.06 358 GLY A CA 1
ATOM 2680 C C . GLY A 1 358 ? 33.954 18.778 27.949 1.00 52.06 358 GLY A C 1
ATOM 2681 O O . GLY A 1 358 ? 33.545 18.116 28.900 1.00 52.06 358 GLY A O 1
ATOM 2682 N N . TYR A 1 359 ? 33.769 20.100 27.871 1.00 54.12 359 TYR A N 1
ATOM 2683 C CA . TYR A 1 359 ? 33.023 20.882 28.869 1.00 54.12 359 TYR A CA 1
ATOM 2684 C C . TYR A 1 359 ? 31.726 21.481 28.303 1.00 54.12 359 TYR A C 1
ATOM 2686 O O . TYR A 1 359 ? 31.643 21.816 27.121 1.00 54.12 359 TYR A O 1
ATOM 2694 N N . GLU A 1 360 ? 30.716 21.648 29.163 1.00 54.56 360 GLU A N 1
ATOM 2695 C CA . GLU A 1 360 ? 29.474 22.356 28.831 1.00 54.56 360 GLU A CA 1
ATOM 2696 C C . GLU A 1 360 ? 29.710 23.871 28.712 1.00 54.56 360 GLU A C 1
ATOM 2698 O O . GLU A 1 360 ? 30.460 24.478 29.484 1.00 54.56 360 GLU A O 1
ATOM 2703 N N . CYS A 1 361 ? 29.067 24.507 27.728 1.00 58.59 361 CYS A N 1
ATOM 2704 C CA . CYS A 1 361 ? 29.213 25.941 27.507 1.00 58.59 361 CYS A CA 1
ATOM 2705 C C . CYS A 1 361 ? 28.424 26.763 28.548 1.00 58.59 361 CYS A C 1
ATOM 2707 O O . CYS A 1 361 ? 27.202 26.860 28.476 1.00 58.59 361 CYS A O 1
ATOM 2709 N N . ASN A 1 362 ? 29.129 27.454 29.451 1.00 56.16 362 ASN A N 1
ATOM 2710 C CA . ASN A 1 362 ? 28.540 28.329 30.481 1.00 56.16 362 ASN A CA 1
ATOM 2711 C C . ASN A 1 362 ? 28.508 29.825 30.103 1.00 56.16 362 ASN A C 1
ATOM 2713 O O . ASN A 1 362 ? 28.344 30.682 30.969 1.00 56.16 362 ASN A O 1
ATOM 2717 N N . CYS A 1 363 ? 28.705 30.182 28.829 1.00 56.59 363 CYS A N 1
ATOM 2718 C CA . CYS A 1 363 ? 28.896 31.583 28.424 1.00 56.59 363 CYS A CA 1
ATOM 2719 C C . CYS A 1 363 ? 27.646 32.479 28.564 1.00 56.59 363 CYS A C 1
ATOM 2721 O O . CYS A 1 363 ? 27.792 33.703 28.527 1.00 56.59 363 CYS A O 1
ATOM 2723 N N . GLY A 1 364 ? 26.451 31.902 28.744 1.00 58.66 364 GLY A N 1
ATOM 2724 C CA . GLY A 1 364 ? 25.206 32.640 28.992 1.00 58.66 364 GLY A CA 1
ATOM 2725 C C . GLY A 1 364 ? 24.971 33.810 28.021 1.00 58.66 364 GLY A C 1
ATOM 2726 O O . GLY A 1 364 ? 25.339 33.743 26.847 1.00 58.66 364 GLY A O 1
ATOM 2727 N N . ASP A 1 365 ? 24.404 34.911 28.525 1.00 52.53 365 ASP A N 1
ATOM 2728 C CA . ASP A 1 365 ? 24.121 36.127 27.740 1.00 52.53 365 ASP A CA 1
ATOM 2729 C C . ASP A 1 365 ? 25.383 36.911 27.307 1.00 52.53 365 ASP A C 1
ATOM 2731 O O . ASP A 1 365 ? 25.290 37.836 26.503 1.00 52.53 365 ASP A O 1
ATOM 2735 N N . SER A 1 366 ? 26.578 36.527 27.774 1.00 52.69 366 SER A N 1
ATOM 2736 C CA . SER A 1 366 ? 27.853 37.203 27.467 1.00 52.69 366 SER A CA 1
ATOM 2737 C C . SER A 1 366 ? 28.613 36.585 26.279 1.00 52.69 366 SER A C 1
ATOM 2739 O O . SER A 1 366 ? 29.771 36.935 26.030 1.00 52.69 366 SER A O 1
ATOM 2741 N N . CYS A 1 367 ? 28.007 35.639 25.554 1.00 57.16 367 CYS A N 1
ATOM 2742 C CA . CYS A 1 367 ? 28.663 34.906 24.471 1.00 57.16 367 CYS A CA 1
ATOM 2743 C C . CYS A 1 367 ? 28.950 35.793 23.238 1.00 57.16 367 CYS A C 1
ATOM 2745 O O . CYS A 1 367 ? 28.036 36.394 22.668 1.00 57.16 367 CYS A O 1
ATOM 2747 N N . LYS A 1 368 ? 30.220 35.823 22.796 1.00 56.50 368 LYS A N 1
ATOM 2748 C CA . LYS A 1 368 ? 30.717 36.598 21.636 1.00 56.50 368 LYS A CA 1
ATOM 2749 C C . LYS A 1 368 ? 31.131 35.731 20.430 1.00 56.50 368 LYS A C 1
ATOM 2751 O O . LYS A 1 368 ? 31.902 36.188 19.591 1.00 56.50 368 LYS A O 1
ATOM 2756 N N . CYS A 1 369 ? 30.671 34.480 20.353 1.00 57.03 369 CYS A N 1
ATOM 2757 C CA . CYS A 1 369 ? 31.034 33.573 19.255 1.00 57.03 369 CYS A CA 1
ATOM 2758 C C . CYS A 1 369 ? 30.398 34.013 17.923 1.00 57.03 369 CYS A C 1
ATOM 2760 O O . CYS A 1 369 ? 29.286 34.551 17.901 1.00 57.03 369 CYS A O 1
ATOM 2762 N N . ALA A 1 370 ? 31.090 33.767 16.807 1.00 48.41 370 ALA A N 1
ATOM 2763 C CA . ALA A 1 370 ? 30.562 34.051 15.473 1.00 48.41 370 ALA A CA 1
ATOM 2764 C C . ALA A 1 370 ? 29.358 33.135 15.156 1.00 48.41 370 ALA A C 1
ATOM 2766 O O . ALA A 1 370 ? 29.424 31.938 15.412 1.00 48.41 370 ALA A O 1
ATOM 2767 N N . GLY A 1 371 ? 28.258 33.693 14.625 1.00 52.28 371 GLY A N 1
ATOM 2768 C CA . GLY A 1 371 ? 27.031 32.944 14.293 1.00 52.28 371 GLY A CA 1
ATOM 2769 C C . GLY A 1 371 ? 25.920 32.948 15.356 1.00 52.28 371 GLY A C 1
ATOM 2770 O O . GLY A 1 371 ? 24.897 32.300 15.165 1.00 52.28 371 GLY A O 1
ATOM 2771 N N . CYS A 1 372 ? 26.072 33.684 16.465 1.00 47.41 372 CYS A N 1
ATOM 2772 C CA . CYS A 1 372 ? 25.008 33.818 17.466 1.00 47.41 372 CYS A CA 1
ATOM 2773 C C . CYS A 1 372 ? 23.841 34.692 16.938 1.00 47.41 372 CYS A C 1
ATOM 2775 O O . CYS A 1 372 ? 24.080 35.870 16.636 1.00 47.41 372 CYS A O 1
ATOM 2777 N N . PRO A 1 373 ? 22.586 34.188 16.889 1.00 48.53 373 PRO A N 1
ATOM 2778 C CA . PRO A 1 373 ? 21.454 34.899 16.279 1.00 48.53 373 PRO A CA 1
ATOM 2779 C C . PRO A 1 373 ? 21.118 36.248 16.927 1.00 48.53 373 PRO A C 1
ATOM 2781 O O . PRO A 1 373 ? 20.508 37.099 16.289 1.00 48.53 373 PRO A O 1
ATOM 2784 N N . THR A 1 374 ? 21.505 36.466 18.189 1.00 43.97 374 THR A N 1
ATOM 2785 C CA . THR A 1 374 ? 21.228 37.725 18.897 1.00 43.97 374 THR A CA 1
ATOM 2786 C C . THR A 1 374 ? 22.324 38.774 18.738 1.00 43.97 374 THR A C 1
ATOM 2788 O O . THR A 1 374 ? 22.042 39.953 18.923 1.00 43.97 374 THR A O 1
ATOM 2791 N N . HIS A 1 375 ? 23.564 38.390 18.415 1.00 49.25 375 HIS A N 1
ATOM 2792 C CA . HIS A 1 375 ? 24.713 39.306 18.501 1.00 49.25 375 HIS A CA 1
ATOM 2793 C C . HIS A 1 375 ? 25.530 39.428 17.213 1.00 49.25 375 HIS A C 1
ATOM 2795 O O . HIS A 1 375 ? 26.379 40.314 17.135 1.00 49.25 375 HIS A O 1
ATOM 2801 N N . ASN A 1 376 ? 25.275 38.597 16.196 1.00 49.16 376 ASN A N 1
ATOM 2802 C CA . ASN A 1 376 ? 25.873 38.784 14.875 1.00 49.16 376 ASN A CA 1
ATOM 2803 C C . ASN A 1 376 ? 24.852 38.544 13.745 1.00 49.16 376 ASN A C 1
ATOM 2805 O O . ASN A 1 376 ? 24.941 37.553 13.022 1.00 49.16 376 ASN A O 1
ATOM 2809 N N . PRO A 1 377 ? 23.862 39.441 13.578 1.00 44.94 377 PRO A N 1
ATOM 2810 C CA . PRO A 1 377 ? 22.767 39.263 12.619 1.00 44.94 377 PRO A CA 1
ATOM 2811 C C . PRO A 1 377 ? 23.188 39.398 11.139 1.00 44.94 377 PRO A C 1
ATOM 2813 O O . PRO A 1 377 ? 22.333 39.371 10.261 1.00 44.94 377 PRO A O 1
ATOM 2816 N N . GLY A 1 378 ? 24.484 39.572 10.847 1.00 41.06 378 GLY A N 1
ATOM 2817 C CA . GLY A 1 378 ? 25.002 39.912 9.517 1.00 41.06 378 GLY A CA 1
ATOM 2818 C C . GLY A 1 378 ? 25.811 38.823 8.805 1.00 41.06 378 GLY A C 1
ATOM 2819 O O . GLY A 1 378 ? 26.228 39.043 7.673 1.00 41.06 378 GLY A O 1
ATOM 2820 N N . THR A 1 379 ? 26.056 37.665 9.422 1.00 41.19 379 THR A N 1
ATOM 2821 C CA . THR A 1 379 ? 26.768 36.557 8.762 1.00 41.19 379 THR A CA 1
ATOM 2822 C C . THR A 1 379 ? 25.801 35.416 8.494 1.00 41.19 379 THR A C 1
ATOM 2824 O O . THR A 1 379 ? 25.565 34.582 9.365 1.00 41.19 379 THR A O 1
ATOM 2827 N N . THR A 1 380 ? 25.229 35.379 7.292 1.00 41.25 380 THR A N 1
ATOM 2828 C CA . THR A 1 380 ? 24.589 34.176 6.750 1.00 41.25 380 THR A CA 1
ATOM 2829 C C . THR A 1 380 ? 25.620 33.053 6.725 1.00 41.25 380 THR A C 1
ATOM 2831 O O . THR A 1 380 ? 26.554 33.088 5.924 1.00 41.25 380 THR A O 1
ATOM 2834 N N . ILE A 1 381 ? 25.477 32.080 7.621 1.00 39.91 381 ILE A N 1
ATOM 2835 C CA . ILE A 1 381 ? 26.205 30.819 7.517 1.00 39.91 381 ILE A CA 1
ATOM 2836 C C . ILE A 1 381 ? 25.389 29.955 6.564 1.00 39.91 381 ILE A C 1
ATOM 2838 O O . ILE A 1 381 ? 24.271 29.555 6.883 1.00 39.91 381 ILE A O 1
ATOM 2842 N N . ASP A 1 382 ? 25.933 29.729 5.372 1.00 40.78 382 ASP A N 1
ATOM 2843 C CA . ASP A 1 382 ? 25.444 28.698 4.465 1.00 40.78 382 ASP A CA 1
ATOM 2844 C C . ASP A 1 382 ? 25.654 27.334 5.152 1.00 40.78 382 ASP A C 1
ATOM 2846 O O . ASP A 1 382 ? 26.799 26.996 5.480 1.00 40.78 382 ASP A O 1
ATOM 2850 N N . PRO A 1 383 ? 24.589 26.557 5.428 1.00 39.06 383 PRO A N 1
ATOM 2851 C CA . PRO A 1 383 ? 24.706 25.283 6.132 1.00 39.06 383 PRO A CA 1
ATOM 2852 C C . PRO A 1 383 ? 25.530 24.241 5.359 1.00 39.06 383 PRO A C 1
ATOM 2854 O O . PRO A 1 383 ? 25.936 23.242 5.947 1.00 39.06 383 PRO A O 1
ATOM 2857 N N . VAL A 1 384 ? 25.817 24.463 4.070 1.00 38.28 384 VAL A N 1
ATOM 2858 C CA . VAL A 1 384 ? 26.636 23.556 3.254 1.00 38.28 384 VAL A CA 1
ATOM 2859 C C . VAL A 1 384 ? 28.139 23.808 3.436 1.00 38.28 384 VAL A C 1
ATOM 2861 O O . VAL A 1 384 ? 28.931 22.870 3.372 1.00 38.28 384 VAL A O 1
ATOM 2864 N N . THR A 1 385 ? 28.558 25.038 3.738 1.00 38.56 385 THR A N 1
ATOM 2865 C CA . THR A 1 385 ? 29.987 25.396 3.851 1.00 38.56 385 THR A CA 1
ATOM 2866 C C . THR A 1 385 ? 30.554 25.193 5.260 1.00 38.56 385 THR A C 1
ATOM 2868 O O . THR A 1 385 ? 31.757 25.309 5.451 1.00 38.56 385 THR A O 1
ATOM 2871 N N . ALA A 1 386 ? 29.711 24.873 6.248 1.00 36.81 386 ALA A N 1
ATOM 2872 C CA . ALA A 1 386 ? 30.125 24.552 7.620 1.00 36.81 386 ALA A CA 1
ATOM 2873 C C . ALA A 1 386 ? 30.346 23.041 7.869 1.00 36.81 386 ALA A C 1
ATOM 2875 O O . ALA A 1 386 ? 30.590 22.634 9.003 1.00 36.81 386 ALA A O 1
ATOM 2876 N N . LEU A 1 387 ? 30.228 22.211 6.824 1.00 35.12 387 LEU A N 1
ATOM 2877 C CA . LEU A 1 387 ? 30.431 20.754 6.861 1.00 35.12 387 LEU A CA 1
ATOM 2878 C C . LEU A 1 387 ? 31.712 20.289 6.130 1.00 35.12 387 LEU A C 1
ATOM 2880 O O . LEU A 1 387 ? 31.889 19.090 5.910 1.00 35.12 387 LEU A O 1
ATOM 2884 N N . LEU A 1 388 ? 32.610 21.219 5.790 1.00 32.19 388 LEU A N 1
ATOM 2885 C CA . LEU A 1 388 ? 34.011 20.971 5.417 1.00 32.19 388 LEU A CA 1
ATOM 2886 C C . LEU A 1 388 ? 34.916 21.674 6.427 1.00 32.19 388 LEU A C 1
ATOM 2888 O O . LEU A 1 388 ? 36.002 21.118 6.706 1.00 32.19 388 LEU A O 1
#

Organism: Aphanomyces astaci (NCBI:txid112090)

Foldseek 3Di:
DAPPPPDPDDAAPPRHDPVGQGAQFAPPPPGSAHAQAPSHHQVRQGADCDPDPPGSHHPLDPFDKFKKKWWKKKWFDDPPDAPVNVQVLLLPDPQWQAKAWPPDADDPDDDDGDRMTIMTTIGRDPDCVVVVVSVVVPPTDMDTPDIDIDTDPDVWFKKKWKKQKPPQPDCPPSVVVLQVLQVPDPQWDDWDADVVRNMIITIGTSSDDPVNSQVSSVVSPIHMDTDDMGTFWDKWKWQKAAQPGDACDPVLQVVLQVQLSNFPFFNHKDGDRVRSMIITTGDGDPVSSQVSSVSSRMGIDTPVVPPPPPPPDDDDDDDDDDDDPVDPDPPPVVVVQVVVQVCLQVPHDFVPDPDHRPDRDPCPPVDPTPPDVVHCVDDPDDPVVVVD

Radius of gyration: 29.66 Å; chains: 1; bounding box: 59×65×77 Å

=== Feature glossary ===
A reading guide for the features in this record.

Start from the sequence.

  · Sequence gives the chain of amino acids in standard one-letter code (A=alanine, C=cysteine, …, Y=tyrosine), read N→C. It is the only feature that is directly encoded by the gene; all structural features are derived from the folded form of this sequence.

Fold it, and you get atomic coordinates and the backbone conformation that goes with them.

  · Structure coordinates are given as an mmCIF _atom_site loop: one row per atom with element, residue name, chain id, sequence number, and x/y/z position in Å. Only the four main-chain atoms per residue are included here; side chains are omitted to keep the record compact.

  · Backbone dihedral angles. Every residue except chain termini has a φ (preceding-C → N → Cα → C) and a ψ (N → Cα → C → next-N). They are reported in degrees following the IUPAC sign convention. Secondary structure is essentially a statement about which (φ, ψ) basin each residue occupies.

  · Eight-state secondary structure (DSSP): H is the canonical α-helix, G the tighter 3₁₀-helix, I the wider π-helix; E/B are β-structure, T and S are turns and bends, and '-' is everything else. DSSP derives these from the pattern of main-chain N–H···O=C hydrogen bonds, not from the sequence.

  · SS3 is a coarse helix/strand/coil call (letters a/b/c) made by the P-SEA algorithm from inter-Cα distances and dihedrals. It is less detailed than DSSP but needs only Cα positions.

Summarize the fold with a handful of shape descriptors and a per-residue structural alphabet.

  · Radius of gyration (Rg) is the root-mean-square distance of Cα atoms from their centroid — a single number for overall size and compactness. A globular domain of N residues has Rg ≈ 2.2·N^0.38 Å; an extended or disordered chain has a much larger Rg. The Cα contact count is the number of residue pairs whose Cα atoms are within 8 Å and are more than four positions apart in sequence — a standard proxy for tertiary packing density. The bounding box is the smallest axis-aligned box enclosing all Cα atoms.

  · 3Di is Foldseek's structural alphabet. Each residue is assigned one of twenty discrete states based on how its Cα sits relative to its spatial (not sequential) neighbors. Aligning 3Di strings finds structural homologs roughly as well as full 3D superposition, but orders of magnitude faster.

  · Solvent-accessible surface area (SASA) is the area in Å² traced out by the centre of a 1.4 Å probe sphere (a water molecule) rolled over the protein's van der Waals surface (Shrake–Rupley / Lee–Richards construction). Buried residues have near-zero SASA; fully exposed residues can exceed 200 Å². The total SASA scales roughly with the number of surface residues.

Ask how reliable the model is.

  · For AlphaFold models, the B-factor field carries pLDDT — the model's own estimate of local accuracy on a 0–100 scale. Regions with pLDDT<50 should be treated as essentially unmodeled; they often correspond to intrinsically disordered segments.

  · For experimental (PDB) structures, the B-factor (temperature factor) quantifies the positional spread of each atom in the crystal — a combination of thermal vibration and static disorder — in units of Å². High B-factors mark flexible loops or poorly resolved regions; low B-factors mark the rigid, well-ordered core.

  · Predicted Aligned Error (PAE) is an AlphaFold confidence matrix: entry (i, j) is the expected error in the position of residue j, in ångströms, when the prediction is superimposed on the true structure at residue i. Low PAE within a block of residues means that block is internally rigid and well-predicted; high PAE between two blocks means their relative placement is uncertain even if each block individually is confident.

Place it in context: what it resembles, what it is annotated as, and how it looks.

  · Structural nearest neighbors (via Foldseek easy-search vs the PDB). Reported per hit: target PDB id, E-value, and alignment TM-score. A TM-score above ~0.5 is the conventional threshold for 'same fold'.

  · Functional annotations link the protein to curated databases. InterPro entries identify conserved domains and families by matching the sequence against member-database signatures (Pfam, PROSITE, CDD, …). Gene Ontology (GO) terms describe molecular function, biological process, and cellular component in a controlled vocabulary. CATH places the structure in a hierarchical fold classification (Class/Architecture/Topology/Homologous-superfamily). The organism is the source species.

  · The contact map is a binary N×N matrix image: pixel (i, j) is dark where Cα_i and Cα_j are within 8 Å and |i−j|>4. Because the |i−j|>4 filter removes local helical contacts, off-diagonal stripes parallel to the main diagonal indicate parallel β-sheets; stripes perpendicular to it indicate antiparallel β-sheets. The Ramachandran plot scatters every residue's (φ, ψ) pair against the sterically allowed regions. The PAE heatmap renders the predicted-aligned-error matrix.

  · Six rendered views show the 3D structure from the faces of a cube — i.e. along ±x, ±y, ±z. Rendering representation is drawn randomly per protein from cartoon (secondary-structure ribbons), sticks (backbone bonds), or molecular surface; coloring is either N→C rainbow (blue at the N-terminus through red at the C-terminus) or one color per chain.